Protein AF-A0AAN5I9M4-F1 (afdb_monomer_lite)

Secondary structure (DSSP, 8-state):
-EEEEEE--TTTEEEEEEEE-S---TTTHHHHHHHHHHHHHT-GGG-S-EEEE-SS-TTEEEEEEEGGGT-GGGHHHHHHHHHHHHHTTEEEEEEEPPPHHHHHHHHHHHHHHHHTTTEEEETTEEEEGGGGG--TT-TTPPEEEEEEEEEE-TT-EEEEEEEEEEEE--B--GGGG--HHHHHHS--EEEETTTTEEEEEEEEESS--TTSS-SSHHHHHHHHHHHH-----SSPPS-EEEEEETT-SS-EEEEGGGEESSSPEE---TTHHHHHHHHHHHHHHHHHHHT-EETTEEP--EEPPHHHHHHHHHHHHTTSPPP--------------TTHHHHHHHHHHHHHHHHHHHTTSS--PPP----------------------------------------------PPPPPP------------------------------------------------------PPPPPPPPPPPP-

Structure (mmCIF, N/CA/C/O backbone):
data_AF-A0AAN5I9M4-F1
#
_entry.id   AF-A0AAN5I9M4-F1
#
loop_
_atom_site.group_PDB
_atom_site.id
_atom_site.type_symbol
_atom_site.label_atom_id
_atom_site.label_alt_id
_atom_site.label_comp_id
_atom_site.label_asym_id
_atom_site.label_entity_id
_atom_site.label_seq_id
_atom_site.pdbx_PDB_ins_code
_atom_site.Cartn_x
_atom_site.Cartn_y
_atom_site.Cartn_z
_atom_site.occupancy
_atom_site.B_iso_or_equiv
_atom_site.auth_seq_id
_atom_site.auth_comp_id
_atom_site.auth_asym_id
_atom_site.auth_atom_id
_atom_site.pdbx_PDB_model_num
ATOM 1 N N . GLN A 1 1 ? -1.321 19.925 1.366 1.00 83.88 1 GLN A N 1
ATOM 2 C CA . GLN A 1 1 ? -2.637 20.149 2.017 1.00 83.88 1 GLN A CA 1
ATOM 3 C C . GLN A 1 1 ? -2.609 19.576 3.435 1.00 83.88 1 GLN A C 1
ATOM 5 O O . GLN A 1 1 ? -1.666 18.854 3.743 1.00 83.88 1 GLN A O 1
ATOM 10 N N . MET A 1 2 ? -3.584 19.882 4.298 1.00 88.00 2 MET A N 1
ATOM 11 C CA . MET A 1 2 ? -3.806 19.115 5.531 1.00 88.00 2 MET A CA 1
ATOM 12 C C . MET A 1 2 ? -5.300 18.857 5.735 1.00 88.00 2 MET A C 1
ATOM 14 O O . MET A 1 2 ? -6.121 19.747 5.505 1.00 88.00 2 MET A O 1
ATOM 18 N N . LEU A 1 3 ? -5.626 17.633 6.133 1.00 89.62 3 LEU A N 1
ATOM 19 C CA . LEU A 1 3 ? -6.977 17.083 6.199 1.00 89.62 3 LEU A CA 1
ATOM 20 C C . LEU A 1 3 ? -7.242 16.526 7.595 1.00 89.62 3 LEU A C 1
ATOM 22 O O . LEU A 1 3 ? -6.309 16.043 8.236 1.00 89.62 3 LEU A O 1
ATOM 26 N N . ARG A 1 4 ? -8.506 16.506 8.021 1.00 90.75 4 ARG A N 1
ATOM 27 C CA . ARG A 1 4 ? -8.961 15.657 9.134 1.00 90.75 4 ARG A CA 1
ATOM 28 C C . ARG A 1 4 ? -9.592 14.394 8.549 1.00 90.75 4 ARG A C 1
ATOM 30 O O . ARG A 1 4 ? -10.385 14.491 7.614 1.00 90.75 4 ARG A O 1
ATOM 37 N N . LEU A 1 5 ? -9.207 13.233 9.078 1.00 91.38 5 LEU A N 1
ATOM 38 C CA . LEU A 1 5 ? -9.706 11.922 8.647 1.00 91.38 5 LEU A CA 1
ATOM 39 C C . LEU A 1 5 ? -10.867 11.433 9.526 1.00 91.38 5 LEU A C 1
ATOM 41 O O . LEU A 1 5 ? -11.799 10.806 9.034 1.00 91.38 5 LEU A O 1
ATOM 45 N N . GLY A 1 6 ? -10.789 11.734 10.823 1.00 90.50 6 GLY A N 1
ATOM 46 C CA . GLY A 1 6 ? -11.729 11.309 11.855 1.00 90.50 6 GLY A CA 1
ATOM 47 C C . GLY A 1 6 ? -11.097 11.449 13.240 1.00 90.50 6 GLY A C 1
ATOM 48 O O . GLY A 1 6 ? -10.133 12.205 13.412 1.00 90.50 6 GLY A O 1
ATOM 49 N N . ARG A 1 7 ? -11.617 10.698 14.212 1.00 91.19 7 ARG A N 1
ATOM 50 C CA . ARG A 1 7 ? -11.078 10.595 15.573 1.00 91.19 7 ARG A CA 1
ATOM 51 C C . ARG A 1 7 ? -11.018 9.122 15.989 1.00 91.19 7 ARG A C 1
ATOM 53 O O . ARG A 1 7 ? -11.923 8.362 15.668 1.00 91.19 7 ARG A O 1
ATOM 60 N N . ILE A 1 8 ? -9.964 8.726 16.690 1.00 92.44 8 ILE A N 1
ATOM 61 C CA . ILE A 1 8 ? -9.818 7.417 17.336 1.00 92.44 8 ILE A CA 1
ATOM 62 C C . ILE A 1 8 ? -9.821 7.672 18.839 1.00 92.44 8 ILE A C 1
ATOM 64 O O . ILE A 1 8 ? -9.001 8.442 19.330 1.00 92.44 8 ILE A O 1
ATOM 68 N N . ASP A 1 9 ? -10.747 7.060 19.573 1.00 90.56 9 ASP A N 1
ATOM 69 C CA . ASP A 1 9 ? -10.837 7.227 21.024 1.00 90.56 9 ASP A CA 1
ATOM 70 C C . ASP A 1 9 ? -10.176 6.029 21.745 1.00 90.56 9 ASP A C 1
ATOM 72 O O . ASP A 1 9 ? -10.674 4.901 21.630 1.00 90.56 9 ASP A O 1
ATOM 76 N N . PRO A 1 10 ? -9.072 6.218 22.499 1.00 86.44 10 PRO A N 1
ATOM 77 C CA . PRO A 1 10 ? -8.406 5.128 23.225 1.00 86.44 10 PRO A CA 1
ATOM 78 C C . PRO A 1 10 ? -9.263 4.511 24.349 1.00 86.44 10 PRO A C 1
ATOM 80 O O . PRO A 1 10 ? -8.976 3.412 24.837 1.00 86.44 10 PRO A O 1
ATOM 83 N N . SER A 1 11 ? -10.346 5.177 24.770 1.00 88.06 11 SER A N 1
ATOM 84 C CA . SER A 1 11 ? -11.297 4.605 25.729 1.00 88.06 11 SER A CA 1
ATOM 85 C C . SER A 1 11 ? -12.166 3.509 25.102 1.00 88.06 11 SER A C 1
ATOM 87 O O . SER A 1 11 ? -12.438 2.516 25.776 1.00 88.06 11 SER A O 1
ATOM 89 N N . THR A 1 12 ? -12.506 3.605 23.810 1.00 91.69 12 THR A N 1
ATOM 90 C CA . THR A 1 12 ? -13.374 2.643 23.096 1.00 91.69 12 THR A CA 1
ATOM 91 C C . THR A 1 12 ? -12.618 1.679 22.178 1.00 91.69 12 THR A C 1
ATOM 93 O O . THR A 1 12 ? -13.198 0.700 21.704 1.00 91.69 12 THR A O 1
ATOM 96 N N . SER A 1 13 ? -11.321 1.909 21.945 1.00 94.44 13 SER A N 1
ATOM 97 C CA . SER A 1 13 ? -10.479 1.117 21.038 1.00 94.44 13 SER A CA 1
ATOM 98 C C . SER A 1 13 ? -9.264 0.486 21.725 1.00 94.44 13 SER A C 1
ATOM 100 O O . SER A 1 13 ? -8.787 0.973 22.749 1.00 94.44 13 SER A O 1
ATOM 102 N N . SER A 1 14 ? -8.777 -0.631 21.183 1.00 96.00 14 SER A N 1
ATOM 103 C CA . SER A 1 14 ? -7.592 -1.348 21.672 1.00 96.00 14 SER A CA 1
ATOM 104 C C . SER A 1 14 ? -6.680 -1.720 20.506 1.00 96.00 14 SER A C 1
ATOM 106 O O . SER A 1 14 ? -7.170 -2.113 19.444 1.00 96.00 14 SER A O 1
ATOM 108 N N . ALA A 1 15 ? -5.368 -1.598 20.710 1.00 97.25 15 ALA A N 1
ATOM 109 C CA . ALA A 1 15 ? -4.362 -2.221 19.863 1.00 97.25 15 ALA A CA 1
ATOM 110 C C . ALA A 1 15 ? -4.263 -3.712 20.217 1.00 97.25 15 ALA A C 1
ATOM 112 O O . ALA A 1 15 ? -4.171 -4.073 21.390 1.00 97.25 15 ALA A O 1
ATOM 113 N N . VAL A 1 16 ? -4.294 -4.580 19.209 1.00 97.50 16 VAL A N 1
ATOM 114 C CA . VAL A 1 16 ? -4.255 -6.036 19.367 1.00 97.50 16 VAL A CA 1
ATOM 115 C C . VAL A 1 16 ? -3.098 -6.587 18.553 1.00 97.50 16 VAL A C 1
ATOM 117 O O . VAL A 1 16 ? -3.050 -6.428 17.329 1.00 97.50 16 VAL A O 1
ATOM 120 N N . HIS A 1 17 ? -2.177 -7.258 19.236 1.00 97.44 17 HIS A N 1
ATOM 121 C CA . HIS A 1 17 ? -1.022 -7.897 18.624 1.00 97.44 17 HIS A CA 1
ATOM 122 C C . HIS A 1 17 ? -1.375 -9.355 18.341 1.00 97.44 17 HIS A C 1
ATOM 124 O O . HIS A 1 17 ? -1.643 -10.139 19.255 1.00 97.44 17 HIS A O 1
ATOM 130 N N . LEU A 1 18 ? -1.396 -9.708 17.059 1.00 96.94 18 LEU A N 1
ATOM 131 C CA . LEU A 1 18 ? -1.765 -11.027 16.562 1.00 96.94 18 LEU A CA 1
ATOM 132 C C . LEU A 1 18 ? -0.518 -11.748 16.048 1.00 96.94 18 LEU A C 1
ATOM 134 O O . LEU A 1 18 ? 0.276 -11.168 15.306 1.00 96.94 18 LEU A O 1
ATOM 138 N N . SER A 1 19 ? -0.366 -13.014 16.424 1.00 95.88 19 SER A N 1
ATOM 139 C CA . SER A 1 19 ? 0.592 -13.946 15.833 1.00 95.88 19 SER A CA 1
ATOM 140 C C . SER A 1 19 ? -0.105 -14.776 14.757 1.00 95.88 19 SER A C 1
ATOM 142 O O . SER A 1 19 ? -1.264 -15.154 14.925 1.00 95.88 19 SER A O 1
ATOM 144 N N . ILE A 1 20 ? 0.586 -15.028 13.650 1.00 94.25 20 ILE A N 1
ATOM 145 C CA . ILE A 1 20 ? 0.189 -15.968 12.603 1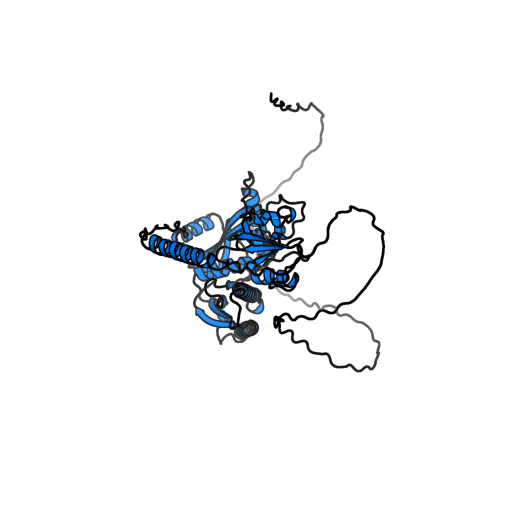.00 94.25 20 ILE A CA 1
ATOM 146 C C . ILE A 1 20 ? 0.767 -17.333 12.997 1.00 94.25 20 ILE A C 1
ATOM 148 O O . ILE A 1 20 ? 1.972 -17.548 12.872 1.00 94.25 20 ILE A O 1
ATOM 152 N N . ASP A 1 21 ? -0.080 -18.262 13.449 1.00 87.38 21 ASP A N 1
ATOM 153 C CA . ASP A 1 21 ? 0.342 -19.584 13.957 1.00 87.38 21 ASP A CA 1
ATOM 154 C C . ASP A 1 21 ? 0.697 -20.576 12.817 1.00 87.38 21 ASP A C 1
ATOM 156 O O . ASP A 1 21 ? 1.055 -21.734 13.049 1.00 87.38 21 ASP A O 1
ATOM 160 N N . LYS A 1 22 ? 0.621 -20.125 11.559 1.00 81.62 22 LYS A N 1
ATOM 161 C CA . LYS A 1 22 ? 0.886 -20.908 10.348 1.00 81.62 22 LYS A CA 1
ATOM 162 C C . LYS A 1 22 ? 2.396 -21.056 10.066 1.00 81.62 22 LYS A C 1
ATOM 164 O O . LYS A 1 22 ? 3.113 -20.050 10.019 1.00 81.62 22 LYS A O 1
ATOM 169 N N . PRO A 1 23 ? 2.906 -22.271 9.765 1.00 68.94 23 PRO A N 1
ATOM 170 C CA . PRO A 1 23 ? 4.304 -22.474 9.384 1.00 68.94 23 PRO A CA 1
ATOM 171 C C . PRO A 1 23 ? 4.596 -21.809 8.031 1.00 68.94 23 PRO A C 1
ATOM 173 O O . PRO A 1 23 ? 4.211 -22.312 6.974 1.00 68.94 23 PRO A O 1
ATOM 176 N N . THR A 1 24 ? 5.279 -20.666 8.075 1.00 67.19 24 THR A N 1
ATOM 177 C CA . THR A 1 24 ? 5.467 -19.783 6.917 1.00 67.19 24 THR A CA 1
ATOM 178 C C . THR A 1 24 ? 6.947 -19.681 6.546 1.00 67.19 24 THR A C 1
ATOM 180 O O . THR A 1 24 ? 7.794 -19.452 7.410 1.00 67.19 24 THR A O 1
ATOM 183 N N . ASP A 1 25 ? 7.280 -19.831 5.260 1.00 75.38 25 ASP A N 1
ATOM 184 C CA . ASP A 1 25 ? 8.650 -19.615 4.780 1.00 75.38 25 ASP A CA 1
ATOM 185 C C . ASP A 1 25 ? 9.034 -18.136 4.942 1.00 75.38 25 ASP A C 1
ATOM 187 O O . ASP A 1 25 ? 8.315 -17.245 4.477 1.00 75.38 25 ASP A O 1
ATOM 191 N N . ARG A 1 26 ? 10.205 -17.882 5.542 1.00 70.75 26 ARG A N 1
ATOM 192 C CA . ARG A 1 26 ? 10.805 -16.551 5.715 1.00 70.75 26 ARG A CA 1
ATOM 193 C C . ARG A 1 26 ? 10.883 -15.754 4.409 1.00 70.75 26 ARG A C 1
ATOM 195 O O . ARG A 1 26 ? 10.793 -14.532 4.473 1.00 70.75 26 ARG A O 1
ATOM 202 N N . SER A 1 27 ? 11.003 -16.408 3.247 1.00 68.25 27 SER A N 1
ATOM 203 C CA . SER A 1 27 ? 10.991 -15.731 1.937 1.00 68.25 27 SER A CA 1
ATOM 204 C C . SER A 1 27 ? 9.648 -15.051 1.613 1.00 68.25 27 SER A C 1
ATOM 206 O O . SER A 1 27 ? 9.606 -14.047 0.904 1.00 68.25 27 SER A O 1
ATOM 208 N N . SER A 1 28 ? 8.548 -15.577 2.161 1.00 79.38 28 SER A N 1
ATOM 209 C CA . SER A 1 28 ? 7.169 -15.192 1.833 1.00 79.38 28 SER A CA 1
ATOM 210 C C . SER A 1 28 ? 6.396 -14.575 3.005 1.00 79.38 28 SER A C 1
ATOM 212 O O . SER A 1 28 ? 5.393 -13.899 2.780 1.00 79.38 28 SER A O 1
ATOM 214 N N . ALA A 1 29 ? 6.874 -14.740 4.242 1.00 85.88 29 ALA A N 1
ATOM 215 C CA . ALA A 1 29 ? 6.151 -14.374 5.459 1.00 85.88 29 ALA A CA 1
ATOM 216 C C . ALA A 1 29 ? 5.664 -12.915 5.492 1.00 85.88 29 ALA A C 1
ATOM 218 O O . ALA A 1 29 ? 4.523 -12.658 5.859 1.00 85.88 29 ALA A O 1
ATOM 219 N N . HIS A 1 30 ? 6.453 -11.958 4.996 1.00 88.50 30 HIS A N 1
ATOM 220 C CA . HIS A 1 30 ? 6.016 -10.558 4.936 1.00 88.50 30 HIS A CA 1
ATOM 221 C C . HIS A 1 30 ? 4.832 -10.312 3.976 1.00 88.50 30 HIS A C 1
ATOM 223 O O . HIS A 1 30 ? 4.006 -9.430 4.209 1.00 88.50 30 HIS A O 1
ATOM 229 N N . ALA A 1 31 ? 4.708 -11.111 2.912 1.00 88.69 31 ALA A N 1
ATOM 230 C CA . ALA A 1 31 ? 3.549 -11.079 2.023 1.00 88.69 31 ALA A CA 1
ATOM 231 C C . ALA A 1 31 ? 2.317 -11.746 2.661 1.00 88.69 31 ALA A C 1
ATOM 233 O O . ALA A 1 31 ? 1.202 -11.257 2.478 1.00 88.69 31 ALA A O 1
ATOM 234 N N . GLU A 1 32 ? 2.515 -12.806 3.453 1.00 90.81 32 GLU A N 1
ATOM 235 C CA . GLU A 1 32 ? 1.462 -13.433 4.266 1.00 90.81 32 GLU A CA 1
ATOM 236 C C . GLU A 1 32 ? 0.921 -12.448 5.320 1.00 90.81 32 GLU A C 1
ATOM 238 O O . GLU A 1 32 ? -0.291 -12.238 5.379 1.00 90.81 32 GLU A O 1
ATOM 243 N N . GLN A 1 33 ? 1.794 -11.746 6.060 1.00 93.69 33 GLN A N 1
ATOM 244 C CA . GLN A 1 33 ? 1.401 -10.672 6.987 1.00 93.69 33 GLN A CA 1
ATOM 245 C C . GLN A 1 33 ? 0.535 -9.607 6.300 1.00 93.69 33 GLN A C 1
ATOM 247 O O . GLN A 1 33 ? -0.531 -9.249 6.804 1.00 93.69 33 GLN A O 1
ATOM 252 N N . CYS A 1 34 ? 0.976 -9.100 5.142 1.00 94.38 34 CYS A N 1
ATOM 253 C CA . CYS A 1 34 ? 0.200 -8.145 4.352 1.00 94.38 34 CYS A CA 1
ATOM 254 C C . CYS A 1 34 ? -1.187 -8.702 4.009 1.00 94.38 34 CYS A C 1
ATOM 256 O O . CYS A 1 34 ? -2.193 -8.038 4.257 1.00 94.38 34 CYS A O 1
ATOM 258 N N . ALA A 1 35 ? -1.249 -9.925 3.476 1.00 94.12 35 ALA A N 1
ATOM 259 C CA . ALA A 1 35 ? -2.496 -10.565 3.076 1.00 94.12 35 ALA A CA 1
ATOM 260 C C . ALA A 1 35 ? -3.456 -10.780 4.261 1.00 94.12 35 ALA A C 1
ATOM 262 O O . ALA A 1 35 ? -4.664 -10.609 4.102 1.00 94.12 35 ALA A O 1
ATOM 263 N N . VAL A 1 36 ? -2.939 -11.107 5.450 1.00 95.12 36 VAL A N 1
ATOM 264 C CA . VAL A 1 36 ? -3.713 -11.194 6.700 1.00 95.12 36 VAL A CA 1
ATOM 265 C C . VAL A 1 36 ? -4.295 -9.830 7.082 1.00 95.12 36 VAL A C 1
ATOM 267 O O . VAL A 1 36 ? -5.510 -9.708 7.242 1.00 95.12 36 VAL A O 1
ATOM 270 N N . VAL A 1 37 ? -3.464 -8.785 7.163 1.00 96.06 37 VAL A N 1
ATOM 271 C CA . VAL A 1 37 ? -3.905 -7.431 7.552 1.00 96.06 37 VAL A CA 1
ATOM 272 C C . VAL A 1 37 ? -4.941 -6.880 6.569 1.00 96.06 37 VAL A C 1
ATOM 274 O O . VAL A 1 37 ? -5.954 -6.323 6.984 1.00 96.06 37 VAL A O 1
ATOM 277 N N . ARG A 1 38 ? -4.750 -7.104 5.265 1.00 95.25 38 ARG A N 1
ATOM 278 C CA . ARG A 1 38 ? -5.704 -6.725 4.208 1.00 95.25 38 ARG A CA 1
ATOM 279 C C . ARG A 1 38 ? -7.056 -7.415 4.357 1.00 95.25 38 ARG A C 1
ATOM 281 O O . ARG A 1 38 ? -8.084 -6.753 4.230 1.00 95.25 38 ARG A O 1
ATOM 288 N N . LYS A 1 39 ? -7.068 -8.718 4.665 1.00 94.81 39 LYS A N 1
ATOM 289 C CA . LYS A 1 39 ? -8.309 -9.463 4.934 1.00 94.81 39 LYS A CA 1
ATOM 290 C C . LYS A 1 39 ? -9.035 -8.919 6.164 1.00 94.81 39 LYS A C 1
ATOM 292 O O . LYS A 1 39 ? -10.249 -8.777 6.099 1.00 94.81 39 LYS A O 1
ATOM 297 N N . LEU A 1 40 ? -8.315 -8.568 7.235 1.00 95.38 40 LEU A N 1
ATOM 298 C CA . LEU A 1 40 ? -8.894 -7.974 8.450 1.00 95.38 40 LEU A CA 1
ATOM 299 C C . LEU A 1 40 ? -9.487 -6.577 8.194 1.00 95.38 40 LEU A C 1
ATOM 301 O O . LEU A 1 40 ? -10.634 -6.335 8.561 1.00 95.38 40 LEU A O 1
ATOM 305 N N . ILE A 1 41 ? -8.761 -5.689 7.503 1.00 95.44 41 ILE A N 1
ATOM 306 C CA . ILE A 1 41 ? -9.252 -4.353 7.102 1.00 95.44 41 ILE A CA 1
ATOM 307 C C . ILE A 1 41 ? -10.503 -4.469 6.213 1.00 95.44 41 ILE A C 1
ATOM 309 O O . ILE A 1 41 ? -11.464 -3.720 6.381 1.00 95.44 41 ILE A O 1
ATOM 313 N N . GLY A 1 42 ? -10.512 -5.424 5.277 1.00 91.81 42 GLY A N 1
ATOM 314 C CA . GLY A 1 42 ? -11.653 -5.696 4.397 1.00 91.81 42 GLY A CA 1
ATOM 315 C C . GLY A 1 42 ? -12.827 -6.430 5.060 1.00 91.81 42 GLY A C 1
ATOM 316 O O . GLY A 1 42 ? -13.868 -6.608 4.421 1.00 91.81 42 GLY A O 1
ATOM 317 N N . HIS A 1 43 ? -12.701 -6.871 6.316 1.00 91.06 43 HIS A N 1
ATOM 318 C CA . HIS A 1 43 ? -13.706 -7.701 6.974 1.00 91.06 43 HIS A CA 1
ATOM 319 C C . HIS A 1 43 ? -14.865 -6.857 7.526 1.00 91.06 43 HIS A C 1
ATOM 321 O O . HIS A 1 43 ? -14.922 -6.539 8.713 1.00 91.06 43 HIS A O 1
ATOM 327 N N . SER A 1 44 ? -15.820 -6.521 6.655 1.00 84.75 44 SER A N 1
ATOM 328 C CA . SER A 1 44 ? -16.986 -5.663 6.948 1.00 84.75 44 SER A CA 1
ATOM 329 C C . SER A 1 44 ? -17.664 -5.917 8.306 1.00 84.75 44 SER A C 1
ATOM 331 O O . SER A 1 44 ? -17.955 -4.965 9.026 1.00 84.75 44 SER A O 1
ATOM 333 N N . ALA A 1 45 ? -17.850 -7.181 8.703 1.00 87.00 45 ALA A N 1
ATOM 334 C CA . ALA A 1 45 ? -18.495 -7.550 9.968 1.00 87.00 45 ALA A CA 1
ATOM 335 C C . ALA A 1 45 ? -17.682 -7.223 11.245 1.00 87.00 45 ALA A C 1
ATOM 337 O O . ALA A 1 45 ? -18.250 -7.233 12.331 1.00 87.00 45 ALA A O 1
ATOM 338 N N . ILE A 1 46 ? -16.384 -6.903 11.133 1.00 84.94 46 ILE A N 1
ATOM 339 C CA . ILE A 1 46 ? -15.532 -6.439 12.252 1.00 84.94 46 ILE A CA 1
ATOM 340 C C . ILE A 1 46 ? -15.486 -4.890 12.292 1.00 84.94 46 ILE A C 1
ATOM 342 O O . ILE A 1 46 ? -14.847 -4.274 13.138 1.00 84.94 46 ILE A O 1
ATOM 346 N N . GLY A 1 47 ? -16.224 -4.220 11.396 1.00 72.75 47 GLY A N 1
ATOM 347 C CA . GLY A 1 47 ? -16.581 -2.810 11.538 1.00 72.75 47 GLY A CA 1
ATOM 348 C C . GLY A 1 47 ? -15.408 -1.833 11.470 1.00 72.75 47 GLY A C 1
ATOM 349 O O . GLY A 1 47 ? -15.264 -1.011 12.372 1.00 72.75 47 GLY A O 1
ATOM 350 N N . GLY A 1 48 ? -14.611 -1.884 10.397 1.00 85.25 48 GLY A N 1
ATOM 351 C CA . GLY A 1 48 ? -13.620 -0.848 10.076 1.00 85.25 48 GLY A CA 1
ATOM 352 C C . GLY A 1 48 ? -12.287 -0.964 10.814 1.00 85.25 48 GLY A C 1
ATOM 353 O O . GLY A 1 48 ? -11.765 0.037 11.304 1.00 85.25 48 GLY A O 1
ATOM 354 N N . VAL A 1 49 ? -11.743 -2.178 10.908 1.00 94.94 49 VAL A N 1
ATOM 355 C CA . VAL A 1 49 ? -10.403 -2.430 11.458 1.00 94.94 49 VAL A CA 1
ATOM 356 C C . VAL A 1 49 ? -9.342 -1.651 10.674 1.00 94.94 49 VAL A C 1
ATOM 358 O O . VAL A 1 49 ? -9.358 -1.633 9.443 1.00 94.94 49 VAL A O 1
ATOM 361 N N . ILE A 1 50 ? -8.386 -1.062 11.391 1.00 96.94 50 ILE A N 1
ATOM 362 C CA . ILE A 1 50 ? -7.140 -0.521 10.827 1.00 96.94 50 ILE A CA 1
ATOM 363 C C . ILE A 1 50 ? -5.964 -1.373 11.322 1.00 96.94 50 ILE A C 1
ATOM 365 O O . ILE A 1 50 ? -6.022 -1.908 12.425 1.00 96.94 50 ILE A O 1
ATOM 369 N N . GLY A 1 51 ? -4.893 -1.532 10.543 1.00 97.00 51 GLY A N 1
ATOM 370 C CA . GLY A 1 51 ? -3.776 -2.400 10.934 1.00 97.00 51 GLY A CA 1
ATOM 371 C C . GLY A 1 51 ? -2.527 -2.282 10.066 1.00 97.00 51 GLY A C 1
ATOM 372 O O . GLY A 1 51 ? -2.575 -1.687 8.993 1.00 97.00 51 GLY A O 1
ATOM 373 N N . TYR A 1 52 ? -1.411 -2.857 10.527 1.00 96.69 52 TYR A N 1
ATOM 374 C CA . TYR A 1 52 ? -0.156 -2.951 9.770 1.00 96.69 52 TYR A CA 1
ATOM 375 C C . TYR A 1 52 ? 0.622 -4.259 10.056 1.00 96.69 52 TYR A C 1
ATOM 377 O O . TYR A 1 52 ? 0.500 -4.841 11.138 1.00 96.69 52 TYR A O 1
ATOM 385 N N . PRO A 1 53 ? 1.434 -4.742 9.093 1.00 95.81 53 PRO A N 1
ATOM 386 C CA . PRO A 1 53 ? 2.330 -5.885 9.276 1.00 95.81 53 PRO A CA 1
ATOM 387 C C . PRO A 1 53 ? 3.643 -5.465 9.960 1.00 95.81 53 PRO A C 1
ATOM 389 O O . PRO A 1 53 ? 4.271 -4.485 9.551 1.00 95.81 53 PRO A O 1
ATOM 392 N N . VAL A 1 54 ? 4.098 -6.204 10.978 1.00 94.06 54 VAL A N 1
ATOM 393 C CA . VAL A 1 54 ? 5.310 -5.841 11.736 1.00 94.06 54 VAL A CA 1
ATOM 394 C C . VAL A 1 54 ? 6.565 -6.229 10.951 1.00 94.06 54 VAL A C 1
ATOM 396 O O . VAL A 1 54 ? 6.825 -7.401 10.705 1.00 94.06 54 VAL A O 1
ATOM 399 N N . VAL A 1 55 ? 7.384 -5.246 10.573 1.00 86.31 55 VAL A N 1
ATOM 400 C CA . VAL A 1 55 ? 8.545 -5.468 9.684 1.00 86.31 55 VAL A CA 1
ATOM 401 C C . VAL A 1 55 ? 9.657 -6.306 10.337 1.00 86.31 55 VAL A C 1
ATOM 403 O O . VAL A 1 55 ? 10.349 -7.038 9.635 1.00 86.31 55 VAL A O 1
ATOM 406 N N . MET A 1 56 ? 9.826 -6.211 11.661 1.00 86.00 56 MET A N 1
ATOM 407 C CA . MET A 1 56 ? 10.902 -6.892 12.405 1.00 86.00 56 MET A CA 1
ATOM 408 C C . MET A 1 56 ? 10.526 -8.286 12.933 1.00 86.00 56 MET A C 1
ATOM 410 O O . MET A 1 56 ? 11.413 -9.059 13.281 1.00 86.00 56 MET A O 1
ATOM 414 N N . ASP A 1 57 ? 9.234 -8.615 12.990 1.00 89.12 57 ASP A N 1
ATOM 415 C CA . ASP A 1 57 ? 8.722 -9.914 13.436 1.00 89.12 57 ASP A CA 1
ATOM 416 C C . ASP A 1 57 ? 7.741 -10.428 12.385 1.00 89.12 57 ASP A C 1
ATOM 418 O O . ASP A 1 57 ? 6.584 -10.012 12.338 1.00 89.12 57 ASP A O 1
ATOM 422 N N . VAL A 1 58 ? 8.227 -11.328 11.529 1.00 85.56 58 VAL A N 1
ATOM 423 C CA . VAL A 1 58 ? 7.511 -11.801 10.337 1.00 85.56 58 VAL A CA 1
ATOM 424 C C . VAL A 1 58 ? 6.267 -12.645 10.636 1.00 85.56 58 VAL A C 1
ATOM 426 O O . VAL A 1 58 ? 5.504 -12.919 9.714 1.00 85.56 58 VAL A O 1
ATOM 429 N N . ALA A 1 59 ? 6.043 -13.044 11.893 1.00 90.50 59 ALA A N 1
ATOM 430 C CA . ALA A 1 59 ? 4.822 -13.726 12.319 1.00 90.50 59 ALA A CA 1
ATOM 431 C C . ALA A 1 59 ? 3.781 -12.762 12.916 1.00 90.50 59 ALA A C 1
ATOM 433 O O . ALA A 1 59 ? 2.635 -13.159 13.112 1.00 90.50 59 ALA A O 1
ATOM 434 N N . ARG A 1 60 ? 4.146 -11.508 13.224 1.00 94.56 60 ARG A N 1
ATOM 435 C CA . ARG A 1 60 ? 3.293 -10.585 13.986 1.00 94.56 60 ARG A CA 1
ATOM 436 C C . ARG A 1 60 ? 2.604 -9.549 13.106 1.00 94.56 60 ARG A C 1
ATOM 438 O O . ARG A 1 60 ? 3.213 -8.950 12.220 1.00 94.56 60 ARG A O 1
ATOM 445 N N . VAL A 1 61 ? 1.339 -9.274 13.393 1.00 96.88 61 VAL A N 1
ATOM 446 C CA . VAL A 1 61 ? 0.591 -8.141 12.834 1.00 96.88 61 VAL A CA 1
ATOM 447 C C . VAL A 1 61 ? -0.098 -7.380 13.964 1.00 96.88 61 VAL A C 1
ATOM 449 O O . VAL A 1 61 ? -0.399 -7.959 15.007 1.00 96.88 61 VAL A O 1
ATOM 452 N N . VAL A 1 62 ? -0.330 -6.081 13.779 1.00 97.81 62 VAL A N 1
ATOM 453 C CA . VAL A 1 62 ? -1.018 -5.239 14.770 1.00 97.81 62 VAL A CA 1
ATOM 454 C C . VAL A 1 62 ? -2.248 -4.628 14.124 1.00 97.81 62 VAL A C 1
ATOM 456 O O . VAL A 1 62 ? -2.168 -4.069 13.027 1.00 97.81 62 VAL A O 1
ATOM 459 N N . ILE A 1 63 ? -3.382 -4.724 14.811 1.00 97.81 63 ILE A N 1
ATOM 460 C CA . ILE A 1 63 ? -4.625 -4.053 14.431 1.00 97.81 63 ILE A CA 1
ATOM 461 C C . ILE A 1 63 ? -5.112 -3.142 15.557 1.00 97.81 63 ILE A C 1
ATOM 463 O O . ILE A 1 63 ? -4.808 -3.388 16.720 1.00 97.81 63 ILE A O 1
ATOM 467 N N . ILE A 1 64 ? -5.910 -2.131 15.224 1.00 97.31 64 ILE A N 1
ATOM 468 C CA . ILE A 1 64 ? -6.739 -1.401 16.186 1.00 97.31 64 ILE A CA 1
ATOM 469 C C . ILE A 1 64 ? -8.204 -1.700 15.868 1.00 97.31 64 ILE A C 1
ATOM 471 O O . ILE A 1 64 ? -8.633 -1.659 14.710 1.00 97.31 64 ILE A O 1
ATOM 475 N N . ILE A 1 65 ? -8.956 -2.022 16.916 1.00 95.94 65 ILE A N 1
ATOM 476 C CA . ILE A 1 65 ? -10.336 -2.515 16.871 1.00 95.94 65 ILE A CA 1
ATOM 477 C C . ILE A 1 65 ? -11.156 -1.880 18.008 1.00 95.94 65 ILE A C 1
ATOM 479 O O . ILE A 1 65 ? -10.585 -1.434 19.007 1.00 95.94 65 ILE A O 1
ATOM 483 N N . ARG A 1 66 ? -12.491 -1.825 17.885 1.00 94.44 66 ARG A N 1
ATOM 484 C CA . ARG A 1 66 ? -13.364 -1.449 19.016 1.00 94.44 66 ARG A CA 1
ATOM 485 C C . ARG A 1 66 ? -13.323 -2.537 20.098 1.00 94.44 66 ARG A C 1
ATOM 487 O O . ARG A 1 66 ? -13.334 -3.723 19.773 1.00 94.44 66 ARG A O 1
ATOM 494 N N . LYS A 1 67 ? -13.335 -2.148 21.378 1.00 93.25 67 LYS A N 1
ATOM 495 C CA . LYS A 1 67 ? -13.279 -3.083 22.524 1.00 93.25 67 LYS A CA 1
ATOM 496 C C . LYS A 1 67 ? -14.461 -4.060 22.574 1.00 93.25 67 LYS A C 1
ATOM 498 O O . LYS A 1 67 ? -14.299 -5.177 23.051 1.00 93.25 67 LYS A O 1
ATOM 503 N N . GLU A 1 68 ? -15.593 -3.718 21.955 1.00 91.62 68 GLU A N 1
ATOM 504 C CA . GLU A 1 68 ? -16.746 -4.620 21.790 1.00 91.62 68 GLU A CA 1
ATOM 505 C C . GLU A 1 68 ? -16.431 -5.936 21.038 1.00 91.62 68 GLU A C 1
ATOM 507 O O . GLU A 1 68 ? -17.184 -6.901 21.138 1.00 91.62 68 GLU A O 1
ATOM 512 N N . PHE A 1 69 ? -15.327 -6.012 20.287 1.00 92.19 69 PHE A N 1
ATOM 513 C CA . PHE A 1 69 ? -14.872 -7.253 19.640 1.00 92.19 69 PHE A CA 1
ATOM 514 C C . PHE A 1 69 ? -13.940 -8.098 20.522 1.00 92.19 69 PHE A C 1
ATOM 516 O O . PHE A 1 69 ? -13.504 -9.165 20.096 1.00 92.19 69 PHE A O 1
ATOM 523 N N . LEU A 1 70 ? -13.619 -7.625 21.729 1.00 91.12 70 LEU A N 1
ATOM 524 C CA . LEU A 1 70 ? -12.684 -8.245 22.673 1.00 91.12 70 LEU A CA 1
ATOM 525 C C . LEU A 1 70 ? -13.360 -8.592 24.010 1.00 91.12 70 LEU A C 1
ATOM 527 O O . LEU A 1 70 ? -12.977 -9.563 24.659 1.00 91.12 70 LEU A O 1
ATOM 531 N N . GLU A 1 71 ? -14.365 -7.819 24.425 1.00 88.00 71 GLU A N 1
ATOM 532 C CA . GLU A 1 71 ? -15.058 -8.013 25.700 1.00 88.00 71 GLU A CA 1
ATOM 533 C C . GLU A 1 71 ? -16.082 -9.174 25.659 1.00 88.00 71 GLU A C 1
ATOM 535 O O . GLU A 1 71 ? -16.906 -9.243 24.743 1.00 88.00 71 GLU A O 1
ATOM 540 N N . PRO A 1 72 ? -16.118 -10.068 26.674 1.00 78.75 72 PRO A N 1
ATOM 541 C CA . PRO A 1 72 ? -17.111 -11.152 26.758 1.00 78.75 72 PRO A CA 1
ATOM 542 C C . PRO A 1 72 ? -18.574 -10.691 26.864 1.00 78.75 72 PRO A C 1
ATOM 544 O O . PRO A 1 72 ? -19.489 -11.463 26.581 1.00 78.75 72 PRO A O 1
ATOM 547 N N . SER A 1 73 ? -18.798 -9.441 27.279 1.00 74.50 73 SER A N 1
ATOM 548 C CA . SER A 1 73 ? -20.107 -8.784 27.391 1.00 74.50 73 SER A CA 1
ATOM 549 C C . SER A 1 73 ? -20.809 -8.633 26.033 1.00 74.50 73 SER A C 1
ATOM 551 O O . SER A 1 73 ? -22.028 -8.772 25.940 1.00 74.50 73 SER A O 1
ATOM 553 N N . SER A 1 74 ? -20.048 -8.397 24.965 1.00 68.88 74 SER A N 1
ATOM 554 C CA . SER A 1 74 ? -20.519 -8.113 23.605 1.00 68.88 74 SER A CA 1
ATOM 555 C C . SER A 1 74 ? -20.451 -9.352 22.702 1.00 68.88 74 SER A C 1
ATOM 557 O O . SER A 1 74 ? -19.959 -9.323 21.573 1.00 68.88 74 SER A O 1
ATOM 559 N N . SER A 1 75 ? -21.015 -10.449 23.220 1.00 69.69 75 SER A N 1
ATOM 560 C CA . SER A 1 75 ? -21.080 -11.801 22.641 1.00 69.69 75 SER A CA 1
ATOM 561 C C . SER A 1 75 ? -21.115 -11.907 21.097 1.00 69.69 75 SER A C 1
ATOM 563 O O . SER A 1 75 ? -20.241 -12.592 20.559 1.00 69.69 75 SER A O 1
ATOM 565 N N . PRO A 1 76 ? -22.035 -11.256 20.344 1.00 86.00 76 PRO A N 1
ATOM 566 C CA . PRO A 1 76 ? -22.077 -11.403 18.884 1.00 86.00 76 PRO A CA 1
ATOM 567 C C . PRO A 1 76 ? -20.856 -10.800 18.173 1.00 86.00 76 PRO A C 1
ATOM 569 O O . PRO A 1 76 ? -20.357 -11.396 17.221 1.00 86.00 76 PRO A O 1
ATOM 572 N N . SER A 1 77 ? -20.346 -9.655 18.637 1.00 89.06 77 SER A N 1
ATOM 573 C CA . SER A 1 77 ? -19.165 -9.005 18.055 1.00 89.06 77 SER A CA 1
ATOM 574 C C . SER A 1 77 ? -17.903 -9.819 18.345 1.00 89.06 77 SER A C 1
ATOM 576 O O . SER A 1 77 ? -17.149 -10.139 17.424 1.00 89.06 77 SER A O 1
ATOM 578 N N . LEU A 1 78 ? -17.714 -10.250 19.598 1.00 91.31 78 LEU A N 1
ATOM 579 C CA . LEU A 1 78 ? -16.594 -11.112 19.988 1.00 91.31 78 LEU A CA 1
ATOM 580 C C . LEU A 1 78 ? -16.560 -12.420 19.176 1.00 91.31 78 LEU A C 1
ATOM 582 O O . LEU A 1 78 ? -15.498 -12.809 18.692 1.00 91.31 78 LEU A O 1
ATOM 586 N N . ALA A 1 79 ? -17.710 -13.070 18.962 1.00 92.19 79 ALA A N 1
ATOM 587 C CA . ALA A 1 79 ? -17.791 -14.300 18.171 1.00 92.19 79 ALA A CA 1
ATOM 588 C C . ALA A 1 79 ? -17.349 -14.101 16.706 1.00 92.19 79 ALA A C 1
ATOM 590 O O . ALA A 1 79 ? -16.643 -14.948 16.159 1.00 92.19 79 ALA A O 1
ATOM 591 N N . VAL A 1 80 ? -17.701 -12.970 16.080 1.00 93.50 80 VAL A N 1
ATOM 592 C CA . VAL A 1 80 ? -17.264 -12.633 14.711 1.00 93.50 80 VAL A CA 1
ATOM 593 C C . VAL A 1 80 ? -15.748 -12.420 14.640 1.00 93.50 80 VAL A C 1
ATOM 595 O O . VAL A 1 80 ? -15.109 -12.895 13.701 1.00 93.50 80 VAL A O 1
ATOM 598 N N . PHE A 1 81 ? -15.150 -11.750 15.631 1.00 94.81 81 PHE A N 1
ATOM 599 C CA . PHE A 1 81 ? -13.696 -11.563 15.678 1.00 94.81 81 PHE A CA 1
ATOM 600 C C . PHE A 1 81 ? -12.946 -12.878 15.945 1.00 94.81 81 PHE A C 1
ATOM 602 O O . PHE A 1 81 ? -11.954 -13.166 15.275 1.00 94.81 81 PHE A O 1
ATOM 609 N N . GLN A 1 82 ? -13.446 -13.715 16.860 1.00 93.75 82 GLN A N 1
ATOM 610 C CA . GLN A 1 82 ? -12.881 -15.040 17.133 1.00 93.75 82 GLN A CA 1
ATOM 611 C C . GLN A 1 82 ? -12.937 -15.958 15.904 1.00 93.75 82 GLN A C 1
ATOM 613 O O . GLN A 1 82 ? -11.938 -16.605 15.589 1.00 93.75 82 GLN A O 1
ATOM 618 N N . GLU A 1 83 ? -14.055 -15.982 15.171 1.00 94.50 83 GLU A N 1
ATOM 619 C CA . GLU A 1 83 ? -14.180 -16.756 13.930 1.00 94.50 83 GLU A CA 1
ATOM 620 C C . GLU A 1 83 ? -13.228 -16.242 12.840 1.00 94.50 83 GLU A C 1
ATOM 622 O O . GLU A 1 83 ? -12.572 -17.043 12.175 1.00 94.50 83 GLU A O 1
ATOM 627 N N . ALA A 1 84 ? -13.071 -14.923 12.692 1.00 94.25 84 ALA A N 1
ATOM 628 C CA . ALA A 1 84 ? -12.109 -14.354 11.749 1.00 94.25 84 ALA A CA 1
ATOM 629 C C . ALA A 1 84 ? -10.658 -14.726 12.100 1.00 94.25 84 ALA A C 1
ATOM 631 O O . ALA A 1 84 ? -9.905 -15.137 11.217 1.00 94.25 84 ALA A O 1
ATOM 632 N N . CYS A 1 85 ? -10.272 -14.667 13.378 1.00 94.69 85 CYS A N 1
ATOM 633 C CA . CYS A 1 85 ? -8.967 -15.151 13.836 1.00 94.69 85 CYS A CA 1
ATOM 634 C C . CYS A 1 85 ? -8.793 -16.657 13.577 1.00 94.69 85 CYS A C 1
ATOM 636 O O . CYS A 1 85 ? -7.754 -17.068 13.064 1.00 94.69 85 CYS A O 1
ATOM 638 N N . ARG A 1 86 ? -9.824 -17.477 13.825 1.00 94.94 86 ARG A N 1
ATOM 639 C CA . ARG A 1 86 ? -9.807 -18.925 13.555 1.00 94.94 86 ARG A CA 1
ATOM 640 C C . ARG A 1 86 ? -9.660 -19.248 12.061 1.00 94.94 86 ARG A C 1
ATOM 642 O O . ARG A 1 86 ? -8.943 -20.179 11.709 1.00 94.94 86 ARG A O 1
ATOM 649 N N . VAL A 1 87 ? -10.328 -18.498 11.184 1.00 93.88 87 VAL A N 1
ATOM 650 C CA . VAL A 1 87 ? -10.275 -18.662 9.715 1.00 93.88 87 VAL A CA 1
ATOM 651 C C . VAL A 1 87 ? -8.955 -18.162 9.116 1.00 93.88 87 VAL A C 1
ATOM 653 O O . VAL A 1 87 ? -8.547 -18.636 8.056 1.00 93.88 87 VAL A O 1
ATOM 656 N N . LEU A 1 88 ? -8.282 -17.221 9.780 1.00 92.88 88 LEU A N 1
ATOM 657 C CA . LEU A 1 88 ? -7.003 -16.651 9.350 1.00 92.88 88 LEU A CA 1
ATOM 658 C C . LEU A 1 88 ? -5.779 -17.255 10.066 1.00 92.88 88 LEU A C 1
ATOM 660 O O . LEU A 1 88 ? -4.671 -16.775 9.842 1.00 92.88 88 LEU A O 1
ATOM 664 N N . GLU A 1 89 ? -5.971 -18.293 10.889 1.00 94.50 89 GLU A N 1
ATOM 665 C CA . GLU A 1 89 ? -4.921 -18.973 11.671 1.00 94.50 89 GLU A CA 1
ATOM 666 C C . GLU A 1 89 ? -4.143 -18.000 12.590 1.00 94.50 89 GLU A C 1
ATOM 668 O O . GLU A 1 89 ? -2.914 -18.028 12.676 1.00 94.50 89 GLU A O 1
ATOM 673 N N . LEU A 1 90 ? -4.883 -17.111 13.271 1.00 95.62 90 LEU A N 1
ATOM 674 C CA . LEU A 1 90 ? -4.350 -16.041 14.122 1.00 95.62 90 LEU A CA 1
ATOM 675 C C . LEU A 1 90 ? -4.590 -16.275 15.613 1.00 95.62 90 LEU A C 1
ATOM 677 O O . LEU A 1 90 ? -5.677 -16.671 16.040 1.00 95.62 90 LEU A O 1
ATOM 681 N N . LYS A 1 91 ? -3.598 -15.884 16.411 1.00 95.06 91 LYS A N 1
ATOM 682 C CA . LYS A 1 91 ? -3.599 -15.964 17.870 1.00 95.06 91 LYS A CA 1
ATOM 683 C C . LYS A 1 91 ? -3.351 -14.599 18.505 1.00 95.06 91 LYS A C 1
ATOM 685 O O . LYS A 1 91 ? -2.353 -13.937 18.221 1.00 95.06 91 LYS A O 1
ATOM 690 N N . VAL A 1 92 ? -4.238 -14.184 19.410 1.00 95.88 92 VAL A N 1
ATOM 691 C CA . VAL A 1 92 ? -4.044 -12.968 20.217 1.00 95.88 92 VAL A CA 1
ATOM 692 C C . VAL A 1 92 ? -2.860 -13.172 21.165 1.00 95.88 92 VAL A C 1
ATOM 694 O O . VAL A 1 92 ? -2.809 -14.160 21.894 1.00 95.88 92 VAL A O 1
ATOM 697 N N . THR A 1 93 ? -1.902 -12.245 21.124 1.00 95.31 93 THR A N 1
ATOM 698 C CA . THR A 1 93 ? -0.660 -12.276 21.916 1.00 95.31 93 THR A CA 1
ATOM 699 C C . THR A 1 93 ? -0.675 -11.221 23.022 1.00 95.31 93 THR A C 1
ATOM 701 O O . THR A 1 93 ? -0.356 -11.535 24.165 1.00 95.31 93 THR A O 1
ATOM 704 N N . SER A 1 94 ? -1.090 -9.993 22.702 1.00 95.75 94 SER A N 1
ATOM 705 C CA . SER A 1 94 ? -1.352 -8.925 23.674 1.00 95.75 94 SER A CA 1
ATOM 706 C C . SER A 1 94 ? -2.491 -8.018 23.201 1.00 95.75 94 SER A C 1
ATOM 708 O O . SER A 1 94 ? -2.829 -7.973 22.012 1.00 95.75 94 SER A O 1
ATOM 710 N N . THR A 1 95 ? -3.099 -7.319 24.158 1.00 95.94 95 THR A N 1
ATOM 711 C CA . THR A 1 95 ? -4.131 -6.296 23.951 1.00 95.94 95 THR A CA 1
ATOM 712 C C . THR A 1 95 ? -3.791 -5.094 24.818 1.00 95.94 95 THR A C 1
ATOM 714 O O . THR A 1 95 ? -3.678 -5.229 26.037 1.00 95.94 95 THR A O 1
ATOM 717 N N . GLU A 1 96 ? -3.649 -3.928 24.206 1.00 95.31 96 GLU A N 1
ATOM 718 C CA . GLU A 1 96 ? -3.165 -2.713 24.856 1.00 95.31 96 GLU A CA 1
ATOM 719 C C . GLU A 1 96 ? -3.937 -1.467 24.392 1.00 95.31 96 GLU A C 1
ATOM 721 O O . GLU A 1 96 ? -4.811 -1.529 23.517 1.00 95.31 96 GLU A O 1
ATOM 726 N N . ILE A 1 97 ? -3.697 -0.333 25.052 1.00 92.94 97 ILE A N 1
ATOM 727 C CA . ILE A 1 97 ? -4.297 0.955 24.680 1.00 92.94 97 ILE A CA 1
ATOM 728 C C . ILE A 1 97 ? -3.502 1.492 23.480 1.00 92.94 97 ILE A C 1
ATOM 730 O O . ILE A 1 97 ? -2.277 1.530 23.566 1.00 92.94 97 ILE A O 1
ATOM 734 N N . PRO A 1 98 ? -4.146 1.891 22.369 1.00 92.94 98 PRO A N 1
ATOM 735 C CA . PRO A 1 98 ? -3.424 2.334 21.185 1.00 92.94 98 PRO A CA 1
ATOM 736 C C . PRO A 1 98 ? -2.736 3.677 21.451 1.00 92.94 98 PRO A C 1
ATOM 738 O O . PRO A 1 98 ? -3.397 4.667 21.772 1.00 92.94 98 PRO A O 1
ATOM 741 N N . ASP A 1 99 ? -1.412 3.707 21.302 1.00 91.50 99 ASP A N 1
ATOM 742 C CA . ASP A 1 99 ? -0.633 4.943 21.306 1.00 91.50 99 ASP A CA 1
ATOM 743 C C . ASP A 1 99 ? -0.668 5.649 19.934 1.00 91.50 99 ASP A C 1
ATOM 745 O O . ASP A 1 99 ? -1.208 5.140 18.945 1.00 91.50 99 ASP A O 1
ATOM 749 N N . GLY A 1 100 ? -0.098 6.856 19.873 1.00 90.25 100 GLY A N 1
ATOM 750 C CA . GLY A 1 100 ? -0.061 7.649 18.645 1.00 90.25 100 GLY A CA 1
ATOM 751 C C . GLY A 1 100 ? 0.770 7.020 17.520 1.00 90.25 100 GLY A C 1
ATOM 752 O O . GLY A 1 100 ? 0.406 7.163 16.353 1.00 90.25 100 GLY A O 1
ATOM 753 N N . GLU A 1 101 ? 1.844 6.293 17.839 1.00 91.56 101 GLU A N 1
ATOM 754 C CA . GLU A 1 101 ? 2.744 5.703 16.842 1.00 91.56 101 GLU A CA 1
ATOM 755 C C . GLU A 1 101 ? 2.108 4.473 16.184 1.00 91.56 101 GLU A C 1
ATOM 757 O O . GLU A 1 101 ? 2.099 4.356 14.956 1.00 91.56 101 GLU A O 1
ATOM 762 N N . VAL A 1 102 ? 1.488 3.596 16.977 1.00 94.25 102 VAL A N 1
ATOM 763 C CA . VAL A 1 102 ? 0.705 2.450 16.506 1.00 94.25 102 VAL A CA 1
ATOM 764 C C . VAL A 1 102 ? -0.494 2.925 15.685 1.00 94.25 102 VAL A C 1
ATOM 766 O O . VAL A 1 102 ? -0.720 2.386 14.600 1.00 94.25 102 VAL A O 1
ATOM 769 N N . ILE A 1 103 ? -1.206 3.978 16.115 1.00 95.00 103 ILE A N 1
ATOM 770 C CA . ILE A 1 103 ? -2.272 4.608 15.314 1.00 95.00 103 ILE A CA 1
ATOM 771 C C . ILE A 1 103 ? -1.735 5.075 13.955 1.00 95.00 103 ILE A C 1
ATOM 773 O O . ILE A 1 103 ? -2.303 4.729 12.914 1.00 95.00 103 ILE A O 1
ATOM 777 N N . GLU A 1 104 ? -0.632 5.826 13.931 1.00 94.31 104 GLU A N 1
ATOM 778 C CA . GLU A 1 104 ? -0.038 6.304 12.683 1.00 94.31 104 GLU A CA 1
ATOM 779 C C . GLU A 1 104 ? 0.434 5.162 11.768 1.00 94.31 104 GLU A C 1
ATOM 781 O O . GLU A 1 104 ? 0.231 5.235 10.555 1.00 94.31 104 GLU A O 1
ATOM 786 N N . LEU A 1 105 ? 1.043 4.105 12.315 1.00 95.06 105 LEU A N 1
ATOM 787 C CA . LEU A 1 105 ? 1.509 2.940 11.554 1.00 95.06 105 LEU A CA 1
ATOM 788 C C . LEU A 1 105 ? 0.339 2.140 10.965 1.00 95.06 105 LEU A C 1
ATOM 790 O O . LEU A 1 105 ? 0.341 1.861 9.760 1.00 95.06 105 LEU A O 1
ATOM 794 N N . CYS A 1 106 ? -0.690 1.844 11.771 1.00 96.50 106 CYS A N 1
ATOM 795 C CA . CYS A 1 106 ? -1.931 1.217 11.314 1.00 96.50 106 CYS A CA 1
ATOM 796 C C . CYS A 1 106 ? -2.553 2.014 10.162 1.00 96.50 106 CYS A C 1
ATOM 798 O O . CYS A 1 106 ? -2.904 1.443 9.129 1.00 96.50 106 CYS A O 1
ATOM 800 N N . LEU A 1 107 ? -2.659 3.337 10.301 1.00 95.81 107 LEU A N 1
ATOM 801 C CA . LEU A 1 107 ? -3.266 4.200 9.289 1.00 95.81 107 LEU A CA 1
ATOM 802 C C . LEU A 1 107 ? -2.412 4.346 8.027 1.00 95.81 107 LEU A C 1
ATOM 804 O O . LEU A 1 107 ? -2.967 4.273 6.934 1.00 95.81 107 LEU A O 1
ATOM 808 N N . ARG A 1 108 ? -1.083 4.496 8.131 1.00 94.94 108 ARG A N 1
ATOM 809 C CA . ARG A 1 108 ? -0.181 4.570 6.961 1.00 94.94 108 ARG A CA 1
ATOM 810 C C . ARG A 1 108 ? -0.316 3.332 6.070 1.00 94.94 108 ARG A C 1
ATOM 812 O O . ARG A 1 108 ? -0.373 3.466 4.848 1.00 94.94 108 ARG A O 1
ATOM 819 N N . TYR A 1 109 ? -0.424 2.140 6.661 1.00 95.81 109 TYR A N 1
ATOM 820 C CA . TYR A 1 109 ? -0.687 0.917 5.898 1.00 95.81 109 TYR A CA 1
ATOM 821 C C . TYR A 1 109 ? -2.137 0.851 5.392 1.00 95.81 109 TYR A C 1
ATOM 823 O O . TYR A 1 109 ? -2.370 0.594 4.211 1.00 95.81 109 TYR A O 1
ATOM 831 N N . THR A 1 110 ? -3.116 1.131 6.254 1.00 96.56 110 THR A N 1
ATOM 832 C CA . THR A 1 110 ? -4.544 0.988 5.924 1.00 96.56 110 THR A CA 1
ATOM 833 C C . THR A 1 110 ? -5.011 1.962 4.834 1.00 96.56 110 THR A C 1
ATOM 835 O O . THR A 1 110 ? -5.808 1.584 3.978 1.00 96.56 110 THR A O 1
ATOM 838 N N . LEU A 1 111 ? -4.452 3.175 4.782 1.00 95.62 111 LEU A N 1
ATOM 839 C CA . LEU A 1 111 ? -4.696 4.139 3.703 1.00 95.62 111 LEU A CA 1
ATOM 840 C C . LEU A 1 111 ? -4.281 3.603 2.327 1.00 95.62 111 LEU A C 1
ATOM 842 O O . LEU A 1 111 ? -4.945 3.925 1.348 1.00 95.62 111 LEU A O 1
ATOM 846 N N . CYS A 1 112 ? -3.239 2.764 2.240 1.00 94.75 112 CYS A N 1
ATOM 847 C CA . CYS A 1 112 ? -2.904 2.080 0.988 1.00 94.75 112 CYS A CA 1
ATOM 848 C C . CYS A 1 112 ? -4.073 1.170 0.571 1.00 94.75 112 CYS A C 1
ATOM 850 O O . CYS A 1 112 ? -4.651 1.355 -0.496 1.00 94.75 112 CYS A O 1
ATOM 852 N N . VAL A 1 113 ? -4.500 0.283 1.478 1.00 95.44 113 VAL A N 1
ATOM 853 C CA . VAL A 1 113 ? -5.574 -0.703 1.246 1.00 95.44 113 VAL A CA 1
ATOM 854 C C . VAL A 1 113 ? -6.904 -0.041 0.852 1.00 95.44 113 VAL A C 1
ATOM 856 O O . VAL A 1 113 ? -7.621 -0.559 -0.001 1.00 95.44 113 VAL A O 1
ATOM 859 N N . TRP A 1 114 ? -7.242 1.120 1.423 1.00 95.25 114 TRP A N 1
ATOM 860 C CA . TRP A 1 114 ? -8.468 1.857 1.078 1.00 95.25 114 TRP A CA 1
ATOM 861 C C . TRP A 1 114 ? -8.431 2.570 -0.284 1.00 95.25 114 TRP A C 1
ATOM 863 O O . TRP A 1 114 ? -9.492 2.856 -0.839 1.00 95.25 114 TRP A O 1
ATOM 873 N N . LEU A 1 115 ? -7.248 2.893 -0.813 1.00 95.12 115 LEU A N 1
ATOM 874 C CA . LEU A 1 115 ? -7.073 3.651 -2.063 1.00 95.12 115 LEU A CA 1
ATOM 875 C C . LEU A 1 115 ? -6.808 2.757 -3.287 1.00 95.12 115 LEU A C 1
ATOM 877 O O . LEU A 1 115 ? -6.812 3.228 -4.429 1.00 95.12 115 LEU A O 1
ATOM 881 N N . GLU A 1 116 ? -6.609 1.465 -3.060 1.00 92.69 116 GLU A N 1
ATOM 882 C CA . GLU A 1 116 ? -6.429 0.453 -4.094 1.00 92.69 116 GLU A CA 1
ATOM 883 C C . GLU A 1 116 ? -7.733 0.173 -4.880 1.00 92.69 116 GLU A C 1
ATOM 885 O O . GLU A 1 116 ? -8.845 0.330 -4.363 1.00 92.69 116 GLU A O 1
ATOM 890 N N . PRO A 1 117 ? -7.638 -0.240 -6.158 1.00 92.00 117 PRO A N 1
ATOM 891 C CA . PRO A 1 117 ? -6.419 -0.445 -6.940 1.00 92.00 117 PRO A CA 1
ATOM 892 C C . PRO A 1 117 ? -5.921 0.838 -7.628 1.00 92.00 117 PRO A C 1
ATOM 894 O O . PRO A 1 117 ? -5.075 0.757 -8.509 1.00 92.00 117 PRO A O 1
ATOM 897 N N . GLU A 1 118 ? -6.490 2.007 -7.324 1.00 93.06 118 GLU A N 1
ATOM 898 C CA . GLU A 1 118 ? -6.283 3.246 -8.095 1.00 93.06 118 GLU A CA 1
ATOM 899 C C . GLU A 1 118 ? -5.004 3.991 -7.701 1.00 93.06 118 GLU A C 1
ATOM 901 O O . GLU A 1 118 ? -4.408 4.676 -8.533 1.00 93.06 118 GLU A O 1
ATOM 906 N N . TRP A 1 119 ? -4.547 3.805 -6.463 1.00 94.88 119 TRP A N 1
ATOM 907 C CA . TRP A 1 119 ? -3.235 4.234 -5.990 1.00 94.88 119 TRP A CA 1
ATOM 908 C C . TRP A 1 119 ? -2.433 3.013 -5.545 1.00 94.88 119 TRP A C 1
ATOM 910 O O . TRP A 1 119 ? -2.935 2.171 -4.805 1.00 94.88 119 TRP A O 1
ATOM 920 N N . CYS A 1 120 ? -1.174 2.944 -5.968 1.00 93.62 120 CYS A N 1
ATOM 921 C CA . CYS A 1 120 ? -0.216 1.927 -5.553 1.00 93.62 120 CYS A CA 1
ATOM 922 C C . CYS A 1 120 ? 0.889 2.563 -4.701 1.00 93.62 120 CYS A C 1
ATOM 924 O O . CYS A 1 120 ? 1.332 3.679 -4.981 1.00 93.62 120 CYS A O 1
ATOM 926 N N . ARG A 1 121 ? 1.391 1.837 -3.694 1.00 94.50 121 ARG A N 1
ATOM 927 C CA . ARG A 1 121 ? 2.592 2.247 -2.949 1.00 94.50 121 ARG A CA 1
ATOM 928 C C . ARG A 1 121 ? 3.833 2.125 -3.837 1.00 94.50 121 ARG A C 1
ATOM 930 O O . ARG A 1 121 ? 4.126 1.037 -4.334 1.00 94.50 121 ARG A O 1
ATOM 937 N N . VAL A 1 122 ? 4.565 3.222 -3.996 1.00 94.12 122 VAL A N 1
ATOM 938 C CA . VAL A 1 122 ? 5.819 3.333 -4.752 1.00 94.12 122 VAL A CA 1
ATOM 939 C C . VAL A 1 122 ? 6.844 4.017 -3.841 1.00 94.12 122 VAL A C 1
ATOM 941 O O . VAL A 1 122 ? 6.801 5.229 -3.626 1.00 94.12 122 VAL A O 1
ATOM 944 N N . GLY A 1 123 ? 7.726 3.221 -3.233 1.00 92.69 123 GLY A N 1
ATOM 945 C CA . GLY A 1 123 ? 8.560 3.652 -2.108 1.00 92.69 123 GLY A CA 1
ATOM 946 C C . GLY A 1 123 ? 7.698 4.009 -0.892 1.00 92.69 123 GLY A C 1
ATOM 947 O O . GLY A 1 123 ? 6.853 3.216 -0.472 1.00 92.69 123 GLY A O 1
ATOM 948 N N . GLU A 1 124 ? 7.878 5.223 -0.367 1.00 90.25 124 GLU A N 1
ATOM 949 C CA . GLU A 1 124 ? 7.072 5.792 0.729 1.00 90.25 124 GLU A CA 1
ATOM 950 C C . GLU A 1 124 ? 5.940 6.719 0.242 1.00 90.25 124 GLU A C 1
ATOM 952 O O . GLU A 1 124 ? 5.262 7.355 1.048 1.00 90.25 124 GLU A O 1
ATOM 957 N N . ALA A 1 125 ? 5.715 6.799 -1.073 1.00 94.25 125 ALA A N 1
ATOM 958 C CA . ALA A 1 125 ? 4.640 7.585 -1.671 1.00 94.25 125 ALA A CA 1
ATOM 959 C C . ALA A 1 125 ? 3.528 6.694 -2.243 1.00 94.25 125 ALA A C 1
ATOM 961 O O . ALA A 1 125 ? 3.733 5.519 -2.554 1.00 94.25 125 ALA A O 1
ATOM 962 N N . LEU A 1 126 ? 2.347 7.279 -2.432 1.00 95.62 126 LEU A N 1
ATOM 963 C CA . LEU A 1 126 ? 1.272 6.708 -3.237 1.00 95.62 126 LEU A CA 1
ATOM 964 C C . LEU A 1 126 ? 1.311 7.336 -4.633 1.00 95.62 126 LEU A C 1
ATOM 966 O O . LEU A 1 126 ? 1.424 8.554 -4.766 1.00 95.62 126 LEU A O 1
ATOM 970 N N . VAL A 1 127 ? 1.209 6.515 -5.675 1.00 94.19 127 VAL A N 1
ATOM 971 C CA . VAL A 1 127 ? 1.209 6.952 -7.079 1.00 94.19 12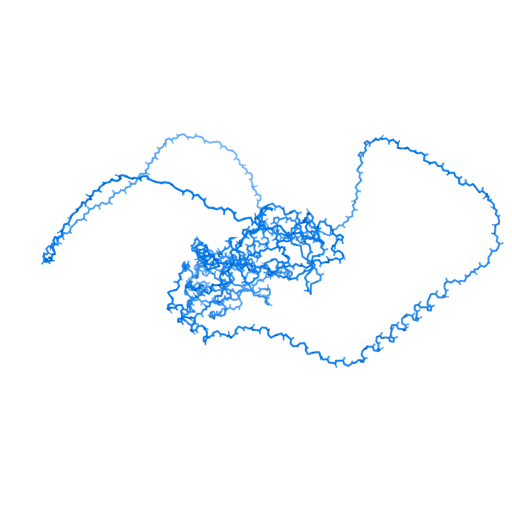7 VAL A CA 1
ATOM 972 C C . VAL A 1 127 ? 0.029 6.306 -7.799 1.00 94.19 127 VAL A C 1
ATOM 974 O O . VAL A 1 127 ? -0.270 5.136 -7.559 1.00 94.19 127 VAL A O 1
ATOM 977 N N . GLN A 1 128 ? -0.650 7.051 -8.675 1.00 92.19 128 GLN A N 1
ATOM 978 C CA . GLN A 1 128 ? -1.752 6.506 -9.479 1.00 92.19 128 GLN A CA 1
ATOM 979 C C . GLN A 1 128 ? -1.316 5.271 -10.277 1.00 92.19 128 GLN A C 1
ATOM 981 O O . GLN A 1 128 ? -0.332 5.316 -11.011 1.00 92.19 128 GLN A O 1
ATOM 986 N N . SER A 1 129 ? -2.072 4.179 -10.177 1.00 90.06 129 SER A N 1
ATOM 987 C CA . SER A 1 129 ? -1.704 2.861 -10.720 1.00 90.06 129 SER A CA 1
ATOM 988 C C . SER A 1 129 ? -1.768 2.741 -12.246 1.00 90.06 129 SER A C 1
ATOM 990 O O . SER A 1 129 ? -1.400 1.706 -12.803 1.00 90.06 129 SER A O 1
ATOM 992 N N . THR A 1 130 ? -2.182 3.801 -12.947 1.00 86.75 130 THR A N 1
ATOM 993 C CA . THR A 1 130 ? -2.329 3.841 -14.411 1.00 86.75 130 THR A CA 1
ATOM 994 C C . THR A 1 130 ? -1.035 3.520 -15.163 1.00 86.75 130 THR A C 1
ATOM 996 O O . THR A 1 130 ? -1.102 3.088 -16.311 1.00 86.75 130 THR A O 1
ATOM 999 N N . PHE A 1 131 ? 0.140 3.647 -14.530 1.00 85.94 131 PHE A N 1
ATOM 1000 C CA . PHE A 1 131 ? 1.413 3.211 -15.118 1.00 85.94 131 PHE A CA 1
ATOM 1001 C C . PHE A 1 131 ? 1.483 1.704 -15.403 1.00 85.94 131 PHE A C 1
ATOM 1003 O O . PHE A 1 131 ? 2.121 1.320 -16.377 1.00 85.94 131 PHE A O 1
ATOM 1010 N N . LEU A 1 132 ? 0.794 0.866 -14.617 1.00 85.94 132 LEU A N 1
ATOM 1011 C CA . LEU A 1 132 ? 0.754 -0.591 -14.812 1.00 85.94 132 LEU A CA 1
ATOM 1012 C C . LEU A 1 132 ? 0.011 -1.001 -16.093 1.00 85.94 132 LEU A C 1
ATOM 1014 O O . LEU A 1 132 ? 0.166 -2.126 -16.550 1.00 85.94 132 LEU A O 1
ATOM 1018 N N . TYR A 1 133 ? -0.803 -0.104 -16.655 1.00 81.44 133 TYR A N 1
ATOM 1019 C CA . TYR A 1 133 ? -1.696 -0.361 -17.789 1.00 81.44 133 TYR A CA 1
ATOM 1020 C C . TYR A 1 133 ? -1.290 0.416 -19.052 1.00 81.44 133 TYR A C 1
ATOM 1022 O O . TYR A 1 133 ? -2.079 0.531 -19.991 1.00 81.44 133 TYR A O 1
ATOM 1030 N N . ARG A 1 134 ? -0.080 0.989 -19.084 1.00 70.88 134 ARG A N 1
ATOM 1031 C CA . ARG A 1 134 ? 0.391 1.784 -20.224 1.00 70.88 134 ARG A CA 1
ATOM 1032 C C . ARG A 1 134 ? 0.688 0.906 -21.432 1.00 70.88 134 ARG A C 1
ATOM 1034 O O . ARG A 1 134 ? 1.552 0.038 -21.386 1.00 70.88 134 ARG A O 1
ATOM 1041 N N . GLY A 1 135 ? 0.026 1.218 -22.542 1.00 60.19 135 GLY A N 1
ATOM 1042 C CA . GLY A 1 135 ? 0.518 0.849 -23.863 1.00 60.19 135 GLY A CA 1
ATOM 1043 C C . GLY A 1 135 ? 1.751 1.675 -24.249 1.00 60.19 135 GLY A C 1
ATOM 1044 O O . GLY A 1 135 ? 1.988 2.762 -23.715 1.00 60.19 135 GLY A O 1
ATOM 1045 N N . ARG A 1 136 ? 2.492 1.171 -25.240 1.00 54.81 136 ARG A N 1
ATOM 1046 C CA . ARG A 1 136 ? 3.775 1.697 -25.750 1.00 54.81 136 ARG A CA 1
ATOM 1047 C C . ARG A 1 136 ? 3.772 3.180 -26.165 1.00 54.81 136 ARG A C 1
ATOM 1049 O O . ARG A 1 136 ? 4.829 3.780 -26.331 1.00 54.81 136 ARG A O 1
ATOM 1056 N N . GLU A 1 137 ? 2.591 3.756 -26.370 1.00 50.28 137 GLU A N 1
ATOM 1057 C CA . GLU A 1 137 ? 2.378 5.066 -26.990 1.00 50.28 137 GLU A CA 1
ATOM 1058 C C . GLU A 1 137 ? 2.325 6.240 -25.996 1.00 50.28 137 GLU A C 1
ATOM 1060 O O . GLU A 1 137 ? 2.414 7.388 -26.430 1.00 50.28 137 GLU A O 1
ATOM 1065 N N . SER A 1 138 ? 2.259 5.994 -24.674 1.00 53.62 138 SER A N 1
ATOM 1066 C CA . SER A 1 138 ? 2.322 7.066 -23.656 1.00 53.62 138 SER A CA 1
ATOM 1067 C C . SER A 1 138 ? 3.515 6.965 -22.682 1.00 53.62 138 SER A C 1
ATOM 1069 O O . SER A 1 138 ? 3.353 6.786 -21.467 1.00 53.62 138 SER A O 1
ATOM 1071 N N . PRO A 1 139 ? 4.757 7.162 -23.169 1.00 50.88 139 PRO A N 1
ATOM 1072 C CA . PRO A 1 139 ? 5.946 7.255 -22.318 1.00 50.88 139 PRO A CA 1
ATOM 1073 C C . PRO A 1 139 ? 6.039 8.584 -21.539 1.00 50.88 139 PRO A C 1
ATOM 1075 O O . PRO A 1 139 ? 6.999 8.794 -20.801 1.00 50.88 139 PRO A O 1
ATOM 1078 N N . ASN A 1 140 ? 5.090 9.515 -21.714 1.00 53.97 140 ASN A N 1
ATOM 1079 C CA . ASN A 1 140 ? 5.181 10.899 -21.225 1.00 53.97 140 ASN A CA 1
ATOM 1080 C C . ASN A 1 140 ? 4.141 11.307 -20.173 1.00 53.97 140 ASN A C 1
ATOM 1082 O O . ASN A 1 140 ? 4.259 12.411 -19.634 1.00 53.97 140 ASN A O 1
ATOM 1086 N N . ASP A 1 141 ? 3.170 10.451 -19.849 1.00 68.06 141 ASP A N 1
ATOM 1087 C CA . ASP A 1 141 ? 2.151 10.789 -18.854 1.00 68.06 141 ASP A CA 1
ATOM 1088 C C . ASP A 1 141 ? 2.761 11.029 -17.471 1.00 68.06 141 ASP A C 1
ATOM 1090 O O . ASP A 1 141 ? 3.507 10.200 -16.932 1.00 68.06 141 ASP A O 1
ATOM 1094 N N . ARG A 1 142 ? 2.394 12.169 -16.884 1.00 80.69 142 ARG A N 1
ATOM 1095 C CA . ARG A 1 142 ? 2.763 12.557 -15.524 1.00 80.69 142 ARG A CA 1
ATOM 1096 C C . ARG A 1 142 ? 1.777 11.925 -14.557 1.00 80.69 142 ARG A C 1
ATOM 1098 O O . ARG A 1 142 ? 0.583 12.195 -14.628 1.00 80.69 142 ARG A O 1
ATOM 1105 N N . LEU A 1 143 ? 2.282 11.094 -13.661 1.00 88.50 143 LEU A N 1
ATOM 1106 C CA . LEU A 1 143 ? 1.478 10.434 -12.643 1.00 88.50 143 LEU A CA 1
ATOM 1107 C C . LEU A 1 143 ? 1.278 11.382 -11.468 1.00 88.50 143 LEU A C 1
ATOM 1109 O O . LEU A 1 143 ? 2.225 12.045 -11.039 1.00 88.50 143 LEU A O 1
ATOM 1113 N N . ALA A 1 144 ? 0.072 11.400 -10.909 1.00 91.62 144 ALA A N 1
ATOM 1114 C CA . ALA A 1 144 ? -0.143 12.012 -9.610 1.00 91.62 144 ALA A CA 1
ATOM 1115 C C . ALA A 1 144 ? 0.591 11.186 -8.538 1.00 91.62 144 ALA A C 1
ATOM 1117 O O . ALA A 1 144 ? 0.307 9.996 -8.367 1.00 91.62 144 ALA A O 1
ATOM 1118 N N . LYS A 1 145 ? 1.538 11.818 -7.838 1.00 93.50 145 LYS A N 1
ATOM 1119 C CA . LYS A 1 145 ? 2.217 11.301 -6.644 1.00 93.50 145 LYS A CA 1
ATOM 1120 C C . LYS A 1 145 ? 1.678 12.038 -5.426 1.00 93.50 145 LYS A C 1
ATOM 1122 O O . LYS A 1 145 ? 1.472 13.251 -5.459 1.00 93.50 145 LYS A O 1
ATOM 1127 N N . ILE A 1 146 ? 1.508 11.326 -4.321 1.00 94.81 146 ILE A N 1
ATOM 1128 C CA . ILE A 1 146 ? 1.175 11.934 -3.042 1.00 94.81 146 ILE A CA 1
ATOM 1129 C C . ILE A 1 146 ? 1.905 11.227 -1.899 1.00 94.81 146 ILE A C 1
ATOM 1131 O O . ILE A 1 146 ? 1.770 10.025 -1.680 1.00 94.81 146 ILE A O 1
ATOM 1135 N N . GLU A 1 147 ? 2.715 11.987 -1.171 1.00 94.69 147 GLU A N 1
ATOM 1136 C CA . GLU A 1 147 ? 3.284 11.553 0.104 1.00 94.69 147 GLU A CA 1
ATOM 1137 C C . GLU A 1 147 ? 2.310 11.930 1.225 1.00 94.69 147 GLU A C 1
ATOM 1139 O O . GLU A 1 147 ? 1.813 13.063 1.278 1.00 94.69 147 GLU A O 1
ATOM 1144 N N . VAL A 1 148 ? 2.024 10.972 2.109 1.00 94.50 148 VAL A N 1
ATOM 1145 C CA . VAL A 1 148 ? 0.995 11.091 3.150 1.00 94.50 148 VAL A CA 1
ATOM 1146 C C . VAL A 1 148 ? 1.625 10.894 4.524 1.00 94.50 148 VAL A C 1
ATOM 1148 O O . VAL A 1 148 ? 1.866 9.771 4.965 1.00 94.50 148 VAL A O 1
ATOM 1151 N N . ALA A 1 149 ? 1.858 11.997 5.230 1.00 94.06 149 ALA A N 1
ATOM 1152 C CA . ALA A 1 149 ? 2.204 11.955 6.643 1.00 94.06 149 ALA A CA 1
ATOM 1153 C C . ALA A 1 149 ? 0.911 11.934 7.471 1.00 94.06 149 ALA A C 1
ATOM 1155 O O . ALA A 1 149 ? 0.215 12.945 7.570 1.00 94.06 149 ALA A O 1
ATOM 1156 N N . VAL A 1 150 ? 0.578 10.775 8.043 1.00 93.88 150 VAL A N 1
ATOM 1157 C CA . VAL A 1 150 ? -0.421 10.669 9.120 1.00 93.88 150 VAL A CA 1
ATOM 1158 C C . VAL A 1 150 ? 0.149 11.305 10.390 1.00 93.88 150 VAL A C 1
ATOM 1160 O O . VAL A 1 150 ? 1.352 11.177 10.622 1.00 93.88 150 VAL A O 1
ATOM 1163 N N . SER A 1 151 ? -0.695 11.949 11.197 1.00 92.06 151 SER A N 1
ATOM 1164 C CA . SER A 1 151 ? -0.378 12.357 12.571 1.00 92.06 151 SER A CA 1
ATOM 1165 C C . SER A 1 151 ? -1.592 12.187 13.491 1.00 92.06 151 SER A C 1
ATOM 1167 O O . SER A 1 151 ? -2.714 12.471 13.063 1.00 92.06 151 SER A O 1
ATOM 1169 N N . CYS A 1 152 ? -1.385 11.730 14.731 1.00 90.25 152 CYS A N 1
ATOM 1170 C CA . CYS A 1 152 ? -2.449 11.566 15.735 1.00 90.25 152 CYS A CA 1
ATOM 1171 C C . CYS A 1 152 ? -2.253 12.503 16.935 1.00 90.25 152 CYS A C 1
ATOM 1173 O O . CYS A 1 152 ? -1.156 12.589 17.483 1.00 90.25 152 CYS A O 1
ATOM 1175 N N . SER A 1 153 ? -3.309 13.195 17.371 1.00 85.88 153 SER A N 1
ATOM 1176 C CA . SER A 1 153 ? -3.231 14.102 18.521 1.00 85.88 153 SER A CA 1
ATOM 1177 C C . SER A 1 153 ? -3.409 13.361 19.848 1.00 85.88 153 SER A C 1
ATOM 1179 O O . SER A 1 153 ? -3.956 12.259 19.903 1.00 85.88 153 SER A O 1
ATOM 1181 N N . THR A 1 154 ? -3.074 14.033 20.951 1.00 80.44 154 THR A N 1
ATOM 1182 C CA . THR A 1 154 ? -3.426 13.602 22.316 1.00 80.44 154 THR A CA 1
ATOM 1183 C C . THR A 1 154 ? -4.939 13.541 22.569 1.00 80.44 154 THR A C 1
ATOM 1185 O O . THR A 1 154 ? -5.379 12.850 23.482 1.00 80.44 154 THR A O 1
ATOM 1188 N N . THR A 1 155 ? -5.753 14.226 21.756 1.00 81.56 155 THR A N 1
ATOM 1189 C CA . THR A 1 155 ? -7.224 14.117 21.768 1.00 81.56 155 THR A CA 1
ATOM 1190 C C . THR A 1 155 ? -7.750 12.963 20.909 1.00 81.56 155 THR A C 1
ATOM 1192 O O . THR A 1 155 ? -8.963 12.742 20.901 1.00 81.56 155 THR A O 1
ATOM 1195 N N . GLY A 1 156 ? -6.882 12.231 20.201 1.00 85.06 156 GLY A N 1
ATOM 1196 C CA . GLY A 1 156 ? -7.246 11.151 19.280 1.00 85.06 156 GLY A CA 1
ATOM 1197 C C . GLY A 1 156 ? -7.623 11.613 17.867 1.00 85.06 156 GLY A C 1
ATOM 1198 O O . GLY A 1 156 ? -8.143 10.831 17.077 1.00 85.06 156 GLY A O 1
ATOM 1199 N N . ASP A 1 157 ? -7.423 12.888 17.528 1.00 89.88 157 ASP A N 1
ATOM 1200 C CA . ASP A 1 157 ? -7.747 13.428 16.207 1.00 89.88 157 ASP A CA 1
ATOM 1201 C C . ASP A 1 157 ? -6.706 13.014 15.168 1.00 89.88 157 ASP A C 1
ATOM 1203 O O . ASP A 1 157 ? -5.515 13.298 15.307 1.00 89.88 157 ASP A O 1
ATOM 1207 N N . VAL A 1 158 ? -7.180 12.388 14.091 1.00 92.12 158 VAL A N 1
ATOM 1208 C CA . VAL A 1 158 ? -6.338 11.856 13.018 1.00 92.12 158 VAL A CA 1
ATOM 1209 C C . VAL A 1 158 ? -6.252 12.865 11.880 1.00 92.12 158 VAL A C 1
ATOM 1211 O O . VAL A 1 158 ? -7.257 13.162 11.219 1.00 92.12 158 VAL A O 1
ATOM 1214 N N . LEU A 1 159 ? -5.045 13.370 11.619 1.00 93.06 159 LEU A N 1
ATOM 1215 C CA . LEU A 1 159 ? -4.767 14.302 10.528 1.00 93.06 159 LEU A CA 1
ATOM 1216 C C . LEU A 1 159 ? -3.903 13.667 9.434 1.00 93.06 159 LEU A C 1
ATOM 1218 O O . LEU A 1 159 ? -3.004 12.877 9.712 1.00 93.06 159 LEU A O 1
ATOM 1222 N N . LEU A 1 160 ? -4.140 14.072 8.183 1.00 94.19 160 LEU A N 1
ATOM 1223 C CA . LEU A 1 160 ? -3.281 13.747 7.041 1.00 94.19 160 LEU A CA 1
ATOM 1224 C C . LEU A 1 160 ? -2.622 15.016 6.504 1.00 94.19 160 LEU A C 1
ATOM 1226 O O . LEU A 1 160 ? -3.303 15.892 5.967 1.00 94.19 160 LEU A O 1
ATOM 1230 N N . THR A 1 161 ? -1.296 15.102 6.585 1.00 93.31 161 THR A N 1
ATOM 1231 C CA . THR A 1 161 ? -0.504 16.094 5.850 1.00 93.31 161 THR A CA 1
ATOM 1232 C C . THR A 1 161 ? -0.115 15.519 4.493 1.00 93.31 161 THR A C 1
ATOM 1234 O O . THR A 1 161 ? 0.639 14.552 4.397 1.00 93.31 161 THR A O 1
ATOM 1237 N N . LEU A 1 162 ? -0.635 16.138 3.433 1.00 93.12 162 LEU A N 1
ATOM 1238 C CA . LEU A 1 162 ? -0.420 15.729 2.047 1.00 93.12 162 LEU A CA 1
ATOM 1239 C C . LEU A 1 162 ? 0.652 16.592 1.378 1.00 93.12 162 LEU A C 1
ATOM 1241 O O . LEU A 1 162 ? 0.474 17.816 1.278 1.00 93.12 162 LEU A O 1
ATOM 1245 N N . ARG A 1 163 ? 1.691 15.955 0.829 1.00 92.38 163 ARG A N 1
ATOM 1246 C CA . ARG A 1 163 ? 2.637 16.551 -0.126 1.00 92.38 163 ARG A CA 1
ATOM 1247 C C . ARG A 1 163 ? 2.378 15.948 -1.520 1.00 92.38 163 ARG A C 1
ATOM 1249 O O . ARG A 1 163 ? 2.916 14.887 -1.830 1.00 92.38 163 ARG A O 1
ATOM 1256 N N . PRO A 1 164 ? 1.504 16.570 -2.334 1.00 92.94 164 PRO A N 1
ATOM 1257 C CA . PRO A 1 164 ? 1.280 16.167 -3.720 1.00 92.94 164 PRO A CA 1
ATOM 1258 C C . PRO A 1 164 ? 2.417 16.644 -4.634 1.00 92.94 164 PRO A C 1
ATOM 1260 O O . PRO A 1 164 ? 2.927 17.753 -4.467 1.00 92.94 164 PRO A O 1
ATOM 1263 N N . SER A 1 165 ? 2.748 15.849 -5.645 1.00 90.75 165 SER A N 1
ATOM 1264 C CA . SER A 1 165 ? 3.618 16.233 -6.761 1.00 90.75 165 SER A CA 1
ATOM 1265 C C . SER A 1 165 ? 3.225 15.467 -8.032 1.00 90.75 165 SER A C 1
ATOM 1267 O O . SER A 1 165 ? 2.362 14.587 -8.009 1.00 90.75 165 SER A O 1
ATOM 1269 N N . LEU A 1 166 ? 3.821 15.821 -9.171 1.00 90.00 166 LEU A N 1
ATOM 1270 C CA . LEU A 1 166 ? 3.729 15.020 -10.393 1.00 90.00 166 LEU A CA 1
ATOM 1271 C C . LEU A 1 166 ? 5.044 14.282 -10.604 1.00 90.00 166 LEU A C 1
ATOM 1273 O O . LEU A 1 166 ? 6.098 14.911 -10.532 1.00 90.00 166 LEU A O 1
ATOM 1277 N N . VAL A 1 167 ? 4.985 12.993 -10.937 1.00 89.75 167 VAL A N 1
ATOM 1278 C CA . VAL A 1 167 ? 6.180 12.191 -11.239 1.00 89.75 167 VAL A CA 1
ATOM 1279 C C . VAL A 1 167 ? 6.149 11.538 -12.608 1.00 89.75 167 VAL A C 1
ATOM 1281 O O . VAL A 1 167 ? 5.095 11.269 -13.190 1.00 89.75 167 VAL A O 1
ATOM 1284 N N . ARG A 1 168 ? 7.347 11.236 -13.096 1.00 88.56 168 ARG A N 1
ATOM 1285 C CA . ARG A 1 168 ? 7.613 10.348 -14.218 1.00 88.56 168 ARG A CA 1
ATOM 1286 C C . ARG A 1 168 ? 8.248 9.066 -13.681 1.00 88.56 168 ARG A C 1
ATOM 1288 O O . ARG A 1 168 ? 9.225 9.114 -12.941 1.00 88.56 168 ARG A O 1
ATOM 1295 N N . MET A 1 169 ? 7.695 7.920 -14.068 1.00 87.75 169 MET A N 1
ATOM 1296 C CA . MET A 1 169 ? 8.302 6.610 -13.822 1.00 87.75 169 MET A CA 1
ATOM 1297 C C . MET A 1 169 ? 8.959 6.117 -15.109 1.00 87.75 169 MET A C 1
ATOM 1299 O O . MET A 1 169 ? 8.343 6.160 -16.174 1.00 87.75 169 MET A O 1
ATOM 1303 N N . TYR A 1 170 ? 10.204 5.661 -14.998 1.00 88.12 170 TYR A N 1
ATOM 1304 C CA . TYR A 1 170 ? 10.998 5.137 -16.105 1.00 88.12 170 TYR A CA 1
ATOM 1305 C C . TYR A 1 170 ? 11.052 3.612 -16.019 1.00 88.12 170 TYR A C 1
ATOM 1307 O O . TYR A 1 170 ? 11.984 3.052 -15.446 1.00 88.12 170 TYR A O 1
ATOM 1315 N N . ILE A 1 171 ? 10.028 2.944 -16.549 1.00 89.50 171 ILE A N 1
ATOM 1316 C CA . ILE A 1 171 ? 10.007 1.481 -16.691 1.00 89.50 171 ILE A CA 1
ATOM 1317 C C . ILE A 1 171 ? 11.129 1.053 -17.647 1.00 89.50 171 ILE A C 1
ATOM 1319 O O . ILE A 1 171 ? 11.345 1.688 -18.681 1.00 89.50 171 ILE A O 1
ATOM 1323 N N . ILE A 1 172 ? 11.838 -0.029 -17.315 1.00 89.31 172 ILE A N 1
ATOM 1324 C CA . ILE A 1 172 ? 12.805 -0.637 -18.235 1.00 89.31 172 ILE A CA 1
ATOM 1325 C C . ILE A 1 172 ? 12.026 -1.496 -19.231 1.00 89.31 172 ILE A C 1
ATOM 1327 O O . ILE A 1 172 ? 11.612 -2.612 -18.930 1.00 89.31 172 ILE A O 1
ATOM 1331 N N . GLU A 1 173 ? 11.803 -0.960 -20.424 1.00 87.69 173 GLU A N 1
ATOM 1332 C CA . GLU A 1 173 ? 11.080 -1.651 -21.496 1.00 87.69 173 GLU A CA 1
ATOM 1333 C C . GLU A 1 173 ? 11.904 -2.812 -22.098 1.00 87.69 173 GLU A C 1
ATOM 1335 O O . GLU A 1 173 ? 13.128 -2.674 -22.221 1.00 87.69 173 GLU A O 1
ATOM 1340 N N . PRO A 1 174 ? 11.279 -3.924 -22.545 1.00 87.81 174 PRO A N 1
ATOM 1341 C CA . PRO A 1 174 ? 11.987 -5.146 -22.960 1.00 87.81 174 PRO A CA 1
ATOM 1342 C C . PRO A 1 174 ? 13.048 -4.943 -24.050 1.00 87.81 174 PRO A C 1
ATOM 1344 O O . PRO A 1 174 ? 14.061 -5.640 -24.091 1.00 87.81 174 PRO A O 1
ATOM 1347 N N . TRP A 1 175 ? 12.855 -3.957 -24.930 1.00 83.00 175 TRP A N 1
ATOM 1348 C CA . TRP A 1 175 ? 13.790 -3.653 -26.016 1.00 83.00 175 TRP A CA 1
ATOM 1349 C C . TRP A 1 175 ? 15.066 -2.914 -25.569 1.00 83.00 175 TRP A C 1
ATOM 1351 O O . TRP A 1 175 ? 16.023 -2.882 -26.335 1.00 83.00 175 TRP A O 1
ATOM 1361 N N . PHE A 1 176 ? 15.137 -2.362 -24.348 1.00 81.31 176 PHE A N 1
ATOM 1362 C CA . PHE A 1 176 ? 16.395 -1.838 -23.775 1.00 81.31 176 PHE A CA 1
ATOM 1363 C C . PHE A 1 176 ? 17.328 -2.944 -23.247 1.00 81.31 176 PHE A C 1
ATOM 1365 O O . PHE A 1 176 ? 18.464 -2.664 -22.842 1.00 81.31 176 PHE A O 1
ATOM 1372 N N . LEU A 1 177 ? 16.840 -4.186 -23.228 1.00 79.69 177 LEU A N 1
ATOM 1373 C CA . LEU A 1 177 ? 17.514 -5.396 -22.759 1.00 79.69 177 LEU A CA 1
ATOM 1374 C C . LEU A 1 177 ? 17.362 -6.530 -23.789 1.00 79.69 177 LEU A C 1
ATOM 1376 O O . LEU A 1 177 ? 17.155 -7.692 -23.449 1.00 79.69 177 LEU A O 1
ATOM 1380 N N . SER A 1 178 ? 17.449 -6.176 -25.075 1.00 66.88 178 SER A N 1
ATOM 1381 C CA . SER A 1 178 ? 17.201 -7.077 -26.208 1.00 66.88 178 SER A CA 1
ATOM 1382 C C . SER A 1 178 ? 18.180 -8.251 -26.331 1.00 66.88 178 SER A C 1
ATOM 1384 O O . SER A 1 178 ? 17.867 -9.211 -27.037 1.00 66.88 178 SER A O 1
ATOM 1386 N N . ASP A 1 179 ? 19.337 -8.178 -25.666 1.00 65.94 179 ASP A N 1
ATOM 1387 C CA . ASP A 1 179 ? 20.376 -9.209 -25.653 1.00 65.94 179 ASP A CA 1
ATOM 1388 C C . ASP A 1 179 ? 20.889 -9.461 -24.224 1.00 65.94 179 ASP A C 1
ATOM 1390 O O . ASP A 1 179 ? 21.338 -8.539 -23.537 1.00 65.94 179 ASP A O 1
ATOM 1394 N N . VAL A 1 180 ? 20.847 -10.725 -23.794 1.00 66.12 180 VAL A N 1
ATOM 1395 C CA . VAL A 1 180 ? 21.324 -11.180 -22.479 1.00 66.12 180 VAL A CA 1
ATOM 1396 C C . VAL A 1 180 ? 22.853 -11.127 -22.392 1.00 66.12 180 VAL A C 1
ATOM 1398 O O . VAL A 1 180 ? 23.380 -10.882 -21.310 1.00 66.12 180 VAL A O 1
ATOM 1401 N N . ALA A 1 181 ? 23.578 -11.263 -23.511 1.00 62.66 181 ALA A N 1
ATOM 1402 C CA . ALA A 1 181 ? 25.033 -11.113 -23.515 1.00 62.66 181 ALA A CA 1
ATOM 1403 C C . ALA A 1 181 ? 25.456 -9.695 -23.087 1.00 62.66 181 ALA A C 1
ATOM 1405 O O . ALA A 1 181 ? 26.448 -9.540 -22.381 1.00 62.66 181 ALA A O 1
ATOM 1406 N N . SER A 1 182 ? 24.663 -8.662 -23.407 1.00 63.88 182 SER A N 1
ATOM 1407 C CA . SER A 1 182 ? 24.952 -7.282 -22.980 1.00 63.88 182 SER A CA 1
ATOM 1408 C C . SER A 1 182 ? 24.971 -7.112 -21.452 1.00 63.88 182 SER A C 1
ATOM 1410 O O . SER A 1 182 ? 25.788 -6.351 -20.938 1.00 63.88 182 SER A O 1
ATOM 1412 N N . LEU A 1 183 ? 24.157 -7.880 -20.715 1.00 69.62 183 LEU A N 1
ATOM 1413 C CA . LEU A 1 183 ? 24.123 -7.858 -19.245 1.00 69.62 183 LEU A CA 1
ATOM 1414 C C . LEU A 1 183 ? 25.329 -8.548 -18.592 1.00 69.62 183 LEU A C 1
ATOM 1416 O O . LEU A 1 183 ? 25.595 -8.301 -17.418 1.00 69.62 183 LEU A O 1
ATOM 1420 N N . GLN A 1 184 ? 26.062 -9.392 -19.327 1.00 62.09 184 GLN A N 1
ATOM 1421 C CA . GLN A 1 184 ? 27.295 -10.009 -18.823 1.00 62.09 184 GLN A CA 1
ATOM 1422 C C . GLN A 1 184 ? 28.447 -8.995 -18.755 1.00 62.09 184 GLN A C 1
ATOM 1424 O O . GLN A 1 184 ? 29.330 -9.136 -17.913 1.00 62.09 184 GLN A O 1
ATOM 1429 N N . PHE A 1 185 ? 28.414 -7.961 -19.605 1.00 58.00 185 PHE A N 1
ATOM 1430 C CA . PHE A 1 185 ? 29.429 -6.905 -19.662 1.00 58.00 185 PHE A CA 1
ATOM 1431 C C . PHE A 1 185 ? 28.993 -5.605 -18.958 1.00 58.00 185 PHE A C 1
ATOM 1433 O O . PHE A 1 185 ? 29.839 -4.928 -18.382 1.00 58.00 185 PHE A O 1
ATOM 1440 N N . ASP A 1 186 ? 27.694 -5.275 -18.952 1.00 69.19 186 ASP A N 1
ATOM 1441 C CA . ASP A 1 186 ? 27.118 -4.132 -18.221 1.00 69.19 186 ASP A CA 1
ATOM 1442 C C . ASP A 1 186 ? 25.841 -4.543 -17.444 1.00 69.19 186 ASP A C 1
ATOM 1444 O O . ASP A 1 186 ? 24.724 -4.480 -17.977 1.00 69.19 186 ASP A O 1
ATOM 1448 N N . PRO A 1 187 ? 25.967 -5.006 -16.183 1.00 70.69 187 PRO A N 1
ATOM 1449 C CA . PRO A 1 187 ? 24.835 -5.461 -15.378 1.00 70.69 187 PRO A CA 1
ATOM 1450 C C . PRO A 1 187 ? 24.008 -4.272 -14.863 1.00 70.69 187 PRO A C 1
ATOM 1452 O O . PRO A 1 187 ? 24.286 -3.699 -13.803 1.00 70.69 187 PRO A O 1
ATOM 1455 N N . LYS A 1 188 ? 22.963 -3.912 -15.617 1.00 86.00 188 LYS A N 1
ATOM 1456 C CA . LYS A 1 188 ? 22.154 -2.708 -15.370 1.00 86.00 188 LYS A CA 1
ATOM 1457 C C . LYS A 1 188 ? 21.484 -2.722 -13.994 1.00 86.00 188 LYS A C 1
ATOM 1459 O O . LYS A 1 188 ? 20.780 -3.664 -13.623 1.00 86.00 188 LYS A O 1
ATOM 1464 N N . TRP A 1 189 ? 21.663 -1.630 -13.256 1.00 92.19 189 TRP A N 1
ATOM 1465 C CA . TRP A 1 189 ? 20.962 -1.378 -11.998 1.00 92.19 189 TRP A CA 1
ATOM 1466 C C . TRP A 1 189 ? 19.512 -0.944 -12.238 1.00 92.19 189 TRP A C 1
ATOM 1468 O O . TRP A 1 189 ? 19.214 -0.227 -13.193 1.00 92.19 189 TRP A O 1
ATOM 1478 N N . ALA A 1 190 ? 18.621 -1.346 -11.334 1.00 94.06 190 ALA A N 1
ATOM 1479 C CA . ALA A 1 190 ? 17.204 -1.016 -11.373 1.00 94.06 190 ALA A CA 1
ATOM 1480 C C . ALA A 1 190 ? 16.607 -0.836 -9.966 1.00 94.06 190 ALA A C 1
ATOM 1482 O O . ALA A 1 190 ? 17.118 -1.372 -8.980 1.00 94.06 190 ALA A O 1
ATOM 1483 N N . CYS A 1 191 ? 15.495 -0.104 -9.884 1.00 95.12 191 CYS A N 1
ATOM 1484 C CA . CYS A 1 191 ? 14.664 0.070 -8.693 1.00 95.12 191 CYS A CA 1
ATOM 1485 C C . CYS A 1 191 ? 13.354 -0.715 -8.867 1.00 95.12 191 CYS A C 1
ATOM 1487 O O . CYS A 1 191 ? 12.576 -0.431 -9.779 1.00 95.12 191 CYS A O 1
ATOM 1489 N N . CYS A 1 192 ? 13.093 -1.694 -7.999 1.00 95.62 192 CYS A N 1
ATOM 1490 C CA . CYS A 1 192 ? 11.951 -2.605 -8.146 1.00 95.62 192 CYS A CA 1
ATOM 1491 C C . CYS A 1 192 ? 10.780 -2.252 -7.220 1.00 95.62 192 CYS A C 1
ATOM 1493 O O . CYS A 1 192 ? 10.960 -1.957 -6.033 1.00 95.62 192 CYS A O 1
ATOM 1495 N N . LEU A 1 193 ? 9.562 -2.313 -7.754 1.00 94.94 193 LEU A N 1
ATOM 1496 C CA . LEU A 1 193 ? 8.324 -2.058 -7.016 1.00 94.94 193 LEU A CA 1
ATOM 1497 C C . LEU A 1 193 ? 8.005 -3.188 -6.010 1.00 94.94 193 LEU A C 1
ATOM 1499 O O . LEU A 1 193 ? 8.500 -4.303 -6.159 1.00 94.94 193 LEU A O 1
ATOM 1503 N N . PRO A 1 194 ? 7.195 -2.932 -4.964 1.00 93.00 194 PRO A N 1
ATOM 1504 C CA . PRO A 1 194 ? 6.679 -1.624 -4.549 1.00 93.00 194 PRO A CA 1
ATOM 1505 C C . PRO A 1 194 ? 7.704 -0.777 -3.777 1.00 93.00 194 PRO A C 1
ATOM 1507 O O . PRO A 1 194 ? 7.540 0.434 -3.688 1.00 93.00 194 PRO A O 1
ATOM 1510 N N . LYS A 1 195 ? 8.760 -1.382 -3.210 1.00 91.56 195 LYS A N 1
ATOM 1511 C CA . LYS A 1 195 ? 9.660 -0.721 -2.239 1.00 91.56 195 LYS A CA 1
ATOM 1512 C C . LYS A 1 195 ? 10.760 0.161 -2.861 1.00 91.56 195 LYS A C 1
ATOM 1514 O O . LYS A 1 195 ? 11.515 0.765 -2.111 1.00 91.56 195 LYS A O 1
ATOM 1519 N N . LEU A 1 196 ? 10.872 0.217 -4.194 1.00 94.12 196 LEU A N 1
ATOM 1520 C CA . LEU A 1 196 ? 11.990 0.834 -4.935 1.00 94.12 196 LEU A CA 1
ATOM 1521 C C . LEU A 1 196 ? 13.370 0.299 -4.502 1.00 94.12 196 LEU A C 1
ATOM 1523 O O . LEU A 1 196 ? 14.370 1.013 -4.502 1.00 94.12 196 LEU A O 1
ATOM 1527 N N . GLY A 1 197 ? 13.429 -0.987 -4.142 1.00 93.94 197 GLY A N 1
ATOM 1528 C CA . GLY A 1 197 ? 14.678 -1.644 -3.761 1.00 93.94 197 GLY A CA 1
ATOM 1529 C C . GLY A 1 197 ? 15.651 -1.684 -4.940 1.00 93.94 197 GLY A C 1
ATOM 1530 O O . GLY A 1 197 ? 15.251 -2.044 -6.049 1.00 93.94 197 GLY A O 1
ATOM 1531 N N . LYS A 1 198 ? 16.913 -1.313 -4.700 1.00 94.56 198 LYS A N 1
ATOM 1532 C CA . LYS A 1 198 ? 17.964 -1.286 -5.726 1.00 94.56 198 LYS A CA 1
ATOM 1533 C C . LYS A 1 198 ? 18.608 -2.663 -5.882 1.00 94.56 198 LYS A C 1
ATOM 1535 O O . LYS A 1 198 ? 19.067 -3.250 -4.901 1.00 94.56 198 LYS A O 1
ATOM 1540 N N . GLY A 1 199 ? 18.655 -3.153 -7.115 1.00 94.94 199 GLY A N 1
ATOM 1541 C CA . GLY A 1 199 ? 19.266 -4.429 -7.488 1.00 94.94 199 GLY A CA 1
ATOM 1542 C C . GLY A 1 199 ? 19.844 -4.389 -8.901 1.00 94.94 199 GLY A C 1
ATOM 1543 O O . GLY A 1 199 ? 19.583 -3.451 -9.655 1.00 94.94 199 GLY A O 1
ATOM 1544 N N . LYS A 1 200 ? 20.645 -5.395 -9.249 1.00 94.00 200 LYS A N 1
ATOM 1545 C CA . LYS A 1 200 ? 21.175 -5.607 -10.602 1.00 94.00 200 LYS A CA 1
ATOM 1546 C C . LYS A 1 200 ? 20.251 -6.548 -11.365 1.00 94.00 200 LYS A C 1
ATOM 1548 O O . LYS A 1 200 ? 19.878 -7.589 -10.826 1.00 94.00 200 LYS A O 1
ATOM 1553 N N . ILE A 1 201 ? 19.919 -6.221 -12.609 1.00 93.88 201 ILE A N 1
ATOM 1554 C CA . ILE A 1 201 ? 19.289 -7.175 -13.524 1.00 93.88 201 ILE A CA 1
ATOM 1555 C C . ILE A 1 201 ? 20.371 -8.152 -13.986 1.00 93.88 201 ILE A C 1
ATOM 1557 O O . ILE A 1 201 ? 21.408 -7.730 -14.494 1.00 93.88 201 ILE A O 1
ATOM 1561 N N . VAL A 1 202 ? 20.132 -9.447 -13.785 1.00 92.19 202 VAL A N 1
ATOM 1562 C CA . VAL A 1 202 ? 21.069 -10.531 -14.134 1.00 92.19 202 VAL A CA 1
ATOM 1563 C C . VAL A 1 202 ? 20.480 -11.526 -15.138 1.00 92.19 202 VAL A C 1
ATOM 1565 O O . VAL A 1 202 ? 21.229 -12.262 -15.772 1.00 92.19 202 VAL A O 1
ATOM 1568 N N . GLY A 1 203 ? 19.156 -11.516 -15.335 1.00 90.75 203 GLY A N 1
ATOM 1569 C CA . GLY A 1 203 ? 18.457 -12.351 -16.314 1.00 90.75 203 GLY A CA 1
ATOM 1570 C C . GLY A 1 203 ? 17.287 -11.628 -16.983 1.00 90.75 203 GLY A C 1
ATOM 1571 O O . GLY A 1 203 ? 16.687 -10.718 -16.408 1.00 90.75 203 GLY A O 1
ATOM 1572 N N . VAL A 1 204 ? 16.961 -12.037 -18.213 1.00 92.25 204 VAL A N 1
ATOM 1573 C CA . VAL A 1 204 ? 15.820 -11.539 -19.001 1.00 92.25 204 VAL A CA 1
ATOM 1574 C C . VAL A 1 204 ? 15.127 -12.732 -19.648 1.00 92.25 204 VAL A C 1
ATOM 1576 O O . VAL A 1 204 ? 15.767 -13.532 -20.330 1.00 92.25 204 VAL A O 1
ATOM 1579 N N . HIS A 1 205 ? 13.815 -12.851 -19.458 1.00 91.94 205 HIS A N 1
ATOM 1580 C CA . HIS A 1 205 ? 13.049 -14.033 -19.849 1.00 91.94 205 HIS A CA 1
ATOM 1581 C C . HIS A 1 205 ? 11.760 -13.616 -20.566 1.00 91.94 205 HIS A C 1
ATOM 1583 O O . HIS A 1 205 ? 10.966 -12.856 -20.025 1.00 91.94 205 HIS A O 1
ATOM 1589 N N . ARG A 1 206 ? 11.515 -14.134 -21.778 1.00 91.81 206 ARG A N 1
ATOM 1590 C CA . ARG A 1 206 ? 10.293 -13.850 -22.576 1.00 91.81 206 ARG A CA 1
ATOM 1591 C C . ARG A 1 206 ? 9.070 -14.698 -22.179 1.00 91.81 206 ARG A C 1
ATOM 1593 O O . ARG A 1 206 ? 8.076 -14.724 -22.894 1.00 91.81 206 ARG A O 1
ATOM 1600 N N . ARG A 1 207 ? 9.206 -15.480 -21.107 1.00 91.81 207 ARG A N 1
ATOM 1601 C CA . ARG A 1 207 ? 8.218 -16.369 -20.475 1.00 91.81 207 ARG A CA 1
ATOM 1602 C C . ARG A 1 207 ? 8.630 -16.547 -19.020 1.00 91.81 207 ARG A C 1
ATOM 1604 O O . ARG A 1 207 ? 9.801 -16.328 -18.698 1.00 91.81 207 ARG A O 1
ATOM 1611 N N . LEU A 1 208 ? 7.709 -16.979 -18.167 1.00 94.00 208 LEU A N 1
ATOM 1612 C CA . LEU A 1 208 ? 8.026 -17.233 -16.766 1.00 94.00 208 LEU A CA 1
ATOM 1613 C C . LEU A 1 208 ? 9.107 -18.339 -16.607 1.00 94.00 208 LEU A C 1
ATOM 1615 O O . LEU A 1 208 ? 8.962 -19.400 -17.222 1.00 94.00 208 LEU A O 1
ATOM 1619 N N . PRO A 1 209 ? 10.187 -18.128 -15.821 1.00 92.38 209 PRO A N 1
ATOM 1620 C CA . PRO A 1 209 ? 11.235 -19.134 -15.614 1.00 92.38 209 PRO A CA 1
ATOM 1621 C C . PRO A 1 209 ? 10.736 -20.392 -14.892 1.00 92.38 209 PRO A C 1
ATOM 1623 O O . PRO A 1 209 ? 9.870 -20.315 -14.022 1.00 92.38 209 PRO A O 1
ATOM 1626 N N . ALA A 1 210 ? 11.312 -21.555 -15.211 1.00 90.25 210 ALA A N 1
ATOM 1627 C CA . ALA A 1 210 ? 10.905 -22.843 -14.634 1.00 90.25 210 ALA A CA 1
ATOM 1628 C C . ALA A 1 210 ? 11.296 -23.017 -13.149 1.00 90.25 210 ALA A C 1
ATOM 1630 O O . ALA A 1 210 ? 10.728 -23.854 -12.453 1.00 90.25 210 ALA A O 1
ATOM 1631 N N . ASP A 1 211 ? 12.252 -22.224 -12.668 1.00 89.31 211 ASP A N 1
ATOM 1632 C CA . ASP A 1 211 ? 12.719 -22.127 -11.280 1.00 89.31 211 ASP A CA 1
ATOM 1633 C C . ASP A 1 211 ? 12.015 -21.007 -10.477 1.00 89.31 211 ASP A C 1
ATOM 1635 O O . ASP A 1 211 ? 12.298 -20.792 -9.287 1.00 89.31 211 ASP A O 1
ATOM 1639 N N . CYS A 1 212 ? 11.073 -20.298 -11.112 1.00 90.00 212 CYS A N 1
ATOM 1640 C CA . CYS A 1 212 ? 10.236 -19.305 -10.456 1.00 90.00 212 CYS A CA 1
ATOM 1641 C C . CYS A 1 212 ? 9.352 -19.975 -9.382 1.00 90.00 212 CYS A C 1
ATOM 1643 O O . CYS A 1 212 ? 8.738 -21.008 -9.652 1.00 90.00 212 CYS A O 1
ATOM 1645 N N . PRO A 1 213 ? 9.202 -19.393 -8.175 1.00 89.19 213 PRO A N 1
ATOM 1646 C CA . PRO A 1 213 ? 8.324 -19.948 -7.137 1.00 89.19 213 PRO A CA 1
ATOM 1647 C C . PRO A 1 213 ? 6.822 -19.896 -7.485 1.00 89.19 213 PRO A C 1
ATOM 1649 O O . PRO A 1 213 ? 6.007 -20.445 -6.743 1.00 89.19 213 PRO A O 1
ATOM 1652 N N . PHE A 1 214 ? 6.437 -19.242 -8.585 1.00 92.06 214 PHE A N 1
ATOM 1653 C CA . PHE A 1 214 ? 5.052 -19.134 -9.042 1.00 92.06 214 PHE A CA 1
ATOM 1654 C C . PHE A 1 214 ? 4.824 -20.015 -10.283 1.00 92.06 214 PHE A C 1
ATOM 1656 O O . PHE A 1 214 ? 5.525 -19.837 -11.275 1.00 92.06 214 PHE A O 1
ATOM 1663 N N . PRO A 1 215 ? 3.834 -20.930 -10.285 1.00 92.25 215 PRO A N 1
ATOM 1664 C CA . PRO A 1 215 ? 3.640 -21.877 -11.389 1.00 92.25 215 PRO A CA 1
ATOM 1665 C C . PRO A 1 215 ? 2.879 -21.299 -12.595 1.00 92.25 215 PRO A C 1
ATOM 1667 O O . PRO A 1 215 ? 2.779 -21.959 -13.626 1.00 92.25 215 PRO A O 1
ATOM 1670 N N . SER A 1 216 ? 2.294 -20.102 -12.482 1.00 95.31 216 SER A N 1
ATOM 1671 C CA . SER A 1 216 ? 1.677 -19.393 -13.609 1.00 95.31 216 SER A CA 1
ATOM 1672 C C . SER A 1 216 ? 1.564 -17.893 -13.345 1.00 95.31 216 SER A C 1
ATOM 1674 O O . SER A 1 216 ? 1.661 -17.439 -12.200 1.00 95.31 216 SER A O 1
ATOM 1676 N N . TRP A 1 217 ? 1.276 -17.132 -14.403 1.00 95.38 217 TRP A N 1
ATOM 1677 C CA . TRP A 1 217 ? 1.056 -15.691 -14.323 1.00 95.38 217 TRP A CA 1
ATOM 1678 C C . TRP A 1 217 ? -0.011 -15.291 -13.289 1.00 95.38 217 TRP A C 1
ATOM 1680 O O . TRP A 1 217 ? 0.211 -14.388 -12.483 1.00 95.38 217 TRP A O 1
ATOM 1690 N N . ASP A 1 218 ? -1.131 -16.015 -13.223 1.00 96.19 218 ASP A N 1
ATOM 1691 C CA . ASP A 1 218 ? -2.220 -15.731 -12.278 1.00 96.19 218 ASP A CA 1
ATOM 1692 C C . ASP A 1 218 ? -1.803 -15.831 -10.808 1.00 96.19 218 ASP A C 1
ATOM 1694 O O . ASP A 1 218 ? -2.291 -15.061 -9.978 1.00 96.19 218 ASP A O 1
ATOM 1698 N N . HIS A 1 219 ? -0.859 -16.718 -10.481 1.00 95.06 219 HIS A N 1
ATOM 1699 C CA . HIS A 1 219 ? -0.313 -16.815 -9.127 1.00 95.06 219 HIS A CA 1
ATOM 1700 C C . HIS A 1 219 ? 0.500 -15.566 -8.765 1.00 95.06 219 HIS A C 1
ATOM 1702 O O . HIS A 1 219 ? 0.417 -15.098 -7.630 1.00 95.06 219 HIS A O 1
ATOM 1708 N N . ILE A 1 220 ? 1.210 -14.971 -9.731 1.00 95.25 220 ILE A N 1
ATOM 1709 C CA . ILE A 1 220 ? 1.920 -13.697 -9.543 1.00 95.25 220 ILE A CA 1
ATOM 1710 C C . ILE A 1 220 ? 0.916 -12.556 -9.377 1.00 95.25 220 ILE A C 1
ATOM 1712 O O . ILE A 1 220 ? 1.041 -11.779 -8.433 1.00 95.25 220 ILE A O 1
ATOM 1716 N N . ARG A 1 221 ? -0.126 -12.477 -10.219 1.00 95.56 221 ARG A N 1
ATOM 1717 C CA . ARG A 1 221 ? -1.185 -11.458 -10.074 1.00 95.56 221 ARG A CA 1
ATOM 1718 C C . ARG A 1 221 ? -1.859 -11.528 -8.703 1.00 95.56 221 ARG A C 1
ATOM 1720 O O . ARG A 1 221 ? -2.026 -10.502 -8.048 1.00 95.56 221 ARG A O 1
ATOM 1727 N N . HIS A 1 222 ? -2.203 -12.734 -8.248 1.00 94.31 222 HIS A N 1
ATOM 1728 C CA . HIS A 1 222 ? -2.820 -12.951 -6.941 1.00 94.31 222 HIS A CA 1
ATOM 1729 C C . HIS A 1 222 ? -1.865 -12.606 -5.787 1.00 94.31 222 HIS A C 1
ATOM 1731 O O . HIS A 1 222 ? -2.271 -11.938 -4.838 1.00 94.31 222 HIS A O 1
ATOM 1737 N N . TYR A 1 223 ? -0.585 -12.983 -5.890 1.00 93.75 223 TYR A N 1
ATOM 1738 C CA . TYR A 1 223 ? 0.445 -12.607 -4.920 1.00 93.75 223 TYR A CA 1
ATOM 1739 C C . TYR A 1 223 ? 0.617 -11.085 -4.823 1.00 93.75 223 TYR A C 1
ATOM 1741 O O . TYR A 1 223 ? 0.551 -10.542 -3.726 1.00 93.75 223 TYR A O 1
ATOM 1749 N N . TRP A 1 224 ? 0.769 -10.373 -5.943 1.00 95.06 224 TRP A N 1
ATOM 1750 C CA . TRP A 1 224 ? 0.977 -8.918 -5.946 1.00 95.06 224 TRP A CA 1
ATOM 1751 C C . TRP A 1 224 ? -0.242 -8.133 -5.441 1.00 95.06 224 TRP A C 1
ATOM 1753 O O . TRP A 1 224 ? -0.072 -7.158 -4.702 1.00 95.06 224 TRP A O 1
ATOM 1763 N N . ALA A 1 225 ? -1.463 -8.580 -5.750 1.00 94.19 225 ALA A N 1
ATOM 1764 C CA . ALA A 1 225 ? -2.682 -8.001 -5.185 1.00 94.19 225 ALA A CA 1
ATOM 1765 C C . ALA A 1 225 ? -2.764 -8.225 -3.660 1.00 94.19 225 ALA A C 1
ATOM 1767 O O . ALA A 1 225 ? -2.961 -7.274 -2.901 1.00 94.19 225 ALA A O 1
ATOM 1768 N N . ASN A 1 226 ? -2.533 -9.458 -3.194 1.00 92.06 226 ASN A N 1
ATOM 1769 C CA . ASN A 1 226 ? -2.615 -9.815 -1.774 1.00 92.06 226 ASN A CA 1
ATOM 1770 C C . ASN A 1 226 ? -1.477 -9.228 -0.922 1.00 92.06 226 ASN A C 1
ATOM 1772 O O . ASN A 1 226 ? -1.698 -8.895 0.237 1.00 92.06 226 ASN A O 1
ATOM 1776 N N . ALA A 1 227 ? -0.260 -9.131 -1.459 1.00 91.31 227 ALA A N 1
ATOM 1777 C CA . ALA A 1 227 ? 0.922 -8.690 -0.721 1.00 91.31 227 ALA A CA 1
ATOM 1778 C C . ALA A 1 227 ? 1.095 -7.166 -0.745 1.00 91.31 227 ALA A C 1
ATOM 1780 O O . ALA A 1 227 ? 1.527 -6.574 0.247 1.00 91.31 227 ALA A O 1
ATOM 1781 N N . TYR A 1 228 ? 0.786 -6.529 -1.879 1.00 92.19 228 TYR A N 1
ATOM 1782 C CA . TYR A 1 228 ? 1.189 -5.147 -2.157 1.00 92.19 228 TYR A CA 1
ATOM 1783 C C . TYR A 1 228 ? 0.053 -4.239 -2.646 1.00 92.19 228 TYR A C 1
ATOM 1785 O O . TYR A 1 228 ? 0.279 -3.036 -2.753 1.00 92.19 228 TYR A O 1
ATOM 1793 N N . GLY A 1 229 ? -1.131 -4.777 -2.963 1.00 93.25 229 GLY A N 1
ATOM 1794 C CA . GLY A 1 229 ? -2.240 -4.004 -3.544 1.00 93.25 229 GLY A CA 1
ATOM 1795 C C . GLY A 1 229 ? -2.149 -3.795 -5.052 1.00 93.25 229 GLY A C 1
ATOM 1796 O O . GLY A 1 229 ? -2.916 -3.038 -5.642 1.00 93.25 229 GLY A O 1
ATOM 1797 N N . TYR A 1 230 ? -1.199 -4.466 -5.698 1.00 94.88 230 TYR A N 1
ATOM 1798 C CA . TYR A 1 230 ? -0.903 -4.275 -7.108 1.00 94.88 230 TYR A CA 1
ATOM 1799 C C . TYR A 1 230 ? -1.799 -5.164 -7.967 1.00 94.88 230 TYR A C 1
ATOM 1801 O O . TYR A 1 230 ? -1.529 -6.346 -8.177 1.00 94.88 230 TYR A O 1
ATOM 1809 N N . HIS A 1 231 ? -2.859 -4.569 -8.506 1.00 93.94 231 HIS A N 1
ATOM 1810 C CA . HIS A 1 231 ? -3.667 -5.189 -9.548 1.00 93.94 231 HIS A CA 1
ATOM 1811 C C . HIS A 1 231 ? -2.898 -5.108 -10.871 1.00 93.94 231 HIS A C 1
ATOM 1813 O O . HIS A 1 231 ? -2.925 -4.080 -11.547 1.00 93.94 231 HIS A O 1
ATOM 1819 N N . LEU A 1 232 ? -2.175 -6.179 -11.204 1.00 94.12 232 LEU A N 1
ATOM 1820 C CA . LEU A 1 232 ? -1.388 -6.284 -12.435 1.00 94.12 232 LEU A CA 1
ATOM 1821 C C . LEU A 1 232 ? -2.279 -6.620 -13.655 1.00 94.12 232 LEU A C 1
ATOM 1823 O O . LEU A 1 232 ? -3.322 -7.264 -13.478 1.00 94.12 232 LEU A O 1
ATOM 1827 N N . PRO A 1 233 ? -1.872 -6.236 -14.885 1.00 92.81 233 PRO A N 1
ATOM 1828 C CA . PRO A 1 233 ? -2.565 -6.575 -16.129 1.00 92.81 233 PRO A CA 1
ATOM 1829 C C . PRO A 1 233 ? -2.958 -8.050 -16.255 1.00 92.81 233 PRO A C 1
ATOM 1831 O O . PRO A 1 233 ? -2.269 -8.944 -15.772 1.00 92.81 233 PRO A O 1
ATOM 1834 N N . SER A 1 234 ? -4.084 -8.316 -16.925 1.00 92.38 234 SER A N 1
ATOM 1835 C CA . SER A 1 234 ? -4.606 -9.687 -17.063 1.00 92.38 234 SER A CA 1
ATOM 1836 C C . SER A 1 234 ? -3.892 -10.524 -18.130 1.00 92.38 234 SER A C 1
ATOM 1838 O O . SER A 1 234 ? -3.957 -11.746 -18.062 1.00 92.38 234 SER A O 1
ATOM 1840 N N . HIS A 1 235 ? -3.206 -9.895 -19.088 1.00 91.12 235 HIS A N 1
ATOM 1841 C CA . HIS A 1 235 ? -2.310 -10.580 -20.025 1.00 91.12 235 HIS A CA 1
ATOM 1842 C C . HIS A 1 235 ? -0.943 -10.834 -19.373 1.00 91.12 235 HIS A C 1
ATOM 1844 O O . HIS A 1 235 ? -0.540 -10.076 -18.492 1.00 91.12 235 HIS A O 1
ATOM 1850 N N . GLU A 1 236 ? -0.237 -11.886 -19.796 1.00 93.31 236 GLU A N 1
ATOM 1851 C CA . GLU A 1 236 ? 1.151 -12.138 -19.379 1.00 93.31 236 GLU A CA 1
ATOM 1852 C C . GLU A 1 236 ? 2.076 -11.038 -19.950 1.00 93.31 236 GLU A C 1
ATOM 1854 O O . GLU A 1 236 ? 1.879 -10.634 -21.100 1.00 93.31 236 GLU A O 1
ATOM 1859 N N . PRO A 1 237 ? 3.046 -10.506 -19.182 1.00 92.62 237 PRO A N 1
ATOM 1860 C CA . PRO A 1 237 ? 4.000 -9.514 -19.681 1.00 92.62 237 PRO A CA 1
ATOM 1861 C C . PRO A 1 237 ? 4.910 -10.080 -20.784 1.00 92.62 237 PRO A C 1
ATOM 1863 O O . PRO A 1 237 ? 5.325 -11.234 -20.726 1.00 92.62 237 PRO A O 1
ATOM 1866 N N . GLU A 1 238 ? 5.315 -9.235 -21.741 1.00 91.75 238 GLU A N 1
ATOM 1867 C CA . GLU A 1 238 ? 6.246 -9.616 -22.825 1.00 91.75 238 GLU A CA 1
ATOM 1868 C C . GLU A 1 238 ? 7.632 -10.065 -22.322 1.00 91.75 238 GLU A C 1
ATOM 1870 O O . GLU A 1 238 ? 8.340 -10.811 -23.005 1.00 91.75 238 GLU A O 1
ATOM 1875 N N . ALA A 1 239 ? 8.031 -9.597 -21.135 1.00 92.62 239 ALA A N 1
ATOM 1876 C CA . ALA A 1 239 ? 9.261 -10.004 -20.476 1.00 92.62 239 ALA A CA 1
ATOM 1877 C C . ALA A 1 239 ? 9.167 -9.963 -18.945 1.00 92.62 239 ALA A C 1
ATOM 1879 O O . ALA A 1 239 ? 8.479 -9.131 -18.340 1.00 92.62 239 ALA A O 1
ATOM 1880 N N . TYR A 1 240 ? 9.968 -10.832 -18.340 1.00 95.19 240 TYR A N 1
ATOM 1881 C CA . TYR A 1 240 ? 10.352 -10.825 -16.941 1.00 95.19 240 TYR A CA 1
ATOM 1882 C C . TYR A 1 240 ? 11.846 -10.515 -16.820 1.00 95.19 240 TYR A C 1
ATOM 1884 O O . TYR A 1 240 ? 12.644 -10.950 -17.655 1.00 95.19 240 TYR A O 1
ATOM 1892 N N . TYR A 1 241 ? 12.229 -9.823 -15.752 1.00 94.25 241 TYR A N 1
ATOM 1893 C CA . TYR A 1 241 ? 13.622 -9.614 -15.370 1.00 94.25 241 TYR A CA 1
ATOM 1894 C C . TYR A 1 241 ? 13.914 -10.343 -14.071 1.00 94.25 241 TYR A C 1
ATOM 1896 O O . TYR A 1 241 ? 13.118 -10.277 -13.134 1.00 94.25 241 TYR A O 1
ATOM 1904 N N . ASP A 1 242 ? 15.061 -11.004 -14.012 1.00 93.69 242 ASP A N 1
ATOM 1905 C CA . ASP A 1 242 ? 15.556 -11.615 -12.789 1.00 93.69 242 ASP A CA 1
ATOM 1906 C C . ASP A 1 242 ? 16.578 -10.685 -12.127 1.00 93.69 242 ASP A C 1
ATOM 1908 O O . ASP A 1 242 ? 17.533 -10.226 -12.765 1.00 93.69 242 ASP A O 1
ATOM 1912 N N . VAL A 1 243 ? 16.318 -10.332 -10.866 1.00 94.56 243 VAL A N 1
ATOM 1913 C CA . VAL A 1 243 ? 16.975 -9.214 -10.178 1.00 94.56 243 VAL A CA 1
ATOM 1914 C C . VAL A 1 243 ? 17.683 -9.689 -8.914 1.00 94.56 243 VAL A C 1
ATOM 1916 O O . VAL A 1 243 ? 17.060 -10.225 -7.995 1.00 94.56 243 VAL A O 1
ATOM 1919 N N . LEU A 1 244 ? 18.989 -9.432 -8.838 1.00 94.31 244 LEU A N 1
ATOM 1920 C CA . LEU A 1 244 ? 19.812 -9.669 -7.656 1.00 94.31 244 LEU A CA 1
ATOM 1921 C C . LEU A 1 244 ? 19.890 -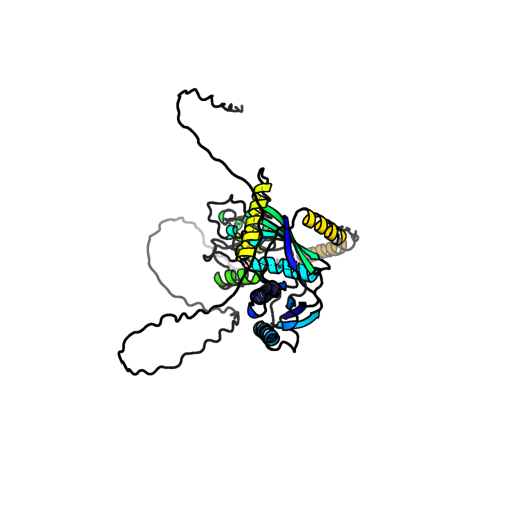8.396 -6.803 1.00 94.31 244 LEU A C 1
ATOM 1923 O O . LEU A 1 244 ? 20.452 -7.382 -7.221 1.00 94.31 244 LEU A O 1
ATOM 1927 N N . PHE A 1 245 ? 19.345 -8.444 -5.590 1.00 93.62 245 PHE A N 1
ATOM 1928 C CA . PHE A 1 245 ? 19.416 -7.342 -4.625 1.00 93.62 245 PHE A CA 1
ATOM 1929 C C . PHE A 1 245 ? 20.642 -7.505 -3.728 1.00 93.62 245 PHE A C 1
ATOM 1931 O O . PHE A 1 245 ? 21.047 -8.625 -3.412 1.00 93.62 245 PHE A O 1
ATOM 1938 N N . ASN A 1 246 ? 21.220 -6.387 -3.285 1.00 88.75 246 ASN A N 1
ATOM 1939 C CA . ASN A 1 246 ? 22.400 -6.425 -2.425 1.00 88.75 246 ASN A CA 1
ATOM 1940 C C . ASN A 1 246 ? 22.111 -7.182 -1.111 1.00 88.75 246 ASN A C 1
ATOM 1942 O O . ASN A 1 246 ? 21.063 -6.987 -0.496 1.00 88.75 246 ASN A O 1
ATOM 1946 N N . GLY A 1 247 ? 23.040 -8.043 -0.690 1.00 85.06 247 GLY A N 1
ATOM 1947 C CA . GLY A 1 247 ? 22.898 -8.903 0.490 1.00 85.06 247 GLY A CA 1
ATOM 1948 C C . GLY A 1 247 ? 22.021 -10.153 0.310 1.00 85.06 247 GLY A C 1
ATOM 1949 O O . GLY A 1 247 ? 21.897 -10.925 1.259 1.00 85.06 247 GLY A O 1
ATOM 1950 N N . MET A 1 248 ? 21.431 -10.399 -0.868 1.00 87.31 248 MET A N 1
ATOM 1951 C CA . MET A 1 248 ? 20.656 -11.621 -1.133 1.00 87.31 248 MET A CA 1
ATOM 1952 C C . MET A 1 248 ? 21.457 -12.662 -1.923 1.00 87.31 248 MET A C 1
ATOM 1954 O O . MET A 1 248 ? 22.167 -12.324 -2.864 1.00 87.31 248 MET A O 1
ATOM 1958 N N . LYS A 1 249 ? 21.299 -13.947 -1.568 1.00 87.50 249 LYS A N 1
ATOM 1959 C CA . LYS A 1 249 ? 21.905 -15.085 -2.293 1.00 87.50 249 LYS A CA 1
ATOM 1960 C C . LYS A 1 249 ? 21.045 -15.628 -3.442 1.00 87.50 249 LYS A C 1
ATOM 1962 O O . LYS A 1 249 ? 21.569 -16.333 -4.295 1.00 87.50 249 LYS A O 1
ATOM 1967 N N . LYS A 1 250 ? 19.738 -15.338 -3.449 1.00 89.31 250 LYS A N 1
ATOM 1968 C CA . LYS A 1 250 ? 18.817 -15.693 -4.538 1.00 89.31 250 LYS A CA 1
ATOM 1969 C C . LYS A 1 250 ? 18.318 -14.419 -5.214 1.00 89.31 250 LYS A C 1
ATOM 1971 O O . LYS A 1 250 ? 18.084 -13.408 -4.550 1.00 89.31 250 LYS A O 1
ATOM 1976 N N . THR A 1 251 ? 18.159 -14.496 -6.523 1.00 92.06 251 THR A N 1
ATOM 1977 C CA . THR A 1 251 ? 17.488 -13.507 -7.358 1.00 92.06 251 THR A CA 1
ATOM 1978 C C . THR A 1 251 ? 15.963 -13.545 -7.178 1.00 92.06 251 THR A C 1
ATOM 1980 O O . THR A 1 251 ? 15.410 -14.443 -6.530 1.00 92.06 251 THR A O 1
ATOM 1983 N N . MET A 1 252 ? 15.268 -12.539 -7.709 1.00 92.81 252 MET A N 1
ATOM 1984 C CA . MET A 1 252 ? 13.806 -12.485 -7.745 1.00 92.81 252 MET A CA 1
ATOM 1985 C C . MET A 1 252 ? 13.304 -12.049 -9.122 1.00 92.81 252 MET A C 1
ATOM 1987 O O . MET A 1 252 ? 13.742 -11.030 -9.656 1.00 92.81 252 MET A O 1
ATOM 1991 N N . VAL A 1 253 ? 12.320 -12.789 -9.638 1.00 94.81 253 VAL A N 1
ATOM 1992 C CA . VAL A 1 253 ? 11.694 -12.562 -10.946 1.00 94.81 253 VAL A CA 1
ATOM 1993 C C . VAL A 1 253 ? 10.594 -11.501 -10.844 1.00 94.81 253 VAL A C 1
ATOM 1995 O O . VAL A 1 253 ? 9.621 -11.669 -10.106 1.00 94.81 253 VAL A O 1
ATOM 1998 N N . TYR A 1 254 ? 10.712 -10.435 -11.635 1.00 95.56 254 TYR A N 1
ATOM 1999 C CA . TYR A 1 254 ? 9.746 -9.338 -11.739 1.00 95.56 254 TYR A CA 1
ATOM 2000 C C . TYR A 1 254 ? 9.187 -9.209 -13.165 1.00 95.56 254 TYR A C 1
ATOM 2002 O O . TYR A 1 254 ? 9.952 -9.307 -14.122 1.00 95.56 254 TYR A O 1
ATOM 2010 N N . PRO A 1 255 ? 7.886 -8.910 -13.348 1.00 95.06 255 PRO A N 1
ATOM 2011 C CA . PRO A 1 255 ? 7.366 -8.373 -14.610 1.00 95.06 255 PRO A CA 1
ATOM 2012 C C . PRO A 1 255 ? 8.089 -7.075 -14.989 1.00 95.06 255 PRO A C 1
ATOM 2014 O O . PRO A 1 255 ? 8.358 -6.263 -14.103 1.00 95.06 255 PRO A O 1
ATOM 2017 N N . TYR A 1 256 ? 8.356 -6.832 -16.276 1.00 92.50 256 TYR A N 1
ATOM 2018 C CA . TYR A 1 256 ? 9.151 -5.664 -16.696 1.00 92.50 256 TYR A CA 1
ATOM 2019 C C . TYR A 1 256 ? 8.598 -4.315 -16.180 1.00 92.50 256 TYR A C 1
ATOM 2021 O O . TYR A 1 256 ? 9.358 -3.492 -15.676 1.00 92.50 256 TYR A O 1
ATOM 2029 N N . TYR A 1 257 ? 7.273 -4.111 -16.187 1.00 90.88 257 TYR A N 1
ATOM 2030 C CA . TYR A 1 257 ? 6.621 -2.889 -15.679 1.00 90.88 257 TYR A CA 1
ATOM 2031 C C . TYR A 1 257 ? 6.693 -2.706 -14.151 1.00 90.88 257 TYR A C 1
ATOM 2033 O O . TYR A 1 257 ? 6.309 -1.657 -13.632 1.00 90.88 257 TYR A O 1
ATOM 2041 N N . CYS A 1 258 ? 7.199 -3.698 -13.413 1.00 94.25 258 CYS A N 1
ATOM 2042 C CA . CYS A 1 258 ? 7.515 -3.584 -11.990 1.00 94.25 258 CYS A CA 1
ATOM 2043 C C . CYS A 1 258 ? 8.968 -3.136 -11.730 1.00 94.25 258 CYS A C 1
ATOM 2045 O O . CYS A 1 258 ? 9.356 -2.999 -10.567 1.00 94.25 258 CYS A O 1
ATOM 2047 N N . VAL A 1 259 ? 9.765 -2.905 -12.781 1.00 94.25 259 VAL A N 1
ATOM 2048 C CA . VAL A 1 259 ? 11.205 -2.622 -12.712 1.00 94.25 259 VAL A CA 1
ATOM 2049 C C . VAL A 1 259 ? 11.515 -1.293 -13.404 1.00 94.25 259 VAL A C 1
ATOM 2051 O O . VAL A 1 259 ? 11.303 -1.126 -14.605 1.00 94.25 259 VAL A O 1
ATOM 2054 N N . CYS A 1 260 ? 12.018 -0.329 -12.635 1.00 92.75 260 CYS A N 1
ATOM 2055 C CA . CYS A 1 260 ? 12.337 1.018 -13.109 1.00 92.75 260 CYS A CA 1
ATOM 2056 C C . CYS A 1 260 ? 13.855 1.235 -13.208 1.00 92.75 260 CYS A C 1
ATOM 2058 O O . CYS A 1 260 ? 14.607 0.679 -12.413 1.00 92.75 260 CYS A O 1
ATOM 2060 N N . SER A 1 261 ? 14.326 2.094 -14.116 1.00 90.69 261 SER A N 1
ATOM 2061 C CA . SER A 1 261 ? 15.752 2.467 -14.212 1.00 90.69 261 SER A CA 1
ATOM 2062 C C . SER A 1 261 ? 16.238 3.345 -13.052 1.00 90.69 261 SER A C 1
ATOM 2064 O O . SER A 1 261 ? 17.437 3.524 -12.864 1.00 90.69 261 SER A O 1
ATOM 2066 N N . GLY A 1 262 ? 15.313 3.886 -12.260 1.00 90.88 262 GLY A N 1
ATOM 2067 C CA . GLY A 1 262 ? 15.589 4.734 -11.109 1.00 90.88 262 GLY A CA 1
ATOM 2068 C C . GLY A 1 262 ? 14.350 4.927 -10.239 1.00 90.88 262 GLY A C 1
ATOM 2069 O O . GLY A 1 262 ? 13.302 4.315 -10.464 1.00 90.88 262 GLY A O 1
ATOM 2070 N N . GLU A 1 263 ? 14.477 5.792 -9.239 1.00 90.81 263 GLU A N 1
ATOM 2071 C CA . GLU A 1 263 ? 13.347 6.281 -8.445 1.00 90.81 263 GLU A CA 1
ATOM 2072 C C . GLU A 1 263 ? 12.493 7.267 -9.282 1.00 90.81 263 GLU A C 1
ATOM 2074 O O . GLU A 1 263 ? 13.010 7.845 -10.242 1.00 90.81 263 GLU A O 1
ATOM 2079 N N . PRO A 1 264 ? 11.193 7.467 -8.980 1.00 90.06 264 PRO A N 1
ATOM 2080 C CA . PRO A 1 264 ? 10.334 8.362 -9.760 1.00 90.06 264 PRO A CA 1
ATOM 2081 C C . PRO A 1 264 ? 10.831 9.817 -9.747 1.00 90.06 264 PRO A C 1
ATOM 2083 O O . PRO A 1 264 ? 10.958 10.427 -8.686 1.00 90.06 264 PRO A O 1
ATOM 2086 N N . GLU A 1 265 ? 11.059 10.390 -10.928 1.00 89.38 265 GLU A N 1
ATOM 2087 C CA . GLU A 1 265 ? 11.528 11.772 -11.085 1.00 89.38 265 GLU A CA 1
ATOM 2088 C C . GLU A 1 265 ? 10.359 12.752 -10.916 1.00 89.38 265 GLU A C 1
ATOM 2090 O O . GLU A 1 265 ? 9.330 12.609 -11.583 1.00 89.38 265 GLU A O 1
ATOM 2095 N N . GLU A 1 266 ? 10.501 13.765 -10.057 1.00 87.31 266 GLU A N 1
ATOM 2096 C CA . GLU A 1 266 ? 9.491 14.821 -9.911 1.00 87.31 266 GLU A CA 1
ATOM 2097 C C . GLU A 1 266 ? 9.538 15.788 -11.100 1.00 87.31 266 GLU A C 1
ATOM 2099 O O . GLU A 1 266 ? 10.568 16.389 -11.384 1.00 87.31 266 GLU A O 1
ATOM 2104 N N . ALA A 1 267 ? 8.414 15.960 -11.798 1.00 80.56 267 ALA A N 1
ATOM 2105 C CA . ALA A 1 267 ? 8.347 16.720 -13.043 1.00 80.56 267 ALA A CA 1
ATOM 2106 C C . ALA A 1 267 ? 8.316 18.247 -12.784 1.00 80.56 267 ALA A C 1
ATOM 2108 O O . ALA A 1 267 ? 7.277 18.768 -12.357 1.00 80.56 267 ALA A O 1
ATOM 2109 N N . PRO A 1 268 ? 9.387 19.010 -13.092 1.00 71.44 268 PRO A N 1
ATOM 2110 C CA . PRO A 1 268 ? 9.445 20.440 -12.793 1.00 71.44 268 PRO A CA 1
ATOM 2111 C C . PRO A 1 268 ? 8.541 21.227 -13.750 1.00 71.44 268 PRO A C 1
ATOM 2113 O O . PRO A 1 268 ? 8.744 21.196 -14.966 1.00 71.44 268 PRO A O 1
ATOM 2116 N N . PHE A 1 269 ? 7.530 21.947 -13.243 1.00 62.38 269 PHE A N 1
ATOM 2117 C CA . PHE A 1 269 ? 6.578 22.635 -14.126 1.00 62.38 269 PHE A CA 1
ATOM 2118 C C . PHE A 1 269 ? 5.975 23.937 -13.581 1.00 62.38 269 PHE A C 1
ATOM 2120 O O . PHE A 1 269 ? 5.675 24.067 -12.399 1.00 62.38 269 PHE A O 1
ATOM 2127 N N . ARG A 1 270 ? 5.696 24.883 -14.493 1.00 61.56 270 ARG A N 1
ATOM 2128 C CA . ARG A 1 270 ? 5.104 26.203 -14.183 1.00 61.56 270 ARG A CA 1
ATOM 2129 C C . ARG A 1 270 ? 3.713 26.134 -13.536 1.00 61.56 270 ARG A C 1
ATOM 2131 O O . ARG A 1 270 ? 3.342 27.053 -12.823 1.00 61.56 270 ARG A O 1
ATOM 2138 N N . MET A 1 271 ? 2.974 25.046 -13.769 1.00 63.59 271 MET A N 1
ATOM 2139 C CA . MET A 1 271 ? 1.626 24.808 -13.227 1.00 63.59 271 MET A CA 1
ATOM 2140 C C . MET A 1 271 ? 1.620 23.799 -12.063 1.00 63.59 271 MET A C 1
ATOM 2142 O O . MET A 1 271 ? 0.603 23.158 -11.807 1.00 63.59 271 MET A O 1
ATOM 2146 N N . ALA A 1 272 ? 2.744 23.632 -11.352 1.00 73.19 272 ALA A N 1
ATOM 2147 C CA . ALA A 1 272 ? 2.860 22.672 -10.249 1.00 73.19 272 ALA A CA 1
ATOM 2148 C C . ALA A 1 272 ? 1.771 22.846 -9.170 1.00 73.19 272 ALA A C 1
ATOM 2150 O O . ALA A 1 272 ? 1.272 21.852 -8.655 1.00 73.19 272 ALA A O 1
ATOM 2151 N N . ALA A 1 273 ? 1.345 24.080 -8.874 1.00 80.25 273 ALA A N 1
ATOM 2152 C CA . ALA A 1 273 ? 0.283 24.356 -7.901 1.00 80.25 273 ALA A CA 1
ATOM 2153 C C . ALA A 1 273 ? -1.108 23.854 -8.345 1.00 80.25 273 ALA A C 1
ATOM 2155 O O . ALA A 1 273 ? -1.860 23.311 -7.532 1.00 80.25 273 ALA A O 1
ATOM 2156 N N . GLU A 1 274 ? -1.448 23.995 -9.630 1.00 84.50 274 GLU A N 1
ATOM 2157 C CA . GLU A 1 274 ? -2.715 23.489 -10.171 1.00 84.50 274 GLU A CA 1
ATOM 2158 C C . GLU A 1 274 ? -2.703 21.958 -10.199 1.00 84.50 274 GLU A C 1
ATOM 2160 O O . GLU A 1 274 ? -3.611 21.323 -9.670 1.00 84.50 274 GLU A O 1
ATOM 2165 N N . ALA A 1 275 ? -1.626 21.359 -10.713 1.00 83.50 275 ALA A N 1
ATOM 2166 C CA . ALA A 1 275 ? -1.455 19.909 -10.744 1.00 83.50 275 ALA A CA 1
ATOM 2167 C C . ALA A 1 275 ? -1.436 19.275 -9.340 1.00 83.50 275 ALA A C 1
ATOM 2169 O O . ALA A 1 275 ? -1.985 18.191 -9.143 1.00 83.50 275 ALA A O 1
ATOM 2170 N N . ALA A 1 276 ? -0.857 19.959 -8.350 1.00 85.88 276 ALA A N 1
ATOM 2171 C CA . ALA A 1 276 ? -0.924 19.576 -6.943 1.00 85.88 276 ALA A CA 1
ATOM 2172 C C . ALA A 1 276 ? -2.364 19.613 -6.408 1.00 85.88 276 ALA A C 1
ATOM 2174 O O . ALA A 1 276 ? -2.788 18.683 -5.724 1.00 85.88 276 ALA A O 1
ATOM 2175 N N . SER A 1 277 ? -3.134 20.650 -6.750 1.00 88.00 277 SER A N 1
ATOM 2176 C CA . SER A 1 277 ? -4.543 20.771 -6.350 1.00 88.00 277 SER A CA 1
ATOM 2177 C C . SER A 1 277 ? -5.415 19.695 -7.007 1.00 88.00 277 SER A C 1
ATOM 2179 O O . SER A 1 277 ? -6.204 19.051 -6.322 1.00 88.00 277 SER A O 1
ATOM 2181 N N . GLN A 1 278 ? -5.217 19.423 -8.302 1.00 89.06 278 GLN A N 1
ATOM 2182 C CA . GLN A 1 278 ? -5.876 18.325 -9.021 1.00 89.06 278 GLN A CA 1
ATOM 2183 C C . GLN A 1 278 ? -5.509 16.955 -8.417 1.00 89.06 278 GLN A C 1
ATOM 2185 O O . GLN A 1 278 ? -6.388 16.132 -8.177 1.00 89.06 278 GLN A O 1
ATOM 2190 N N . THR A 1 279 ? -4.230 16.733 -8.093 1.00 91.12 279 THR A N 1
ATOM 2191 C CA . THR A 1 279 ? -3.737 15.511 -7.427 1.00 91.12 279 THR A CA 1
ATOM 2192 C C . THR A 1 279 ? -4.442 15.264 -6.094 1.00 91.12 279 THR A C 1
ATOM 2194 O O . THR A 1 279 ? -4.906 14.151 -5.839 1.00 91.12 279 THR A O 1
ATOM 2197 N N . VAL A 1 280 ? -4.576 16.299 -5.256 1.00 92.06 280 VAL A N 1
ATOM 2198 C CA . VAL A 1 280 ? -5.295 16.188 -3.979 1.00 92.06 280 VAL A CA 1
ATOM 2199 C C . VAL A 1 280 ? -6.794 15.986 -4.199 1.00 92.06 280 VAL A C 1
ATOM 2201 O O . VAL A 1 280 ? -7.371 15.118 -3.555 1.00 92.06 280 VAL A O 1
ATOM 2204 N N . ALA A 1 281 ? -7.418 16.692 -5.145 1.00 91.31 281 ALA A N 1
ATOM 2205 C CA . ALA A 1 281 ? -8.838 16.513 -5.452 1.00 91.31 281 ALA A CA 1
ATOM 2206 C C . ALA A 1 281 ? -9.163 15.077 -5.912 1.00 91.31 281 ALA A C 1
ATOM 2208 O O . ALA A 1 281 ? -10.170 14.513 -5.489 1.00 91.31 281 ALA A O 1
ATOM 2209 N N . VAL A 1 282 ? -8.298 14.445 -6.718 1.00 91.81 282 VAL A N 1
ATOM 2210 C CA . VAL A 1 282 ? -8.470 13.035 -7.113 1.00 91.81 282 VAL A CA 1
ATOM 2211 C C . VAL A 1 282 ? -8.239 12.087 -5.931 1.00 91.81 282 VAL A C 1
ATOM 2213 O O . VAL A 1 282 ? -8.982 11.117 -5.788 1.00 91.81 282 VAL A O 1
ATOM 2216 N N . PHE A 1 283 ? -7.271 12.359 -5.051 1.00 93.56 283 PHE A N 1
ATOM 2217 C CA . PHE A 1 283 ? -7.059 11.584 -3.819 1.00 93.56 283 PHE A CA 1
ATOM 2218 C C . PHE A 1 283 ? -8.284 11.646 -2.887 1.00 93.56 283 PHE A C 1
ATOM 2220 O O . PHE A 1 283 ? -8.814 10.607 -2.489 1.00 93.56 283 PHE A O 1
ATOM 2227 N N . GLU A 1 284 ? -8.788 12.851 -2.604 1.00 92.56 284 GLU A N 1
ATOM 2228 C CA . GLU A 1 284 ? -9.982 13.089 -1.782 1.00 92.56 284 GLU A CA 1
ATOM 2229 C C . GLU A 1 284 ? -11.226 12.429 -2.397 1.00 92.56 284 GLU A C 1
ATOM 2231 O O . GLU A 1 284 ? -11.969 11.736 -1.699 1.00 92.56 284 GLU A O 1
ATOM 2236 N N . ALA A 1 285 ? -11.430 12.569 -3.712 1.00 92.38 285 ALA A N 1
ATOM 2237 C CA . ALA A 1 285 ? -12.523 11.913 -4.428 1.00 92.38 285 ALA A CA 1
ATOM 2238 C C . ALA A 1 285 ? -12.406 10.380 -4.409 1.00 92.38 285 ALA A C 1
ATOM 2240 O O . ALA A 1 285 ? -13.422 9.699 -4.266 1.00 92.38 285 ALA A O 1
ATOM 2241 N N . THR A 1 286 ? -11.189 9.827 -4.501 1.00 93.62 286 THR A N 1
ATOM 2242 C CA . THR A 1 286 ? -10.959 8.377 -4.396 1.00 93.62 286 THR A CA 1
ATOM 2243 C C . THR A 1 286 ? -11.390 7.878 -3.019 1.00 93.62 286 THR A C 1
ATOM 2245 O O . THR A 1 286 ? -12.231 6.984 -2.935 1.00 93.62 286 THR A O 1
ATOM 2248 N N . LEU A 1 287 ? -10.865 8.483 -1.947 1.00 92.25 287 LEU A N 1
ATOM 2249 C CA . LEU A 1 287 ? -11.100 8.037 -0.572 1.00 92.25 287 LEU A CA 1
ATOM 2250 C C . LEU A 1 287 ? -12.572 8.195 -0.157 1.00 92.25 287 LEU A C 1
ATOM 2252 O O . LEU A 1 287 ? -13.167 7.258 0.373 1.00 92.25 287 LEU A O 1
ATOM 2256 N N . ASN A 1 288 ? -13.197 9.329 -0.492 1.00 91.75 288 ASN A N 1
ATOM 2257 C CA . ASN A 1 288 ? -14.614 9.564 -0.209 1.00 91.75 288 ASN A CA 1
ATOM 2258 C C . ASN A 1 288 ? -15.537 8.623 -1.015 1.00 91.75 288 ASN A C 1
ATOM 2260 O O . ASN A 1 288 ? -16.507 8.104 -0.467 1.00 91.75 288 ASN A O 1
ATOM 2264 N N . ARG A 1 289 ? -15.234 8.325 -2.291 1.00 93.88 289 ARG A N 1
ATOM 2265 C CA . ARG A 1 289 ? -16.014 7.357 -3.096 1.00 93.88 289 ARG A CA 1
ATOM 2266 C C . ARG A 1 289 ? -15.861 5.918 -2.589 1.00 93.88 289 ARG A C 1
ATOM 2268 O O . ARG A 1 289 ? -16.795 5.134 -2.725 1.00 93.88 289 ARG A O 1
ATOM 2275 N N . ARG A 1 290 ? -14.708 5.564 -2.009 1.00 91.12 290 ARG A N 1
ATOM 2276 C CA . ARG A 1 290 ? -14.454 4.236 -1.415 1.00 91.12 290 ARG A CA 1
ATOM 2277 C C . ARG A 1 290 ? -15.275 3.983 -0.145 1.00 91.12 290 ARG A C 1
ATOM 2279 O O . ARG A 1 290 ? -15.427 2.822 0.218 1.00 91.12 290 ARG A O 1
ATOM 2286 N N . ARG A 1 291 ? -15.822 5.033 0.492 1.00 89.38 291 ARG A N 1
ATOM 2287 C CA . ARG A 1 291 ? -16.627 4.969 1.732 1.00 89.38 291 ARG A CA 1
ATOM 2288 C C . ARG A 1 291 ? -15.960 4.119 2.821 1.00 89.38 291 ARG A C 1
ATOM 2290 O O . ARG A 1 291 ? -16.597 3.276 3.450 1.00 89.38 291 ARG A O 1
ATOM 2297 N N . ALA A 1 292 ? -14.652 4.316 2.987 1.00 91.50 292 ALA A N 1
ATOM 2298 C CA . ALA A 1 292 ? -13.851 3.594 3.965 1.00 91.50 292 ALA A CA 1
ATOM 2299 C C . ALA A 1 292 ? -14.413 3.769 5.385 1.00 91.50 292 ALA A C 1
ATOM 2301 O O . ALA A 1 292 ? -14.969 4.815 5.717 1.00 91.50 292 ALA A O 1
ATOM 2302 N N . THR A 1 293 ? -14.249 2.758 6.236 1.00 92.25 293 THR A N 1
ATOM 2303 C CA . THR A 1 293 ? -14.714 2.794 7.630 1.00 92.25 293 THR A CA 1
ATOM 2304 C C . THR A 1 293 ? -13.542 2.677 8.589 1.00 92.25 293 THR A C 1
ATOM 2306 O O . THR A 1 293 ? -12.751 1.744 8.463 1.00 92.25 293 THR A O 1
ATOM 2309 N N . MET A 1 294 ? -13.470 3.577 9.569 1.00 93.44 294 MET A N 1
ATOM 2310 C CA . MET A 1 294 ? -12.464 3.586 10.630 1.00 93.44 294 MET A CA 1
ATOM 2311 C C . MET A 1 294 ? -13.172 3.372 11.963 1.00 93.44 294 MET A C 1
ATOM 2313 O O . MET A 1 294 ? -13.962 4.207 12.391 1.00 93.44 294 MET A O 1
ATOM 2317 N N . LEU A 1 295 ? -12.927 2.222 12.590 1.00 92.56 295 LEU A N 1
ATOM 2318 C CA . LEU A 1 295 ? -13.536 1.800 13.854 1.00 92.56 295 LEU A CA 1
ATOM 2319 C C . LEU A 1 295 ? -15.071 1.922 13.888 1.00 92.56 295 LEU A C 1
ATOM 2321 O O . LEU A 1 295 ? -15.660 2.046 14.956 1.00 92.56 295 LEU A O 1
ATOM 2325 N N . GLY A 1 296 ? -15.730 1.805 12.733 1.00 88.06 296 GLY A N 1
ATOM 2326 C CA . GLY A 1 296 ? -17.188 1.804 12.568 1.00 88.06 296 GLY A CA 1
ATOM 2327 C C . GLY A 1 296 ? -17.757 3.113 12.025 1.00 88.06 296 GLY A C 1
ATOM 2328 O O . GLY A 1 296 ? -18.851 3.103 11.467 1.00 88.06 296 GLY A O 1
ATOM 2329 N N . GLU A 1 297 ? -17.010 4.214 12.109 1.00 89.62 297 GLU A N 1
ATOM 2330 C CA . GLU A 1 297 ? -17.399 5.487 11.504 1.00 89.62 297 GLU A CA 1
ATOM 2331 C C . GLU A 1 297 ? -17.029 5.521 10.014 1.00 89.62 297 GLU A C 1
ATOM 2333 O O . GLU A 1 297 ? -15.984 5.008 9.605 1.00 89.62 297 GLU A O 1
ATOM 2338 N N . GLU A 1 298 ? -17.877 6.136 9.183 1.00 90.25 298 GLU A N 1
ATOM 2339 C CA . GLU A 1 298 ? -17.556 6.389 7.774 1.00 90.25 298 GLU A CA 1
ATOM 2340 C C . GLU A 1 298 ? -16.520 7.516 7.675 1.00 90.25 298 GLU A C 1
ATOM 2342 O O . GLU A 1 298 ? -16.801 8.669 8.011 1.00 90.25 298 GLU A O 1
ATOM 2347 N N . VAL A 1 299 ? -15.335 7.186 7.164 1.00 90.25 299 VAL A N 1
ATOM 2348 C CA . VAL A 1 299 ? -14.247 8.131 6.912 1.00 90.25 299 VAL A CA 1
ATOM 2349 C C . VAL A 1 299 ? -14.695 9.140 5.864 1.00 90.25 299 VAL A C 1
ATOM 2351 O O . VAL A 1 299 ? -14.986 8.785 4.721 1.00 90.25 299 VAL A O 1
ATOM 2354 N N . ARG A 1 300 ? -14.709 10.420 6.243 1.00 84.62 300 ARG A N 1
ATOM 2355 C CA . ARG A 1 300 ? -15.004 11.530 5.333 1.00 84.62 300 ARG A CA 1
ATOM 2356 C C . ARG A 1 300 ? -13.895 12.556 5.404 1.00 84.62 300 ARG A C 1
ATOM 2358 O O . ARG A 1 300 ? -13.657 13.174 6.438 1.00 84.62 300 ARG A O 1
ATOM 2365 N N . VAL A 1 301 ? -13.225 12.732 4.275 1.00 84.06 301 VAL A N 1
ATOM 2366 C CA . VAL A 1 301 ? -12.079 13.622 4.160 1.00 84.06 301 VAL A CA 1
ATOM 2367 C C . VAL A 1 301 ? -12.562 15.063 4.074 1.00 84.06 301 VAL A C 1
ATOM 2369 O O . VAL A 1 301 ? -13.236 15.434 3.113 1.00 84.06 301 VAL A O 1
ATOM 2372 N N . ALA A 1 302 ? -12.183 15.879 5.058 1.00 76.88 302 ALA A N 1
ATOM 2373 C CA . ALA A 1 302 ? -12.446 17.313 5.064 1.00 76.88 302 ALA A CA 1
ATOM 2374 C C . ALA A 1 302 ? -11.135 18.110 5.116 1.00 76.88 302 ALA A C 1
ATOM 2376 O O . ALA A 1 302 ? -10.281 17.883 5.981 1.00 76.88 302 ALA A O 1
ATOM 2377 N N . ALA A 1 303 ? -10.997 19.081 4.211 1.00 78.06 303 ALA A N 1
ATOM 2378 C CA . ALA A 1 303 ? -9.925 20.065 4.265 1.00 78.06 303 ALA A CA 1
ATOM 2379 C C . ALA A 1 303 ? -10.080 20.946 5.514 1.00 78.06 303 ALA A C 1
ATOM 2381 O O . ALA A 1 303 ? -11.148 21.507 5.769 1.00 78.06 303 ALA A O 1
ATOM 2382 N N . LEU A 1 304 ? -9.011 21.074 6.303 1.00 77.19 304 LEU A N 1
ATOM 2383 C CA . LEU A 1 304 ? -9.028 21.923 7.493 1.00 77.19 304 LEU A CA 1
ATOM 2384 C C . LEU A 1 304 ? -8.997 23.411 7.096 1.00 77.19 304 LEU A C 1
ATOM 2386 O O . LEU A 1 304 ? -8.161 23.791 6.270 1.00 77.19 304 LEU A O 1
ATOM 2390 N N . PRO A 1 305 ? -9.831 24.279 7.709 1.00 78.44 305 PRO A N 1
ATOM 2391 C CA . PRO A 1 305 ? -9.729 25.727 7.536 1.00 78.44 305 PRO A CA 1
ATOM 2392 C C . PRO A 1 305 ? -8.309 26.219 7.830 1.00 78.44 305 PRO A C 1
ATOM 2394 O O . PRO A 1 305 ? -7.683 25.756 8.783 1.00 78.44 305 PRO A O 1
ATOM 2397 N N . ALA A 1 306 ? -7.801 27.176 7.048 1.00 73.88 306 ALA A N 1
ATOM 2398 C CA . ALA A 1 306 ? -6.385 27.561 7.074 1.00 73.88 306 ALA A CA 1
ATOM 2399 C C . ALA A 1 306 ? -5.857 27.934 8.477 1.00 73.88 306 ALA A C 1
ATOM 2401 O O . ALA A 1 306 ? -4.738 27.561 8.823 1.00 73.88 306 ALA A O 1
ATOM 2402 N N . ALA A 1 307 ? -6.676 28.594 9.305 1.00 72.50 307 ALA A N 1
ATOM 2403 C CA . ALA A 1 307 ? -6.344 28.903 10.697 1.00 72.50 307 ALA A CA 1
ATOM 2404 C C . ALA A 1 307 ? -6.198 27.635 11.562 1.00 72.50 307 ALA A C 1
ATOM 2406 O O . ALA A 1 307 ? -5.160 27.438 12.188 1.00 72.50 307 ALA A O 1
ATOM 2407 N N . ALA A 1 308 ? -7.180 26.726 11.527 1.00 73.75 308 ALA A N 1
ATOM 2408 C CA . ALA A 1 308 ? -7.111 25.443 12.232 1.00 73.75 308 ALA A CA 1
ATOM 2409 C C . ALA A 1 308 ? -5.930 24.584 11.746 1.00 73.75 308 ALA A C 1
ATOM 2411 O O . ALA A 1 308 ? -5.257 23.935 12.545 1.00 73.75 308 ALA A O 1
ATOM 2412 N N . ALA A 1 309 ? -5.626 24.628 10.444 1.00 73.56 309 ALA A N 1
ATOM 2413 C CA . ALA A 1 309 ? -4.467 23.954 9.874 1.00 73.56 309 ALA A CA 1
ATOM 2414 C C . ALA A 1 309 ? -3.129 24.555 10.351 1.00 73.56 309 ALA A C 1
ATOM 2416 O O . ALA A 1 309 ? -2.164 23.814 10.528 1.00 73.56 309 ALA A O 1
ATOM 2417 N N . ALA A 1 310 ? -3.055 25.869 10.588 1.00 72.44 310 ALA A N 1
ATOM 2418 C CA . ALA A 1 310 ? -1.880 26.517 11.170 1.00 72.44 310 ALA A CA 1
ATOM 2419 C C . ALA A 1 310 ? -1.712 26.166 12.660 1.00 72.44 310 ALA A C 1
ATOM 2421 O O . ALA A 1 310 ? -0.628 25.747 13.062 1.00 72.44 310 ALA A O 1
ATOM 2422 N N . SER A 1 311 ? -2.782 26.248 13.459 1.00 71.75 311 SER A N 1
ATOM 2423 C CA . SER A 1 311 ? -2.759 25.882 14.883 1.00 71.75 311 SER A CA 1
ATOM 2424 C C . SER A 1 311 ? -2.370 24.418 15.098 1.00 71.75 311 SER A C 1
ATOM 2426 O O . SER A 1 311 ? -1.506 24.129 15.922 1.00 71.75 311 SER A O 1
ATOM 2428 N N . ALA A 1 312 ? -2.938 23.495 14.316 1.00 72.31 312 ALA A N 1
ATOM 2429 C CA . ALA A 1 312 ? -2.565 22.086 14.383 1.00 72.31 312 ALA A CA 1
ATOM 2430 C C . ALA A 1 312 ? -1.095 21.866 13.982 1.00 72.31 312 ALA A C 1
ATOM 2432 O O . ALA A 1 312 ? -0.380 21.173 14.698 1.00 72.31 312 ALA A O 1
ATOM 2433 N N . ARG A 1 313 ? -0.594 22.502 12.911 1.00 72.19 313 ARG A N 1
ATOM 2434 C CA . ARG A 1 313 ? 0.836 22.417 12.546 1.00 72.19 313 ARG A CA 1
ATOM 2435 C C . ARG A 1 313 ? 1.767 22.872 13.666 1.00 72.19 313 ARG A C 1
ATOM 2437 O O . ARG A 1 313 ? 2.802 22.246 13.844 1.00 72.19 313 ARG A O 1
ATOM 2444 N N . LEU A 1 314 ? 1.413 23.920 14.411 1.00 69.56 314 LEU A N 1
ATOM 2445 C CA . LEU A 1 314 ? 2.200 24.378 15.560 1.00 69.56 314 LEU A CA 1
ATOM 2446 C C . LEU A 1 314 ? 2.178 23.352 16.704 1.00 69.56 314 LEU A C 1
ATOM 2448 O O . LEU A 1 314 ? 3.231 23.029 17.244 1.00 69.56 314 LEU A O 1
ATOM 2452 N N . ALA A 1 315 ? 1.011 22.778 17.017 1.00 66.75 315 ALA A N 1
ATOM 2453 C CA . ALA A 1 315 ? 0.892 21.727 18.030 1.00 66.75 315 ALA A CA 1
ATOM 2454 C C . ALA A 1 315 ? 1.708 20.467 17.671 1.00 66.75 315 ALA A C 1
ATOM 2456 O O . ALA A 1 315 ? 2.431 19.942 18.516 1.00 66.75 315 ALA A O 1
ATOM 2457 N N . TYR A 1 316 ? 1.660 20.024 16.409 1.00 63.72 316 TYR A N 1
ATOM 2458 C CA . TYR A 1 316 ? 2.439 18.876 15.930 1.00 63.72 316 TYR A CA 1
ATOM 2459 C C . TYR A 1 316 ? 3.937 19.177 15.797 1.00 63.72 316 TYR A C 1
ATOM 2461 O O . TYR A 1 316 ? 4.752 18.347 16.179 1.00 63.72 316 TYR A O 1
ATOM 2469 N N . ALA A 1 317 ? 4.337 20.368 15.341 1.00 60.56 317 ALA A N 1
ATOM 2470 C CA . ALA A 1 317 ? 5.752 20.758 15.300 1.00 60.56 317 ALA A CA 1
ATOM 2471 C C . ALA A 1 317 ? 6.389 20.872 16.701 1.00 60.56 317 ALA A C 1
ATOM 2473 O O . ALA A 1 317 ? 7.606 20.784 16.822 1.00 60.56 317 ALA A O 1
ATOM 2474 N N . SER A 1 318 ? 5.573 21.043 17.747 1.00 48.38 318 SER A N 1
ATOM 2475 C CA . SER A 1 318 ? 6.003 21.053 19.150 1.00 48.38 318 SER A CA 1
ATOM 2476 C C . SER A 1 318 ? 5.983 19.672 19.828 1.00 48.38 318 SER A C 1
ATOM 2478 O O . SER A 1 318 ? 6.351 19.586 20.998 1.00 48.38 318 SER A O 1
ATOM 2480 N N . THR A 1 319 ? 5.511 18.616 19.154 1.00 45.94 319 THR A N 1
ATOM 2481 C CA . THR A 1 319 ? 5.320 17.274 19.751 1.00 45.94 319 THR A CA 1
ATOM 2482 C C . THR A 1 319 ? 5.894 16.128 18.920 1.00 45.94 319 THR A C 1
ATOM 2484 O O . THR A 1 319 ? 6.217 15.084 19.480 1.00 45.94 319 THR A O 1
ATOM 2487 N N . ALA A 1 320 ? 6.075 16.307 17.611 1.00 40.72 320 ALA A N 1
ATOM 2488 C CA . ALA A 1 320 ? 6.783 15.351 16.776 1.00 40.72 320 ALA A CA 1
ATOM 2489 C C . ALA A 1 320 ? 8.270 15.287 17.176 1.00 40.72 320 ALA A C 1
ATOM 2491 O O . ALA A 1 320 ? 8.910 16.339 17.299 1.00 40.72 320 ALA A O 1
ATOM 2492 N N . PRO A 1 321 ? 8.865 14.086 17.294 1.00 39.12 321 PRO A N 1
ATOM 2493 C CA . PRO A 1 321 ? 10.312 13.945 17.237 1.00 39.12 321 PRO A CA 1
ATOM 2494 C C . PRO A 1 321 ? 10.835 14.620 15.965 1.00 39.12 321 PRO A C 1
ATOM 2496 O O . PRO A 1 321 ? 10.212 14.515 14.902 1.00 39.12 321 PRO A O 1
ATOM 2499 N N . LEU A 1 322 ? 11.987 15.295 16.050 1.00 32.97 322 LEU A N 1
ATOM 2500 C CA . LEU A 1 322 ? 12.666 15.779 14.847 1.00 32.97 322 LEU A CA 1
ATOM 2501 C C . LEU A 1 322 ? 12.825 14.598 13.875 1.00 32.97 322 LEU A C 1
ATOM 2503 O O . LEU A 1 322 ? 13.189 13.505 14.323 1.00 32.97 322 LEU A O 1
ATOM 2507 N N . PRO A 1 323 ? 12.534 14.779 12.570 1.00 33.50 323 PRO A N 1
ATOM 2508 C CA . PRO A 1 323 ? 12.570 13.679 11.617 1.00 33.50 323 PRO A CA 1
ATOM 2509 C C . PRO A 1 323 ? 13.936 13.012 11.700 1.00 33.50 323 PRO A C 1
ATOM 2511 O O . PRO A 1 323 ? 14.946 13.716 11.710 1.00 33.50 323 PRO A O 1
ATOM 2514 N N . PHE A 1 324 ? 13.962 11.676 11.780 1.00 34.75 324 PHE A N 1
ATOM 2515 C CA . PHE A 1 324 ? 15.197 10.911 11.937 1.00 34.75 324 PHE A CA 1
ATOM 2516 C C . PHE A 1 324 ? 16.078 11.105 10.700 1.00 34.75 324 PHE A C 1
ATOM 2518 O O . PHE A 1 324 ? 16.039 10.333 9.737 1.00 34.75 324 PHE A O 1
ATOM 2525 N N . VAL A 1 325 ? 16.878 12.171 10.727 1.00 27.59 325 VAL A N 1
ATOM 2526 C CA . VAL A 1 325 ? 18.010 12.359 9.842 1.00 27.59 325 VAL A CA 1
ATOM 2527 C C . VAL A 1 325 ? 18.868 11.134 10.079 1.00 27.59 325 VAL A C 1
ATOM 2529 O O . VAL A 1 325 ? 19.458 10.974 11.148 1.00 27.59 325 VAL A O 1
ATOM 2532 N N . ARG A 1 326 ? 18.920 10.249 9.080 1.00 31.75 326 ARG A N 1
ATOM 2533 C CA . ARG A 1 326 ? 19.987 9.263 9.000 1.00 31.75 326 ARG A CA 1
ATOM 2534 C C . ARG A 1 326 ? 21.278 10.062 8.930 1.00 31.75 326 ARG A C 1
ATOM 2536 O O . ARG A 1 326 ? 21.687 10.463 7.842 1.00 31.75 326 ARG A O 1
ATOM 2543 N N . MET A 1 327 ? 21.892 10.291 10.092 1.00 26.42 327 MET A N 1
ATOM 2544 C CA . MET A 1 327 ? 23.299 10.644 10.176 1.00 26.42 327 MET A CA 1
ATOM 2545 C C . MET A 1 327 ? 24.013 9.690 9.217 1.00 26.42 327 MET A C 1
ATOM 2547 O O . MET A 1 327 ? 23.795 8.473 9.338 1.00 26.42 327 MET A O 1
ATOM 2551 N N . PRO A 1 328 ? 24.774 10.190 8.225 1.00 30.61 328 PRO A N 1
ATOM 2552 C CA . PRO A 1 328 ? 25.572 9.301 7.401 1.00 30.61 328 PRO A CA 1
ATOM 2553 C C . PRO A 1 328 ? 26.406 8.481 8.376 1.00 30.61 328 PRO A C 1
ATOM 2555 O O . PRO A 1 328 ? 27.055 9.058 9.251 1.00 30.61 328 PRO A O 1
ATOM 2558 N N . ARG A 1 329 ? 26.298 7.144 8.308 1.00 33.22 329 ARG A N 1
ATOM 2559 C CA . ARG A 1 329 ? 27.061 6.276 9.209 1.00 33.22 329 ARG A CA 1
ATOM 2560 C C . ARG A 1 329 ? 28.510 6.694 9.056 1.00 33.22 329 ARG A C 1
ATOM 2562 O O . ARG A 1 329 ? 29.065 6.552 7.969 1.00 33.22 329 ARG A O 1
ATOM 2569 N N . LYS A 1 330 ? 29.078 7.246 10.126 1.00 29.62 330 LYS A N 1
ATOM 2570 C CA . LYS A 1 330 ? 30.493 7.560 10.188 1.00 29.62 330 LYS A CA 1
ATOM 2571 C C . LYS A 1 330 ? 31.181 6.204 10.086 1.00 29.62 330 LYS A C 1
ATOM 2573 O O . LYS A 1 330 ? 31.134 5.419 11.030 1.00 29.62 330 LYS A O 1
ATOM 2578 N N . ILE A 1 331 ? 31.674 5.880 8.891 1.00 38.47 331 ILE A N 1
ATOM 2579 C CA . ILE A 1 331 ? 32.537 4.723 8.686 1.00 38.47 331 ILE A CA 1
ATOM 2580 C C . ILE A 1 331 ? 33.847 5.147 9.323 1.00 38.47 331 ILE A C 1
ATOM 2582 O O . ILE A 1 331 ? 34.697 5.771 8.692 1.00 38.47 331 ILE A O 1
ATOM 2586 N N . GLU A 1 332 ? 33.932 4.919 10.626 1.00 36.34 332 GLU A N 1
ATOM 2587 C CA . GLU A 1 332 ? 35.191 4.986 11.335 1.00 36.34 332 GLU A CA 1
ATOM 2588 C C . GLU A 1 332 ? 35.997 3.808 10.802 1.00 36.34 332 GLU A C 1
ATOM 2590 O O . GLU A 1 332 ? 35.769 2.658 11.177 1.00 36.34 332 GLU A O 1
ATOM 2595 N N . PHE A 1 333 ? 36.860 4.112 9.827 1.00 36.84 333 PHE A N 1
ATOM 2596 C CA . PHE A 1 333 ? 37.955 3.242 9.442 1.00 36.84 333 PHE A CA 1
ATOM 2597 C C . PHE A 1 333 ? 38.778 3.024 10.702 1.00 36.84 333 PHE A C 1
ATOM 2599 O O . PHE A 1 333 ? 39.560 3.873 11.124 1.00 36.84 333 PHE A O 1
ATOM 2606 N N . LYS A 1 334 ? 38.503 1.898 11.350 1.00 37.09 334 LYS A N 1
ATOM 2607 C CA . LYS A 1 334 ? 39.346 1.349 12.386 1.00 37.09 334 LYS A CA 1
ATOM 2608 C C . LYS A 1 334 ? 40.587 0.867 11.646 1.00 37.09 334 LYS A C 1
ATOM 2610 O O . LYS A 1 334 ? 40.481 -0.016 10.799 1.00 37.09 334 LYS A O 1
ATOM 2615 N N . GLU A 1 335 ? 41.725 1.500 11.902 1.00 48.59 335 GLU A N 1
ATOM 2616 C CA . GLU A 1 335 ? 43.021 1.053 11.392 1.00 48.59 335 GLU A CA 1
ATOM 2617 C C . GLU A 1 335 ? 43.397 -0.237 12.134 1.00 48.59 335 GLU A C 1
ATOM 2619 O O . GLU A 1 335 ? 44.188 -0.249 13.077 1.00 48.59 335 GLU A O 1
ATOM 2624 N N . GLU A 1 336 ? 42.751 -1.339 11.746 1.00 42.59 336 GLU A N 1
ATOM 2625 C CA . GLU A 1 336 ? 43.134 -2.695 12.129 1.00 42.59 336 GLU A CA 1
ATOM 2626 C C . GLU A 1 336 ? 44.377 -3.066 11.318 1.00 42.59 336 GLU A C 1
ATOM 2628 O O . GLU A 1 336 ? 44.314 -3.666 10.253 1.00 42.59 336 GLU A O 1
ATOM 2633 N N . LYS A 1 337 ? 45.483 -2.529 11.844 1.00 46.06 337 LYS A N 1
ATOM 2634 C CA . LYS A 1 337 ? 46.891 -2.924 11.773 1.00 46.06 337 LYS A CA 1
ATOM 2635 C C . LYS A 1 337 ? 47.217 -4.099 10.838 1.00 46.06 337 LYS A C 1
ATOM 2637 O O . LYS A 1 337 ? 46.645 -5.176 10.956 1.00 46.06 337 LYS A O 1
ATOM 2642 N N . GLU A 1 338 ? 48.231 -3.894 10.001 1.00 49.47 338 GLU A N 1
ATOM 2643 C CA . GLU A 1 338 ? 48.644 -4.716 8.847 1.00 49.47 338 GLU A CA 1
ATOM 2644 C C . GLU A 1 338 ? 49.226 -6.117 9.187 1.00 49.47 338 GLU A C 1
ATOM 2646 O O . GLU A 1 338 ? 50.056 -6.632 8.451 1.00 49.47 338 GLU A O 1
ATOM 2651 N N . GLU A 1 339 ? 48.805 -6.760 10.282 1.00 50.66 339 GLU A N 1
ATOM 2652 C CA . GLU A 1 339 ? 49.372 -8.032 10.771 1.00 50.66 339 GLU A CA 1
ATOM 2653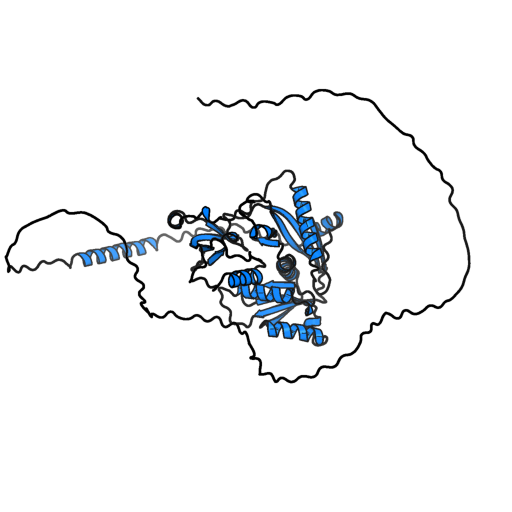 C C . GLU A 1 339 ? 48.700 -9.292 10.180 1.00 50.66 339 GLU A C 1
ATOM 2655 O O . GLU A 1 339 ? 49.341 -10.334 10.119 1.00 50.66 339 GLU A O 1
ATOM 2660 N N . GLU A 1 340 ? 47.458 -9.221 9.678 1.00 48.00 340 GLU A N 1
ATOM 2661 C CA . GLU A 1 340 ? 46.823 -10.357 8.968 1.00 48.00 340 GLU A CA 1
ATOM 2662 C C . GLU A 1 340 ? 47.274 -10.471 7.493 1.00 48.00 340 GLU A C 1
ATOM 2664 O O . GLU A 1 340 ? 47.131 -11.524 6.876 1.00 48.00 340 GLU A O 1
ATOM 2669 N N . GLY A 1 341 ? 47.844 -9.402 6.918 1.00 44.88 341 GLY A N 1
ATOM 2670 C CA . GLY A 1 341 ? 48.214 -9.346 5.496 1.00 44.88 341 GLY A CA 1
ATOM 2671 C C . GLY A 1 341 ? 49.481 -10.126 5.130 1.00 44.88 341 GLY A C 1
ATOM 2672 O O . GLY A 1 341 ? 49.576 -10.642 4.019 1.00 44.88 341 GLY A O 1
ATOM 2673 N N . GLU A 1 342 ? 50.439 -10.242 6.053 1.00 53.19 342 GLU A N 1
ATOM 2674 C CA . GLU A 1 342 ? 51.669 -11.017 5.834 1.00 53.19 342 GLU A CA 1
ATOM 2675 C C . GLU A 1 342 ? 51.411 -12.531 6.005 1.00 53.19 342 GLU A C 1
ATOM 2677 O O . GLU A 1 342 ? 51.913 -13.334 5.220 1.00 53.19 342 GLU A O 1
ATOM 2682 N N . GLU A 1 343 ? 50.535 -12.933 6.939 1.00 57.03 343 GLU A N 1
ATOM 2683 C CA . GLU A 1 343 ? 50.242 -14.353 7.217 1.00 57.03 343 GLU A CA 1
ATOM 2684 C C . GLU A 1 343 ? 49.344 -15.033 6.156 1.00 57.03 343 GLU A C 1
ATOM 2686 O O . GLU A 1 343 ? 49.323 -16.266 6.070 1.00 57.03 343 GLU A O 1
ATOM 2691 N N . GLU A 1 344 ? 48.593 -14.270 5.348 1.00 56.31 344 GLU A N 1
ATOM 2692 C CA . GLU A 1 344 ? 47.943 -14.784 4.126 1.00 56.31 344 GLU A CA 1
ATOM 2693 C C . GLU A 1 344 ? 48.887 -14.788 2.910 1.00 56.31 344 GLU A C 1
ATOM 2695 O O . GLU A 1 344 ? 48.698 -15.606 2.008 1.00 56.31 344 GLU A O 1
ATOM 2700 N N . ALA A 1 345 ? 49.915 -13.929 2.885 1.00 60.41 345 ALA A N 1
ATOM 2701 C CA . ALA A 1 345 ? 50.897 -13.883 1.801 1.00 60.41 345 ALA A CA 1
ATOM 2702 C C . ALA A 1 345 ? 51.876 -15.069 1.858 1.00 60.41 345 ALA A C 1
ATOM 2704 O O . ALA A 1 345 ? 52.024 -15.764 0.853 1.00 60.41 345 ALA A O 1
ATOM 2705 N N . GLU A 1 346 ? 52.461 -15.374 3.028 1.00 66.94 346 GLU A N 1
ATOM 2706 C CA . GLU A 1 346 ? 53.332 -16.556 3.192 1.00 66.94 346 GLU A CA 1
ATOM 2707 C C . GLU A 1 346 ? 52.602 -17.856 2.807 1.00 66.94 346 GLU A C 1
ATOM 2709 O O . GLU A 1 346 ? 53.164 -18.698 2.109 1.00 66.94 346 GLU A O 1
ATOM 2714 N N . LYS A 1 347 ? 51.317 -18.001 3.169 1.00 68.25 347 LYS A N 1
ATOM 2715 C CA . LYS A 1 347 ? 50.524 -19.188 2.797 1.00 68.25 347 LYS A CA 1
ATOM 2716 C C . LYS A 1 347 ? 50.281 -19.310 1.291 1.00 68.25 347 LYS A C 1
ATOM 2718 O O . LYS A 1 347 ? 50.208 -20.429 0.791 1.00 68.25 347 LYS A O 1
ATOM 2723 N N . GLN A 1 348 ? 50.160 -18.198 0.563 1.00 61.06 348 GLN A N 1
ATOM 2724 C CA . GLN A 1 348 ? 50.005 -18.242 -0.895 1.00 61.06 348 GLN A CA 1
ATOM 2725 C C . GLN A 1 348 ? 51.326 -18.585 -1.600 1.00 61.06 348 GLN A C 1
ATOM 2727 O O . GLN A 1 348 ? 51.298 -19.338 -2.572 1.00 61.06 348 GLN A O 1
ATOM 2732 N N . GLU A 1 349 ? 52.477 -18.131 -1.089 1.00 71.12 349 GLU A N 1
ATOM 2733 C CA . GLU A 1 349 ? 53.779 -18.576 -1.610 1.00 71.12 349 GLU A CA 1
ATOM 2734 C C . GLU A 1 349 ? 54.056 -20.061 -1.290 1.00 71.12 349 GLU A C 1
ATOM 2736 O O . GLU A 1 349 ? 54.538 -20.780 -2.168 1.00 71.12 349 GLU A O 1
ATOM 2741 N N . GLU A 1 350 ? 53.678 -20.572 -0.107 1.00 71.94 350 GLU A N 1
ATOM 2742 C CA . GLU A 1 350 ? 53.779 -22.011 0.204 1.00 71.94 350 GLU A CA 1
ATOM 2743 C C . GLU A 1 350 ? 52.863 -22.885 -0.683 1.00 71.94 350 GLU A C 1
ATOM 2745 O O . GLU A 1 350 ? 53.315 -23.919 -1.190 1.00 71.94 350 GLU A O 1
ATOM 2750 N N . GLU A 1 351 ? 51.608 -22.481 -0.933 1.00 68.50 351 GLU A N 1
ATOM 2751 C CA . GLU A 1 351 ? 50.699 -23.227 -1.823 1.00 68.50 351 GLU A CA 1
ATOM 2752 C C . GLU A 1 351 ? 51.160 -23.207 -3.298 1.00 68.50 351 GLU A C 1
ATOM 2754 O O . GLU A 1 351 ? 51.075 -24.239 -3.978 1.00 68.50 351 GLU A O 1
ATOM 2759 N N . GLU A 1 352 ? 51.704 -22.092 -3.811 1.00 66.25 352 GLU A N 1
ATOM 2760 C CA . GLU A 1 352 ? 52.278 -22.061 -5.168 1.00 66.25 352 GLU A CA 1
ATOM 2761 C C . GLU A 1 352 ? 53.578 -22.885 -5.280 1.00 66.25 352 GLU A C 1
ATOM 2763 O O . GLU A 1 352 ? 53.782 -23.565 -6.294 1.00 66.25 352 GLU A O 1
ATOM 2768 N N . GLU A 1 353 ? 54.425 -22.919 -4.242 1.00 64.38 353 GLU A N 1
ATOM 2769 C CA . GLU A 1 353 ? 55.602 -23.800 -4.175 1.00 64.38 353 GLU A CA 1
ATOM 2770 C C . GLU A 1 353 ? 55.215 -25.291 -4.196 1.00 64.38 353 GLU A C 1
ATOM 2772 O O . GLU A 1 353 ? 55.798 -26.067 -4.965 1.00 64.38 353 GLU A O 1
ATOM 2777 N N . GLU A 1 354 ? 54.214 -25.722 -3.415 1.00 61.81 354 GLU A N 1
ATOM 2778 C CA . GLU A 1 354 ? 53.768 -27.123 -3.431 1.00 61.81 354 GLU A CA 1
ATOM 2779 C C . GLU A 1 354 ? 53.167 -27.510 -4.795 1.00 61.81 354 GLU A C 1
ATOM 2781 O O . GLU A 1 354 ? 53.517 -28.557 -5.362 1.00 61.81 354 GLU A O 1
ATOM 2786 N N . TYR A 1 355 ? 52.346 -26.637 -5.389 1.00 52.38 355 TYR A N 1
ATOM 2787 C CA . TYR A 1 355 ? 51.776 -26.859 -6.722 1.00 52.38 355 TYR A CA 1
ATOM 2788 C C . TYR A 1 355 ? 52.849 -26.875 -7.829 1.00 52.38 355 TYR A C 1
ATOM 2790 O O . TYR A 1 355 ? 52.755 -27.648 -8.791 1.00 52.38 355 TYR A O 1
ATOM 2798 N N . GLY A 1 356 ? 53.913 -26.078 -7.676 1.00 48.50 356 GLY A N 1
ATOM 2799 C CA . GLY A 1 356 ? 55.096 -26.093 -8.536 1.00 48.50 356 GLY A CA 1
ATOM 2800 C C . GLY A 1 356 ? 55.860 -27.418 -8.467 1.00 48.50 356 GLY A C 1
ATOM 2801 O O . GLY A 1 356 ? 56.141 -28.031 -9.504 1.00 48.50 356 GLY A O 1
ATOM 2802 N N . ARG A 1 357 ? 56.135 -27.914 -7.252 1.00 51.56 357 ARG A N 1
ATOM 2803 C CA . ARG A 1 357 ? 56.831 -29.195 -7.018 1.00 51.56 357 ARG A CA 1
ATOM 2804 C C . ARG A 1 357 ? 56.038 -30.385 -7.567 1.00 51.56 357 ARG A C 1
ATOM 2806 O O . ARG A 1 357 ? 56.616 -31.267 -8.206 1.00 51.56 357 ARG A O 1
ATOM 2813 N N . GLN A 1 358 ? 54.714 -30.398 -7.391 1.00 45.81 358 GLN A N 1
ATOM 2814 C CA . GLN A 1 358 ? 53.858 -31.503 -7.842 1.00 45.81 358 GLN A CA 1
ATOM 2815 C C . GLN A 1 358 ? 53.801 -31.641 -9.379 1.00 45.81 358 GLN A C 1
ATOM 2817 O O . GLN A 1 358 ? 53.556 -32.733 -9.895 1.00 45.81 358 GLN A O 1
ATOM 2822 N N . LYS A 1 359 ? 54.100 -30.572 -10.130 1.00 42.31 359 LYS A N 1
ATOM 2823 C CA . LYS A 1 359 ? 54.111 -30.566 -11.604 1.00 42.31 359 LYS A CA 1
ATOM 2824 C C . LYS A 1 359 ? 55.356 -31.189 -12.246 1.00 42.31 359 LYS A C 1
ATOM 2826 O O . LYS A 1 359 ? 55.317 -31.502 -13.434 1.00 42.31 359 LYS A O 1
ATOM 2831 N N . PHE A 1 360 ? 56.443 -31.382 -11.494 1.00 38.75 360 PHE A N 1
ATOM 2832 C CA . PHE A 1 360 ? 57.738 -31.833 -12.030 1.00 38.75 360 PHE A CA 1
ATOM 2833 C C . PHE A 1 360 ? 58.007 -33.346 -11.919 1.00 38.75 360 PHE A C 1
ATOM 2835 O O . PHE A 1 360 ? 59.046 -33.815 -12.379 1.00 38.75 360 PHE A O 1
ATOM 2842 N N . SER A 1 361 ? 57.084 -34.131 -11.353 1.00 40.56 361 SER A N 1
ATOM 2843 C CA . SER A 1 361 ? 57.258 -35.582 -11.149 1.00 40.56 361 SER A CA 1
ATOM 2844 C C . SER A 1 361 ? 56.643 -36.473 -12.241 1.00 40.56 361 SER A C 1
ATOM 2846 O O . SER A 1 361 ? 56.909 -37.674 -12.262 1.00 40.56 361 SER A O 1
ATOM 2848 N N . ILE A 1 362 ? 55.855 -35.916 -13.174 1.00 44.06 362 ILE A N 1
ATOM 2849 C CA . ILE A 1 362 ? 55.104 -36.682 -14.191 1.00 44.06 362 ILE A CA 1
ATOM 2850 C C . ILE A 1 362 ? 55.662 -36.455 -15.608 1.00 44.06 362 ILE A C 1
ATOM 2852 O O . ILE A 1 362 ? 54.932 -36.081 -16.519 1.00 44.06 362 ILE A O 1
ATOM 2856 N N . PHE A 1 363 ? 56.963 -36.697 -15.805 1.00 34.75 363 PHE A N 1
ATOM 2857 C CA . PHE A 1 363 ? 57.532 -37.058 -17.116 1.00 34.75 363 PHE A CA 1
ATOM 2858 C C . PHE A 1 363 ? 58.911 -37.728 -16.957 1.00 34.75 363 PHE A C 1
ATOM 2860 O O . PHE A 1 363 ? 59.945 -37.067 -16.922 1.00 34.75 363 PHE A O 1
ATOM 2867 N N . GLN A 1 364 ? 58.929 -39.063 -16.920 1.00 35.31 364 GLN A N 1
ATOM 2868 C CA . GLN A 1 364 ? 60.112 -39.859 -17.267 1.00 35.31 364 GLN A CA 1
ATOM 2869 C C . GLN A 1 364 ? 59.767 -40.728 -18.487 1.00 35.31 364 GLN A C 1
ATOM 2871 O O . GLN A 1 364 ? 58.809 -41.502 -18.414 1.00 35.31 364 GLN A O 1
ATOM 2876 N N . PRO A 1 365 ? 60.485 -40.603 -19.618 1.00 36.22 365 PRO A N 1
ATOM 2877 C CA . PRO A 1 365 ? 60.307 -41.499 -20.753 1.00 36.22 365 PRO A CA 1
ATOM 2878 C C . PRO A 1 365 ? 61.012 -42.835 -20.482 1.00 36.22 365 PRO A C 1
ATOM 2880 O O . PRO A 1 365 ? 62.197 -42.858 -20.163 1.00 36.22 365 PRO A O 1
ATOM 2883 N N . ASN A 1 366 ? 60.293 -43.947 -20.646 1.00 34.62 366 ASN A N 1
ATOM 2884 C CA . ASN A 1 366 ? 60.902 -45.274 -20.753 1.00 34.62 366 ASN A CA 1
ATOM 2885 C C . ASN A 1 366 ? 61.239 -45.557 -22.222 1.00 34.62 366 ASN A C 1
ATOM 2887 O O . ASN A 1 366 ? 60.357 -45.484 -23.080 1.00 34.62 366 ASN A O 1
ATOM 2891 N N . ASP A 1 367 ? 62.484 -45.940 -22.494 1.00 33.19 367 ASP A N 1
ATOM 2892 C CA . ASP A 1 367 ? 62.891 -46.504 -23.781 1.00 33.19 367 ASP A CA 1
ATOM 2893 C C . ASP A 1 367 ? 62.419 -47.966 -23.908 1.00 33.19 367 ASP A C 1
ATOM 2895 O O . ASP A 1 367 ? 62.782 -48.805 -23.085 1.00 33.19 367 ASP A O 1
ATOM 2899 N N . ASP A 1 368 ? 61.688 -48.311 -24.977 1.00 34.19 368 ASP A N 1
ATOM 2900 C CA . ASP A 1 368 ? 61.580 -49.704 -25.450 1.00 34.19 368 ASP A CA 1
ATOM 2901 C C . ASP A 1 368 ? 61.541 -49.775 -26.999 1.00 34.19 368 ASP A C 1
ATOM 2903 O O . ASP A 1 368 ? 60.555 -49.373 -27.629 1.00 34.19 368 ASP A O 1
ATOM 2907 N N . PRO A 1 369 ? 62.619 -50.241 -27.663 1.00 37.25 369 PRO A N 1
ATOM 2908 C CA . PRO A 1 369 ? 62.771 -50.135 -29.112 1.00 37.25 369 PRO A CA 1
ATOM 2909 C C . PRO A 1 369 ? 62.303 -51.390 -29.881 1.00 37.25 369 PRO A C 1
ATOM 2911 O O . PRO A 1 369 ? 63.126 -52.158 -30.391 1.00 37.25 369 PRO A O 1
ATOM 2914 N N . ARG A 1 370 ? 60.984 -51.584 -30.063 1.00 33.81 370 ARG A N 1
ATOM 2915 C CA . ARG A 1 370 ? 60.429 -52.540 -31.058 1.00 33.81 370 ARG A CA 1
ATOM 2916 C C . ARG A 1 370 ? 59.076 -52.124 -31.663 1.00 33.81 370 ARG A C 1
ATOM 2918 O O . ARG A 1 370 ? 58.038 -52.455 -31.106 1.00 33.81 370 ARG A O 1
ATOM 2925 N N . LEU A 1 371 ? 59.097 -51.550 -32.877 1.00 36.69 371 LEU A N 1
ATOM 2926 C CA . LEU A 1 371 ? 58.400 -52.065 -34.087 1.00 36.69 371 LEU A CA 1
ATOM 2927 C C . LEU A 1 371 ? 58.376 -51.032 -35.234 1.00 36.69 371 LEU A C 1
ATOM 2929 O O . LEU A 1 371 ? 57.571 -50.106 -35.254 1.00 36.69 371 LEU A O 1
ATOM 2933 N N . HIS A 1 372 ? 59.197 -51.249 -36.265 1.00 31.67 372 HIS A N 1
ATOM 2934 C CA . HIS A 1 372 ? 58.973 -50.619 -37.570 1.00 31.67 372 HIS A CA 1
ATOM 2935 C C . HIS A 1 372 ? 57.841 -51.341 -38.320 1.00 31.67 372 HIS A C 1
ATOM 2937 O O . HIS A 1 372 ? 57.921 -52.562 -38.465 1.00 31.67 372 HIS A O 1
ATOM 2943 N N . ARG A 1 373 ? 56.926 -50.592 -38.961 1.00 32.16 373 ARG A N 1
ATOM 2944 C CA . ARG A 1 373 ? 56.865 -50.499 -40.444 1.00 32.16 373 ARG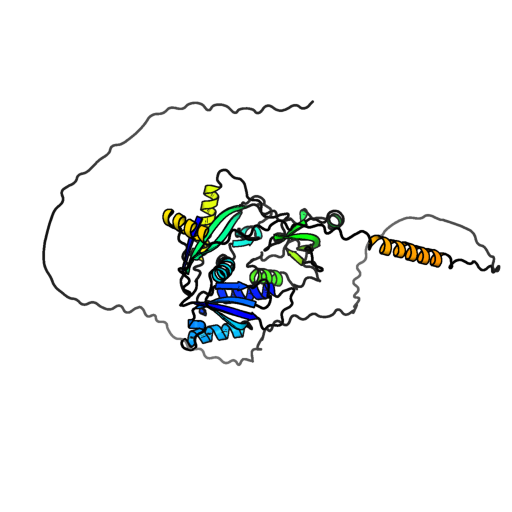 A CA 1
ATOM 2945 C C . ARG A 1 373 ? 55.744 -49.588 -40.982 1.00 32.16 373 ARG A C 1
ATOM 2947 O O . ARG A 1 373 ? 54.570 -49.878 -40.820 1.00 32.16 373 ARG A O 1
ATOM 2954 N N . THR A 1 374 ? 56.173 -48.537 -41.690 1.00 31.84 374 THR A N 1
ATOM 2955 C CA . THR A 1 374 ? 55.676 -48.048 -43.002 1.00 31.84 374 THR A CA 1
ATOM 2956 C C . THR A 1 374 ? 54.183 -48.151 -43.366 1.00 31.84 374 THR A C 1
ATOM 2958 O O . THR A 1 374 ? 53.674 -49.258 -43.525 1.00 31.84 374 THR A O 1
ATOM 2961 N N . ILE A 1 375 ? 53.590 -47.026 -43.796 1.00 34.28 375 ILE A N 1
ATOM 2962 C CA . ILE A 1 375 ? 53.259 -46.760 -45.221 1.00 34.28 375 ILE A CA 1
ATOM 2963 C C . ILE A 1 375 ? 52.918 -45.264 -45.438 1.00 34.28 375 ILE A C 1
ATOM 2965 O O . ILE A 1 375 ? 52.597 -44.543 -44.497 1.00 34.28 375 ILE A O 1
ATOM 2969 N N . ASP A 1 376 ? 53.068 -44.790 -46.678 1.00 29.78 376 ASP A N 1
ATOM 2970 C CA . ASP A 1 376 ? 53.062 -43.384 -47.105 1.00 29.78 376 ASP A CA 1
ATOM 2971 C C . ASP A 1 376 ? 51.717 -42.853 -47.663 1.00 29.78 376 ASP A C 1
ATOM 2973 O O . ASP A 1 376 ? 51.149 -43.466 -48.563 1.00 29.78 376 ASP A O 1
ATOM 2977 N N . LYS A 1 377 ? 51.389 -41.590 -47.315 1.00 33.78 377 LYS A N 1
ATOM 2978 C CA . LYS A 1 377 ? 50.766 -40.559 -48.200 1.00 33.78 377 LYS A CA 1
ATOM 2979 C C . LYS A 1 377 ? 49.308 -40.833 -48.714 1.00 33.78 377 LYS A C 1
ATOM 2981 O O . LYS A 1 377 ? 48.697 -41.820 -48.330 1.00 33.78 377 LYS A O 1
ATOM 2986 N N . PRO A 1 378 ? 48.673 -39.919 -49.494 1.00 41.78 378 PRO A N 1
ATOM 2987 C CA . PRO A 1 378 ? 48.355 -38.545 -49.075 1.00 41.78 378 PRO A CA 1
ATOM 2988 C C . PRO A 1 378 ? 46.915 -38.053 -49.405 1.00 41.78 378 PRO A C 1
ATOM 2990 O O . PRO A 1 378 ? 46.181 -38.634 -50.194 1.00 41.78 378 PRO A O 1
ATOM 2993 N N . ILE A 1 379 ? 46.592 -36.885 -48.834 1.00 36.25 379 ILE A N 1
ATOM 2994 C CA . ILE A 1 379 ? 45.608 -35.844 -49.223 1.00 36.25 379 ILE A CA 1
ATOM 2995 C C . ILE A 1 379 ? 44.880 -36.006 -50.581 1.00 36.25 379 ILE A C 1
ATOM 2997 O O . ILE A 1 379 ? 45.511 -35.990 -51.637 1.00 36.25 379 ILE A O 1
ATOM 3001 N N . ALA A 1 380 ? 43.544 -35.883 -50.558 1.00 29.27 380 ALA A N 1
ATOM 3002 C CA . ALA A 1 380 ? 42.727 -35.427 -51.694 1.00 29.27 380 ALA A CA 1
ATOM 3003 C C . ALA A 1 380 ? 41.591 -34.482 -51.229 1.00 29.27 380 ALA A C 1
ATOM 3005 O O . ALA A 1 380 ? 41.120 -34.583 -50.098 1.00 29.27 380 ALA A O 1
ATOM 3006 N N . LYS A 1 381 ? 41.151 -33.552 -52.094 1.00 33.38 381 LYS A N 1
ATOM 3007 C CA . LYS A 1 381 ? 40.036 -32.609 -51.845 1.00 33.38 381 LYS A CA 1
ATOM 3008 C C . LYS A 1 381 ? 38.785 -33.037 -52.619 1.00 33.38 381 LYS A C 1
ATOM 3010 O O . LYS A 1 381 ? 38.910 -33.282 -53.815 1.00 33.38 381 LYS A O 1
ATOM 3015 N N . ALA A 1 382 ? 37.596 -32.969 -52.011 1.00 29.19 382 ALA A N 1
ATOM 3016 C CA . ALA A 1 382 ? 36.327 -32.865 -52.746 1.00 29.19 382 ALA A CA 1
ATOM 3017 C C . ALA A 1 382 ? 35.174 -32.297 -51.888 1.00 29.19 382 ALA A C 1
ATOM 3019 O O . ALA A 1 382 ? 34.735 -32.918 -50.926 1.00 29.19 382 ALA A O 1
ATOM 3020 N N . SER A 1 383 ? 34.649 -31.144 -52.304 1.00 29.28 383 SER A N 1
ATOM 3021 C CA . SER A 1 383 ? 33.204 -30.838 -52.274 1.00 29.28 383 SER A CA 1
ATOM 3022 C C . SER A 1 383 ? 32.589 -31.402 -53.583 1.00 29.28 383 SER A C 1
ATOM 3024 O O . SER A 1 383 ? 33.385 -31.657 -54.493 1.00 29.28 383 SER A O 1
ATOM 3026 N N . PRO A 1 384 ? 31.252 -31.551 -53.776 1.00 44.38 384 PRO A N 1
ATOM 3027 C CA . PRO A 1 384 ? 30.189 -30.742 -53.160 1.00 44.38 384 PRO A CA 1
ATOM 3028 C C . PRO A 1 384 ? 28.842 -31.475 -52.893 1.00 44.38 384 PRO A C 1
ATOM 3030 O O . PRO A 1 384 ? 28.758 -32.696 -52.904 1.00 44.38 384 PRO A O 1
ATOM 3033 N N . ALA A 1 385 ? 27.786 -30.657 -52.773 1.00 29.23 385 ALA A N 1
ATOM 3034 C CA . ALA A 1 385 ? 26.373 -30.925 -53.075 1.00 29.23 385 ALA A CA 1
ATOM 3035 C C . ALA A 1 385 ? 25.470 -31.541 -51.986 1.00 29.23 385 ALA A C 1
ATOM 3037 O O . ALA A 1 385 ? 25.597 -32.683 -51.561 1.00 29.23 385 ALA A O 1
ATOM 3038 N N . THR A 1 386 ? 24.454 -30.749 -51.635 1.00 33.41 386 THR A N 1
ATOM 3039 C CA . THR A 1 386 ? 23.179 -31.165 -51.037 1.00 33.41 386 THR A CA 1
ATOM 3040 C C . THR A 1 386 ? 22.397 -32.071 -51.999 1.00 33.41 386 THR A C 1
ATOM 3042 O O . THR A 1 386 ? 22.531 -31.938 -53.218 1.00 33.41 386 THR A O 1
ATOM 3045 N N . PRO A 1 387 ? 21.474 -32.891 -51.477 1.00 40.09 387 PRO A N 1
ATOM 3046 C CA . PRO A 1 387 ? 20.093 -32.717 -51.938 1.00 40.09 387 PRO A CA 1
ATOM 3047 C C . PRO A 1 387 ? 19.069 -32.611 -50.795 1.00 40.09 387 PRO A C 1
ATOM 3049 O O . PRO A 1 387 ? 19.377 -32.746 -49.613 1.00 40.09 387 PRO A O 1
ATOM 3052 N N . SER A 1 388 ? 17.835 -32.300 -51.178 1.00 29.47 388 SER A N 1
ATOM 3053 C CA . SER A 1 388 ? 16.701 -31.996 -50.309 1.00 29.47 388 SER A CA 1
ATOM 3054 C C . SER A 1 388 ? 15.884 -33.221 -49.877 1.00 29.47 388 SER A C 1
ATOM 3056 O O . SER A 1 388 ? 15.725 -34.177 -50.629 1.00 29.47 388 SER A O 1
ATOM 3058 N N . GLY A 1 389 ? 15.206 -33.079 -48.732 1.00 27.33 389 GLY A N 1
ATOM 3059 C CA . GLY A 1 389 ? 13.893 -33.692 -48.496 1.00 27.33 389 GLY A CA 1
ATOM 3060 C C . GLY A 1 389 ? 13.868 -34.999 -47.697 1.00 27.33 389 GLY A C 1
ATOM 3061 O O . GLY A 1 389 ? 14.650 -35.913 -47.923 1.00 27.33 389 GLY A O 1
ATOM 3062 N N . GLY A 1 390 ? 12.900 -35.092 -46.781 1.00 26.02 390 GLY A N 1
ATOM 3063 C CA . GLY A 1 390 ? 12.604 -36.306 -46.016 1.00 26.02 390 GLY A CA 1
ATOM 3064 C C . GLY A 1 390 ? 11.797 -36.007 -44.752 1.00 26.02 390 GLY A C 1
ATOM 3065 O O . GLY A 1 390 ? 12.325 -35.443 -43.799 1.00 26.02 390 GLY A O 1
ATOM 3066 N N . TYR A 1 391 ? 10.515 -36.382 -44.733 1.00 29.56 391 TYR A N 1
ATOM 3067 C CA . TYR A 1 391 ? 9.729 -36.430 -43.494 1.00 29.56 391 TYR A CA 1
ATOM 3068 C C . TYR A 1 391 ? 10.183 -37.626 -42.644 1.00 29.56 391 TYR A C 1
ATOM 3070 O O . TYR A 1 391 ? 10.386 -38.714 -43.176 1.00 29.56 391 TYR A O 1
ATOM 3078 N N . GLY A 1 392 ? 10.261 -37.453 -41.323 1.00 28.58 392 GLY A N 1
ATOM 3079 C CA . GLY A 1 392 ? 10.568 -38.540 -40.392 1.00 28.58 392 GLY A CA 1
ATOM 3080 C C . GLY A 1 392 ? 10.118 -38.213 -38.973 1.00 28.58 392 GLY A C 1
ATOM 3081 O O . GLY A 1 392 ? 10.818 -37.519 -38.244 1.00 28.58 392 GLY A O 1
ATOM 3082 N N . SER A 1 393 ? 8.940 -38.703 -38.579 1.00 32.84 393 SER A N 1
ATOM 3083 C CA . SER A 1 393 ? 8.502 -38.670 -37.180 1.00 32.84 393 SER A CA 1
ATOM 3084 C C . SER A 1 393 ? 8.998 -39.927 -36.469 1.00 32.84 393 SER A C 1
ATOM 3086 O O . SER A 1 393 ? 8.759 -41.033 -36.950 1.00 32.84 393 SER A O 1
ATOM 3088 N N . ALA A 1 394 ? 9.667 -39.764 -35.329 1.00 30.69 394 ALA A N 1
ATOM 3089 C CA . ALA A 1 394 ? 10.051 -40.863 -34.453 1.00 30.69 394 ALA A CA 1
ATOM 3090 C C . ALA A 1 394 ? 9.898 -40.444 -32.985 1.00 30.69 394 ALA A C 1
ATOM 3092 O O . ALA A 1 394 ? 10.278 -39.341 -32.594 1.00 30.69 394 ALA A O 1
ATOM 3093 N N . VAL A 1 395 ? 9.327 -41.336 -32.177 1.00 31.77 395 VAL A N 1
ATOM 3094 C CA . VAL A 1 395 ? 9.166 -41.166 -30.729 1.00 31.77 395 VAL A CA 1
ATOM 3095 C C . VAL A 1 395 ? 10.399 -41.722 -30.020 1.00 31.77 395 VAL A C 1
ATOM 3097 O O . VAL A 1 395 ? 10.811 -42.843 -30.306 1.00 31.77 395 VAL A O 1
ATOM 3100 N N . SER A 1 396 ? 10.927 -41.001 -29.030 1.00 31.23 396 SER A N 1
ATOM 3101 C CA . SER A 1 396 ? 11.844 -41.570 -28.035 1.00 31.23 396 SER A CA 1
ATOM 3102 C C . SER A 1 396 ? 11.440 -41.144 -26.625 1.00 31.23 396 SER A C 1
ATOM 3104 O O . SER A 1 396 ? 11.551 -39.976 -26.255 1.00 31.23 396 SER A O 1
ATOM 3106 N N . THR A 1 397 ? 10.972 -42.098 -25.824 1.00 32.41 397 THR A N 1
ATOM 3107 C CA . THR A 1 397 ? 10.691 -41.907 -24.396 1.00 32.41 397 THR A CA 1
ATOM 3108 C C . THR A 1 397 ? 11.993 -41.814 -23.601 1.00 32.41 397 THR A C 1
ATOM 3110 O O . THR A 1 397 ? 12.748 -42.784 -23.563 1.00 32.41 397 THR A O 1
ATOM 3113 N N . GLY A 1 398 ? 12.235 -40.687 -22.927 1.00 29.61 398 GLY A N 1
ATOM 3114 C CA . GLY A 1 398 ? 13.358 -40.507 -22.000 1.00 29.61 398 GLY A CA 1
ATOM 3115 C C . GLY A 1 398 ? 12.861 -40.223 -20.585 1.00 29.61 398 GLY A C 1
ATOM 3116 O O . GLY A 1 398 ? 12.362 -39.133 -20.318 1.00 29.61 398 GLY A O 1
ATOM 3117 N N . VAL A 1 399 ? 12.982 -41.197 -19.679 1.00 32.88 399 VAL A N 1
ATOM 3118 C CA . VAL A 1 399 ? 12.615 -41.045 -18.262 1.00 32.88 399 VAL A CA 1
ATOM 3119 C C . VAL A 1 399 ? 13.860 -40.719 -17.442 1.00 32.88 399 VAL A C 1
ATOM 3121 O O . VAL A 1 399 ? 14.723 -41.576 -17.286 1.00 32.88 399 VAL A O 1
ATOM 3124 N N . LEU A 1 400 ? 13.908 -39.526 -16.847 1.00 32.53 400 LEU A N 1
ATOM 3125 C CA . LEU A 1 400 ? 14.711 -39.235 -15.655 1.00 32.53 400 LEU A CA 1
ATOM 3126 C C . LEU A 1 400 ? 13.901 -38.347 -14.700 1.00 32.53 400 LEU A C 1
ATOM 3128 O O . LEU A 1 400 ? 13.089 -37.528 -15.129 1.00 32.53 400 LEU A O 1
ATOM 3132 N N . GLY A 1 401 ? 14.065 -38.577 -13.396 1.00 32.62 401 GLY A N 1
ATOM 3133 C CA . GLY A 1 401 ? 13.209 -37.995 -12.362 1.00 32.62 401 GLY A CA 1
ATOM 3134 C C . GLY A 1 401 ? 13.638 -36.601 -11.898 1.00 32.62 401 GLY A C 1
ATOM 3135 O O . GLY A 1 401 ? 14.824 -36.320 -11.757 1.00 32.62 401 GLY A O 1
ATOM 3136 N N . GLY A 1 402 ? 12.651 -35.763 -11.574 1.00 28.58 402 GLY A N 1
ATOM 3137 C CA . GLY A 1 402 ? 12.815 -34.510 -10.833 1.00 28.58 402 GLY A CA 1
ATOM 3138 C C . GLY A 1 402 ? 11.866 -34.476 -9.631 1.00 28.58 402 GLY A C 1
ATOM 3139 O O . GLY A 1 402 ? 10.748 -34.990 -9.707 1.00 28.58 402 GLY A O 1
ATOM 3140 N N . SER A 1 403 ? 12.310 -33.913 -8.504 1.00 31.61 403 SER A N 1
ATOM 3141 C CA . SER A 1 403 ? 11.533 -33.915 -7.255 1.00 31.61 403 SER A CA 1
ATOM 3142 C C . SER A 1 403 ? 10.286 -33.027 -7.354 1.00 31.61 403 SER A C 1
ATOM 3144 O O . SER A 1 403 ? 10.376 -31.845 -7.683 1.00 31.61 403 SER A O 1
ATOM 3146 N N . VAL A 1 404 ? 9.108 -33.585 -7.054 1.00 27.81 404 VAL A N 1
ATOM 3147 C CA . VAL A 1 404 ? 7.822 -32.884 -7.202 1.00 27.81 404 VAL A CA 1
ATOM 3148 C C . VAL A 1 404 ? 7.490 -32.081 -5.943 1.00 27.81 404 VAL A C 1
ATOM 3150 O O . VAL A 1 404 ? 6.908 -32.601 -4.988 1.00 27.81 404 VAL A O 1
ATOM 3153 N N . TYR A 1 405 ? 7.800 -30.784 -5.968 1.00 32.50 405 TYR A N 1
ATOM 3154 C CA . TYR A 1 405 ? 7.315 -29.825 -4.974 1.00 32.50 405 TYR A CA 1
ATOM 3155 C C . TYR A 1 405 ? 5.781 -29.691 -5.059 1.00 32.50 405 TYR A C 1
ATOM 3157 O O . TYR A 1 405 ? 5.233 -29.369 -6.113 1.00 32.50 405 TYR A O 1
ATOM 3165 N N . LYS A 1 406 ? 5.072 -29.948 -3.950 1.00 31.27 406 LYS A N 1
ATOM 3166 C CA . LYS A 1 406 ? 3.600 -29.884 -3.869 1.00 31.27 406 LYS A CA 1
ATOM 3167 C C . LYS A 1 406 ? 3.133 -28.775 -2.915 1.00 31.27 406 LYS A C 1
ATOM 3169 O O . LYS A 1 406 ? 3.051 -29.032 -1.712 1.00 31.27 406 LYS A O 1
ATOM 3174 N N . PRO A 1 407 ? 2.735 -27.588 -3.409 1.00 37.25 407 PRO A N 1
ATOM 3175 C CA . PRO A 1 407 ? 2.019 -26.618 -2.588 1.00 37.25 407 PRO A CA 1
ATOM 3176 C C . PRO A 1 407 ? 0.606 -27.144 -2.275 1.00 37.25 407 PRO A C 1
ATOM 3178 O O . PRO A 1 407 ? -0.259 -27.234 -3.147 1.00 37.25 407 PRO A O 1
ATOM 3181 N N . ARG A 1 408 ? 0.360 -27.519 -1.014 1.00 32.34 408 ARG A N 1
ATOM 3182 C CA . ARG A 1 408 ? -0.960 -27.957 -0.526 1.00 32.34 408 ARG A CA 1
ATOM 3183 C C . ARG A 1 408 ? -1.873 -26.746 -0.284 1.00 32.34 408 ARG A C 1
ATOM 3185 O O . ARG A 1 408 ? -1.945 -26.238 0.829 1.00 32.34 408 ARG A O 1
ATOM 3192 N N . PHE A 1 409 ? -2.629 -26.332 -1.299 1.00 38.41 409 PHE A N 1
ATOM 3193 C CA . PHE A 1 409 ? -3.807 -25.479 -1.095 1.00 38.41 409 PHE A CA 1
ATOM 3194 C C . PHE A 1 409 ? -5.056 -26.346 -0.873 1.00 38.41 409 PHE A C 1
ATOM 3196 O O . PHE A 1 409 ? -5.427 -27.161 -1.718 1.00 38.41 409 PHE A O 1
ATOM 3203 N N . GLY A 1 410 ? -5.685 -26.201 0.297 1.00 29.86 410 GLY A N 1
ATOM 3204 C CA . GLY A 1 410 ? -6.781 -27.053 0.775 1.00 29.86 410 GLY A CA 1
ATOM 3205 C C . GLY A 1 410 ? -8.149 -26.765 0.147 1.00 29.86 410 GLY A C 1
ATOM 3206 O O . GLY A 1 410 ? -9.063 -26.327 0.838 1.00 29.86 410 GLY A O 1
ATOM 3207 N N . GLY A 1 411 ? -8.316 -27.031 -1.151 1.00 30.19 411 GLY A N 1
ATOM 3208 C CA . GLY A 1 411 ? -9.610 -26.940 -1.842 1.00 30.19 411 GLY A CA 1
ATOM 3209 C C . GLY A 1 411 ? -10.487 -28.184 -1.640 1.00 30.19 411 GLY A C 1
ATOM 3210 O O . GLY A 1 411 ? -10.394 -29.141 -2.406 1.00 30.19 411 GLY A O 1
ATOM 3211 N N . GLY A 1 412 ? -11.353 -28.183 -0.621 1.00 29.34 412 GLY A N 1
ATOM 3212 C CA . GLY A 1 412 ? -12.224 -29.318 -0.271 1.00 29.34 412 GLY A CA 1
ATOM 3213 C C . GLY A 1 412 ? -13.413 -29.548 -1.217 1.00 29.34 412 GLY A C 1
ATOM 3214 O O . GLY A 1 412 ? -14.557 -29.282 -0.850 1.00 29.34 412 GLY A O 1
ATOM 3215 N N . ALA A 1 413 ? -13.173 -30.073 -2.421 1.00 30.67 413 ALA A N 1
ATOM 3216 C CA . ALA A 1 413 ? -14.230 -30.383 -3.388 1.00 30.67 413 ALA A CA 1
ATOM 3217 C C . ALA A 1 413 ? -15.083 -31.604 -2.971 1.00 30.67 413 ALA A C 1
ATOM 3219 O O . ALA A 1 413 ? -14.633 -32.750 -3.035 1.00 30.67 413 ALA A O 1
ATOM 3220 N N . ARG A 1 414 ? -16.350 -31.379 -2.589 1.00 35.38 414 ARG A N 1
ATOM 3221 C CA . ARG A 1 414 ? -17.342 -32.457 -2.417 1.00 35.38 414 ARG A CA 1
ATOM 3222 C C . ARG A 1 414 ? -17.836 -32.955 -3.781 1.00 35.38 414 ARG A C 1
ATOM 3224 O O . ARG A 1 414 ? -18.243 -32.155 -4.619 1.00 35.38 414 ARG A O 1
ATOM 3231 N N . LYS A 1 415 ? -17.875 -34.279 -3.977 1.00 34.97 415 LYS A N 1
ATOM 3232 C CA . LYS A 1 415 ? -18.606 -34.902 -5.097 1.00 34.97 415 LYS A CA 1
ATOM 3233 C C . LYS A 1 415 ? -20.119 -34.648 -4.953 1.00 34.97 415 LYS A C 1
ATOM 3235 O O . LYS A 1 415 ? -20.625 -34.806 -3.840 1.00 34.97 415 LYS A O 1
ATOM 3240 N N . PRO A 1 416 ? -20.855 -34.357 -6.039 1.00 37.28 416 PRO A N 1
ATOM 3241 C CA . PRO A 1 416 ? -22.305 -34.521 -6.057 1.00 37.28 416 PRO A CA 1
ATOM 3242 C C . PRO A 1 416 ? -22.673 -36.016 -6.089 1.00 37.28 416 PRO A C 1
ATOM 3244 O O . PRO A 1 416 ? -21.955 -36.828 -6.677 1.00 37.28 416 PRO A O 1
ATOM 3247 N N . ALA A 1 417 ? -23.795 -36.369 -5.462 1.00 31.11 417 ALA A N 1
ATOM 3248 C CA . ALA A 1 417 ? -24.420 -37.688 -5.577 1.00 31.11 417 ALA A CA 1
ATOM 3249 C C . ALA A 1 417 ? -25.502 -37.687 -6.678 1.00 31.11 417 ALA A C 1
ATOM 3251 O O . ALA A 1 417 ? -25.839 -36.637 -7.225 1.00 31.11 417 ALA A O 1
ATOM 3252 N N . ALA A 1 418 ? -26.009 -38.870 -7.031 1.00 30.02 418 ALA A N 1
ATOM 3253 C CA . ALA A 1 418 ? -26.906 -39.062 -8.170 1.00 30.02 418 ALA A CA 1
ATOM 3254 C C . ALA A 1 418 ? -28.295 -38.412 -8.002 1.00 30.02 418 ALA A C 1
ATOM 3256 O O . ALA A 1 418 ? -28.809 -38.269 -6.893 1.00 30.02 418 ALA A O 1
ATOM 3257 N N . ALA A 1 419 ? -28.921 -38.092 -9.137 1.00 34.00 419 ALA A N 1
ATOM 3258 C CA . ALA A 1 419 ? -30.352 -37.805 -9.222 1.00 34.00 419 ALA A CA 1
ATOM 3259 C C . ALA A 1 419 ? -31.193 -39.090 -9.069 1.00 34.00 419 ALA A C 1
ATOM 3261 O O . ALA A 1 419 ? -30.680 -40.200 -9.233 1.00 34.00 419 ALA A O 1
ATOM 3262 N N . PRO A 1 420 ? -32.509 -38.939 -8.867 1.00 43.38 420 PRO A N 1
ATOM 3263 C CA . PRO A 1 420 ? -33.421 -39.572 -9.822 1.00 43.38 420 PRO A CA 1
ATOM 3264 C C . PRO A 1 420 ? -34.403 -38.582 -10.470 1.00 43.38 420 PRO A C 1
ATOM 3266 O O . PRO A 1 420 ? -34.618 -37.468 -9.997 1.00 43.38 420 PRO A O 1
ATOM 3269 N N . SER A 1 421 ? -34.999 -39.019 -11.578 1.00 31.55 421 SER A N 1
ATOM 3270 C CA . SER A 1 421 ? -36.039 -38.308 -12.332 1.00 31.55 421 SER A CA 1
ATOM 3271 C C . SER A 1 421 ? -37.438 -38.762 -11.908 1.00 31.55 421 SER A C 1
ATOM 3273 O O . SER A 1 421 ? -37.632 -39.960 -11.715 1.00 31.55 421 SER A O 1
ATOM 3275 N N . ALA A 1 422 ? -38.411 -37.844 -11.867 1.00 30.70 422 ALA A N 1
ATOM 3276 C CA . ALA A 1 422 ? -39.762 -38.066 -12.404 1.00 30.70 422 ALA A CA 1
ATOM 3277 C C . ALA A 1 422 ? -40.557 -36.747 -12.497 1.00 30.70 422 ALA A C 1
ATOM 3279 O O . ALA A 1 422 ? -40.309 -35.796 -11.759 1.00 30.70 422 ALA A O 1
ATOM 3280 N N . ALA A 1 423 ? -41.511 -36.696 -13.428 1.00 29.86 423 ALA A N 1
ATOM 3281 C CA . ALA A 1 423 ? -42.286 -35.505 -13.767 1.00 29.86 423 ALA A CA 1
ATOM 3282 C C . ALA A 1 423 ? -43.514 -35.261 -12.869 1.00 29.86 423 ALA A C 1
ATOM 3284 O O . ALA A 1 423 ? -44.181 -36.202 -12.447 1.00 29.86 423 ALA A O 1
ATOM 3285 N N . ALA A 1 424 ? -43.902 -33.989 -12.748 1.00 30.53 424 ALA A N 1
ATOM 3286 C CA . ALA A 1 424 ? -45.302 -33.564 -12.715 1.00 30.53 424 ALA A CA 1
ATOM 3287 C C . ALA A 1 424 ? -45.406 -32.131 -13.271 1.00 30.53 424 ALA A C 1
ATOM 3289 O O . ALA A 1 424 ? -44.588 -31.279 -12.930 1.00 30.53 424 ALA A O 1
ATOM 3290 N N . ALA A 1 425 ? -46.399 -31.859 -14.120 1.00 31.22 425 ALA A N 1
ATOM 3291 C CA . ALA A 1 425 ? -46.665 -30.527 -14.666 1.00 31.22 425 ALA A CA 1
ATOM 3292 C C . ALA A 1 425 ? -48.096 -30.098 -14.320 1.00 31.22 425 ALA A C 1
ATOM 3294 O O . ALA A 1 425 ? -49.037 -30.851 -14.561 1.00 31.22 425 ALA A O 1
ATOM 3295 N N . VAL A 1 426 ? -48.261 -28.885 -13.785 1.00 32.31 426 VAL A N 1
ATOM 3296 C CA . VAL A 1 426 ? -49.567 -28.246 -13.551 1.00 32.31 426 VAL A CA 1
ATOM 3297 C C . VAL A 1 426 ? -49.469 -26.766 -13.926 1.00 32.31 426 VAL A C 1
ATOM 3299 O O . VAL A 1 426 ? -48.461 -26.113 -13.664 1.00 32.31 426 VAL A O 1
ATOM 3302 N N . VAL A 1 427 ? -50.519 -26.248 -14.562 1.00 31.77 427 VAL A N 1
ATOM 3303 C CA . VAL A 1 427 ? -50.636 -24.870 -15.062 1.00 31.77 427 VAL A CA 1
ATOM 3304 C C . VAL A 1 427 ? -51.531 -24.053 -14.128 1.00 31.77 427 VAL A C 1
ATOM 3306 O O . VAL A 1 427 ? -52.646 -24.494 -13.866 1.00 31.77 427 VAL A O 1
ATOM 3309 N N . ALA A 1 428 ? -51.119 -22.843 -13.716 1.00 29.66 428 ALA A N 1
ATOM 3310 C CA . ALA A 1 428 ? -52.058 -21.788 -13.299 1.00 29.66 428 ALA A CA 1
ATOM 3311 C C . ALA A 1 428 ? -51.461 -20.360 -13.267 1.00 29.66 428 ALA A C 1
ATOM 3313 O O . ALA A 1 428 ? -50.440 -20.105 -12.641 1.00 29.66 428 ALA A O 1
ATOM 3314 N N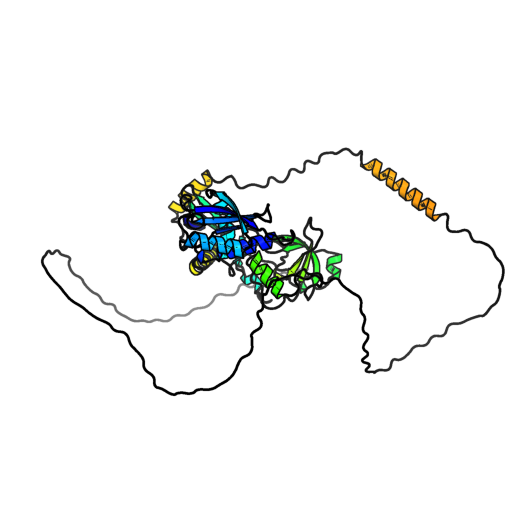 . ALA A 1 429 ? -52.184 -19.455 -13.933 1.00 28.52 429 ALA A N 1
ATOM 3315 C CA . ALA A 1 429 ? -52.494 -18.050 -13.627 1.00 28.52 429 ALA A CA 1
ATOM 3316 C C . ALA A 1 429 ? -51.596 -17.155 -12.729 1.00 28.52 429 ALA A C 1
ATOM 3318 O O . ALA A 1 429 ? -51.280 -17.436 -11.578 1.00 28.52 429 ALA A O 1
ATOM 3319 N N . ALA A 1 430 ? -51.380 -15.945 -13.254 1.00 30.53 430 ALA A N 1
ATOM 3320 C CA . ALA A 1 430 ? -50.838 -14.749 -12.611 1.00 30.53 430 ALA A CA 1
ATOM 3321 C C . ALA A 1 430 ? -51.622 -14.205 -11.394 1.00 30.53 430 ALA A C 1
ATOM 3323 O O . ALA A 1 430 ? -52.834 -14.385 -11.293 1.00 30.53 430 ALA A O 1
ATOM 3324 N N . THR A 1 431 ? -50.967 -13.360 -10.582 1.00 30.03 431 THR A N 1
ATOM 3325 C CA . THR A 1 431 ? -51.464 -12.007 -10.206 1.00 30.03 431 THR A CA 1
ATOM 3326 C C . THR A 1 431 ? -50.393 -11.171 -9.484 1.00 30.03 431 THR A C 1
ATOM 3328 O O . THR A 1 431 ? -49.389 -11.702 -9.017 1.00 30.03 431 THR A O 1
ATOM 3331 N N . THR A 1 432 ? -50.599 -9.850 -9.398 1.00 38.88 432 THR A N 1
ATOM 3332 C CA . THR A 1 432 ? -49.740 -8.897 -8.667 1.00 38.88 432 THR A CA 1
ATOM 3333 C C . THR A 1 432 ? -50.509 -8.153 -7.563 1.00 38.88 432 THR A C 1
ATOM 3335 O O . THR A 1 432 ? -51.625 -7.687 -7.792 1.00 38.88 432 THR A O 1
ATOM 3338 N N . PRO A 1 433 ? -49.888 -7.943 -6.390 1.00 37.53 433 PRO A N 1
ATOM 3339 C CA . PRO A 1 433 ? -50.131 -6.793 -5.512 1.00 37.53 433 PRO A CA 1
ATOM 3340 C C . PRO A 1 433 ? -48.854 -5.924 -5.476 1.00 37.53 433 PRO A C 1
ATOM 3342 O O . PRO A 1 433 ? -47.752 -6.444 -5.345 1.00 37.53 433 PRO A O 1
ATOM 3345 N N . ARG A 1 434 ? -48.834 -4.606 -5.696 1.00 28.64 434 ARG A N 1
ATOM 3346 C CA . ARG A 1 434 ? -49.752 -3.486 -5.409 1.00 28.64 434 ARG A CA 1
ATOM 3347 C C . ARG A 1 434 ? -49.833 -3.110 -3.919 1.00 28.64 434 ARG A C 1
ATOM 3349 O O . ARG A 1 434 ? -50.296 -3.871 -3.082 1.00 28.64 434 ARG A O 1
ATOM 3356 N N . VAL A 1 435 ? -49.348 -1.897 -3.647 1.00 37.25 435 VAL A N 1
ATOM 3357 C CA . VAL A 1 435 ? -49.169 -1.244 -2.338 1.00 37.25 435 VAL A CA 1
ATOM 3358 C C . VAL A 1 435 ? -50.510 -0.872 -1.684 1.00 37.25 435 VAL A C 1
ATOM 3360 O O . VAL A 1 435 ? -51.381 -0.357 -2.389 1.00 37.25 435 VAL A O 1
ATOM 3363 N N . PRO A 1 436 ? -50.658 -1.004 -0.351 1.00 38.09 436 PRO A N 1
ATOM 3364 C CA . PRO A 1 436 ? -51.656 -0.275 0.424 1.00 38.09 436 PRO A CA 1
ATOM 3365 C C . PRO A 1 436 ? -51.090 1.060 0.943 1.00 38.09 436 PRO A C 1
ATOM 3367 O O . PRO A 1 436 ? -50.010 1.102 1.531 1.00 38.09 436 PRO A O 1
ATOM 3370 N N . ALA A 1 437 ? -51.840 2.150 0.774 1.00 33.38 437 ALA A N 1
ATOM 3371 C CA . ALA A 1 437 ? -51.559 3.439 1.403 1.00 33.38 437 ALA A CA 1
ATOM 3372 C C . ALA A 1 437 ? -52.813 3.945 2.133 1.00 33.38 437 ALA A C 1
ATOM 3374 O O . ALA A 1 437 ? -53.864 4.108 1.521 1.00 33.38 437 ALA A O 1
ATOM 3375 N N . PHE A 1 438 ? -52.677 4.194 3.434 1.00 31.67 438 PHE A N 1
ATOM 3376 C CA . PHE A 1 438 ? -53.646 4.813 4.347 1.00 31.67 438 PHE A CA 1
ATOM 3377 C C . PHE A 1 438 ? -52.832 5.527 5.445 1.00 31.67 438 PHE A C 1
ATOM 3379 O O . PHE A 1 438 ? -51.709 5.117 5.725 1.00 31.67 438 PHE A O 1
ATOM 3386 N N . GLY A 1 439 ? -53.310 6.575 6.113 1.00 28.19 439 GLY A N 1
ATOM 3387 C CA . GLY A 1 439 ? -54.567 7.321 5.979 1.00 28.19 439 GLY A CA 1
ATOM 3388 C C . GLY A 1 439 ? -54.578 8.455 7.022 1.00 28.19 439 GLY A C 1
ATOM 3389 O O . GLY A 1 439 ? -53.918 8.332 8.051 1.00 28.19 439 GLY A O 1
ATOM 3390 N N . SER A 1 440 ? -55.245 9.582 6.757 1.00 30.81 440 SER A N 1
ATOM 3391 C CA . SER A 1 440 ? -55.064 10.830 7.523 1.00 30.81 440 SER A CA 1
ATOM 3392 C C . SER A 1 440 ? -56.216 11.200 8.475 1.00 30.81 440 SER A C 1
ATOM 3394 O O . SER A 1 440 ? -57.387 11.018 8.160 1.00 30.81 440 SER A O 1
ATOM 3396 N N . SER A 1 441 ? -55.862 11.814 9.613 1.00 27.58 441 SER A N 1
ATOM 3397 C CA . SER A 1 441 ? -56.702 12.660 10.490 1.00 27.58 441 SER A CA 1
ATOM 3398 C C . SER A 1 441 ? -55.731 13.506 11.343 1.00 27.58 441 SER A C 1
ATOM 3400 O O . SER A 1 441 ? -54.784 12.942 11.877 1.00 27.58 441 SER A O 1
ATOM 3402 N N . ALA A 1 442 ? -55.725 14.849 11.376 1.00 30.64 442 ALA A N 1
ATOM 3403 C CA . ALA A 1 442 ? -56.770 15.810 11.780 1.00 30.64 442 ALA A CA 1
ATOM 3404 C C . ALA A 1 442 ? -57.132 15.680 13.282 1.00 30.64 442 ALA A C 1
ATOM 3406 O O . ALA A 1 442 ? -57.398 14.568 13.727 1.00 30.64 442 ALA A O 1
ATOM 3407 N N . ALA A 1 443 ? -57.178 16.733 14.120 1.00 28.94 443 ALA A N 1
ATOM 3408 C CA . ALA A 1 443 ? -56.875 18.181 13.982 1.00 28.94 443 ALA A CA 1
ATOM 3409 C C . ALA A 1 443 ? -56.481 18.753 15.397 1.00 28.94 443 ALA A C 1
ATOM 3411 O O . ALA A 1 443 ? -56.135 17.944 16.249 1.00 28.94 443 ALA A O 1
ATOM 3412 N N . ALA A 1 444 ? -56.456 20.043 15.800 1.00 30.66 444 ALA A N 1
ATOM 3413 C CA . ALA A 1 444 ? -56.918 21.342 15.269 1.00 30.66 444 ALA A CA 1
ATOM 3414 C C . ALA A 1 444 ? -56.262 22.549 16.027 1.00 30.66 444 ALA A C 1
ATOM 3416 O O . ALA A 1 444 ? -55.507 22.338 16.966 1.00 30.66 444 ALA A O 1
ATOM 3417 N N . ALA A 1 445 ? -56.692 23.789 15.704 1.00 32.72 445 ALA A N 1
ATOM 3418 C CA . ALA A 1 445 ? -56.620 25.040 16.512 1.00 32.72 445 ALA A CA 1
ATOM 3419 C C . ALA A 1 445 ? -55.249 25.747 16.752 1.00 32.72 445 ALA A C 1
ATOM 3421 O O . ALA A 1 445 ? -54.220 25.097 16.821 1.00 32.72 445 ALA A O 1
ATOM 3422 N N . ARG A 1 446 ? -55.152 27.080 16.989 1.00 33.94 446 ARG A N 1
ATOM 3423 C CA . ARG A 1 446 ? -55.831 28.301 16.441 1.00 33.94 446 ARG A CA 1
ATOM 3424 C C . ARG A 1 446 ? -55.177 29.585 17.038 1.00 33.94 446 ARG A C 1
ATOM 3426 O O . ARG A 1 446 ? -54.916 29.580 18.231 1.00 33.94 446 ARG A O 1
ATOM 3433 N N . LYS A 1 447 ? -55.139 30.716 16.289 1.00 32.50 447 LYS A N 1
ATOM 3434 C CA . LYS A 1 447 ? -54.929 32.136 16.755 1.00 32.50 447 LYS A CA 1
ATOM 3435 C C . LYS A 1 447 ? -53.514 32.522 17.300 1.00 32.50 447 LYS A C 1
ATOM 3437 O O . LYS A 1 447 ? -52.838 31.664 17.834 1.00 32.50 447 LYS A O 1
ATOM 3442 N N . LYS A 1 448 ? -53.018 33.787 17.245 1.00 32.62 448 LYS A N 1
ATOM 3443 C CA . LYS A 1 448 ? -53.415 35.049 16.533 1.00 32.62 448 LYS A CA 1
ATOM 3444 C C . LYS A 1 448 ? -52.320 36.163 16.637 1.00 32.62 448 LYS A C 1
ATOM 3446 O O . LYS A 1 448 ? -51.950 36.486 17.755 1.00 32.62 448 LYS A O 1
ATOM 3451 N N . ALA A 1 449 ? -52.015 36.862 15.520 1.00 33.91 449 ALA A N 1
ATOM 3452 C CA . ALA A 1 449 ? -51.288 38.168 15.394 1.00 33.91 449 ALA A CA 1
ATOM 3453 C C . ALA A 1 449 ? -49.810 38.214 15.887 1.00 33.91 449 ALA A C 1
ATOM 3455 O O . ALA A 1 449 ? -49.378 37.276 16.539 1.00 33.91 449 ALA A O 1
ATOM 3456 N N . ALA A 1 450 ? -48.947 39.206 15.583 1.00 32.22 450 ALA A N 1
ATOM 3457 C CA . ALA A 1 450 ? -48.982 40.476 14.809 1.00 32.22 450 ALA A CA 1
ATOM 3458 C C . ALA A 1 450 ? -47.622 40.619 14.047 1.00 32.22 450 ALA A C 1
ATOM 3460 O O . ALA A 1 450 ? -46.631 40.096 14.540 1.00 32.22 450 ALA A O 1
ATOM 3461 N N . ALA A 1 451 ? -47.455 41.124 12.813 1.00 33.22 451 ALA A N 1
ATOM 3462 C CA . ALA A 1 451 ? -47.821 42.392 12.146 1.00 33.22 451 ALA A CA 1
ATOM 3463 C C . ALA A 1 451 ? -46.798 43.557 12.292 1.00 33.22 451 ALA A C 1
ATOM 3465 O O . ALA A 1 451 ? -46.970 44.417 13.147 1.00 33.22 451 ALA A O 1
ATOM 3466 N N . ALA A 1 452 ? -45.789 43.596 11.401 1.00 33.22 452 ALA A N 1
ATOM 3467 C CA . ALA A 1 452 ? -45.038 44.768 10.886 1.00 33.22 452 ALA A CA 1
ATOM 3468 C C . ALA A 1 452 ? -43.976 44.272 9.864 1.00 33.22 452 ALA A C 1
ATOM 3470 O O . ALA A 1 452 ? -43.458 43.179 10.056 1.00 33.22 452 ALA A O 1
ATOM 3471 N N . ALA A 1 453 ? -43.487 44.962 8.828 1.00 33.03 453 ALA A N 1
ATOM 3472 C CA . ALA A 1 453 ? -43.933 46.037 7.928 1.00 33.03 453 ALA A CA 1
ATOM 3473 C C . ALA A 1 453 ? -42.690 46.401 7.066 1.00 33.03 453 ALA A C 1
ATOM 3475 O O . ALA A 1 453 ? -41.668 46.779 7.631 1.00 33.03 453 ALA A O 1
ATOM 3476 N N . ALA A 1 454 ? -42.737 46.287 5.730 1.00 32.69 454 ALA A N 1
ATOM 3477 C CA . ALA A 1 454 ? -41.626 46.668 4.834 1.00 32.69 454 ALA A CA 1
ATOM 3478 C C . ALA A 1 454 ? -42.148 47.101 3.435 1.00 32.69 454 ALA A C 1
ATOM 3480 O O . ALA A 1 454 ? -43.083 46.463 2.945 1.00 32.69 454 ALA A O 1
ATOM 3481 N N . PRO A 1 455 ? -41.609 48.163 2.792 1.00 52.72 455 PRO A N 1
ATOM 3482 C CA . PRO A 1 455 ? -42.207 48.757 1.584 1.00 52.72 455 PRO A CA 1
ATOM 3483 C C . PRO A 1 455 ? -41.613 48.327 0.217 1.00 52.72 455 PRO A C 1
ATOM 3485 O O . PRO A 1 455 ? -40.497 47.831 0.115 1.00 52.72 455 PRO A O 1
ATOM 3488 N N . ALA A 1 456 ? -42.414 48.588 -0.829 1.00 35.19 456 ALA A N 1
ATOM 3489 C CA . ALA A 1 456 ? -42.191 48.535 -2.293 1.00 35.19 456 ALA A CA 1
ATOM 3490 C C . ALA A 1 456 ? -40.741 48.760 -2.814 1.00 35.19 456 ALA A C 1
ATOM 3492 O O . ALA A 1 456 ? -40.029 49.613 -2.303 1.00 35.19 456 ALA A O 1
ATOM 3493 N N . ALA A 1 457 ? -40.228 48.010 -3.810 1.00 39.50 457 ALA A N 1
ATOM 3494 C CA . ALA A 1 457 ? -40.568 47.967 -5.260 1.00 39.50 457 ALA A CA 1
ATOM 3495 C C . ALA A 1 457 ? -40.203 49.270 -6.030 1.00 39.50 457 ALA A C 1
ATOM 3497 O O . ALA A 1 457 ? -40.527 50.356 -5.569 1.00 39.50 457 ALA A O 1
ATOM 3498 N N . LYS A 1 458 ? -39.568 49.245 -7.221 1.00 36.59 458 LYS A N 1
ATOM 3499 C CA . LYS A 1 458 ? -40.060 48.686 -8.508 1.00 36.59 458 LYS A CA 1
ATOM 3500 C C . LYS A 1 458 ? -38.942 48.418 -9.560 1.00 36.59 458 LYS A C 1
ATOM 3502 O O . LYS A 1 458 ? -37.890 49.037 -9.525 1.00 36.59 458 LYS A O 1
ATOM 3507 N N . LYS A 1 459 ? -39.273 47.525 -10.515 1.00 36.88 459 LYS A N 1
ATOM 3508 C CA . LYS A 1 459 ? -39.109 47.542 -12.004 1.00 36.88 459 LYS A CA 1
ATOM 3509 C C . LYS A 1 459 ? -38.466 48.777 -12.705 1.00 36.88 459 LYS A C 1
ATOM 3511 O O . LYS A 1 459 ? -38.668 49.879 -12.219 1.00 36.88 459 LYS A O 1
ATOM 3516 N N . ALA A 1 460 ? -37.937 48.715 -13.949 1.00 39.31 460 ALA A N 1
ATOM 3517 C CA . ALA A 1 460 ? -37.495 47.631 -14.877 1.00 39.31 460 ALA A CA 1
ATOM 3518 C C . ALA A 1 460 ? -37.022 48.228 -16.253 1.00 39.31 460 ALA A C 1
ATOM 3520 O O . ALA A 1 460 ? -37.071 49.441 -16.427 1.00 39.31 460 ALA A O 1
ATOM 3521 N N . VAL A 1 461 ? -36.753 47.353 -17.250 1.00 36.25 461 VAL A N 1
ATOM 3522 C CA . VAL A 1 461 ? -36.728 47.567 -18.734 1.00 36.25 461 VAL A CA 1
ATOM 3523 C C . VAL A 1 461 ? -35.356 47.875 -19.392 1.00 36.25 461 VAL A C 1
ATOM 3525 O O . VAL A 1 461 ? -34.476 48.472 -18.787 1.00 36.25 461 VAL A O 1
ATOM 3528 N N . ALA A 1 462 ? -35.178 47.392 -20.636 1.00 37.12 462 ALA A N 1
ATOM 3529 C CA . ALA A 1 462 ? -33.984 47.479 -21.503 1.00 37.12 462 ALA A CA 1
ATOM 3530 C C . ALA A 1 462 ? -34.221 48.378 -22.748 1.00 37.12 462 ALA A C 1
ATOM 3532 O O . ALA A 1 462 ? -35.329 48.889 -22.915 1.00 37.12 462 ALA A O 1
ATOM 3533 N N . PRO A 1 463 ? -33.234 48.545 -23.660 1.00 56.12 463 PRO A N 1
ATOM 3534 C CA . PRO A 1 463 ? -33.513 48.198 -25.070 1.00 56.12 463 PRO A CA 1
ATOM 3535 C C . PRO A 1 463 ? -32.340 47.477 -25.804 1.00 56.12 463 PRO A C 1
ATOM 3537 O O . PRO A 1 463 ? -31.719 46.591 -25.223 1.00 56.12 463 PRO A O 1
ATOM 3540 N N . LYS A 1 464 ? -32.141 47.711 -27.120 1.00 39.03 464 LYS A N 1
ATOM 3541 C CA . LYS A 1 464 ? -31.754 46.676 -28.114 1.00 39.03 464 LYS A CA 1
ATOM 3542 C C . LYS A 1 464 ? -30.942 47.223 -29.325 1.00 39.03 464 LYS A C 1
ATOM 3544 O O . LYS A 1 464 ? -31.231 48.326 -29.765 1.00 39.03 464 LYS A O 1
ATOM 3549 N N . ALA A 1 465 ? -30.087 46.370 -29.925 1.00 38.88 465 ALA A N 1
ATOM 3550 C CA . ALA A 1 465 ? -29.580 46.360 -31.331 1.00 38.88 465 ALA A CA 1
ATOM 3551 C C . ALA A 1 465 ? -28.466 47.343 -31.836 1.00 38.88 465 ALA A C 1
ATOM 3553 O O . ALA A 1 465 ? -28.714 48.527 -32.003 1.00 38.88 465 ALA A O 1
ATOM 3554 N N . THR A 1 466 ? -27.273 46.779 -32.151 1.00 38.44 466 THR A N 1
ATOM 3555 C CA . THR A 1 466 ? -26.504 46.718 -33.454 1.00 38.44 466 THR A CA 1
ATOM 3556 C C . THR A 1 466 ? -26.615 47.801 -34.562 1.00 38.44 466 THR A C 1
ATOM 3558 O O . THR A 1 466 ? -27.676 48.409 -34.647 1.00 38.44 466 THR A O 1
ATOM 3561 N N . PRO A 1 467 ? -25.692 47.886 -35.577 1.00 59.25 467 PRO A N 1
ATOM 3562 C CA . PRO A 1 467 ? -24.329 47.297 -35.778 1.00 59.25 467 PRO A CA 1
ATOM 3563 C C . PRO A 1 467 ? -23.246 48.287 -36.337 1.00 59.25 467 PRO A C 1
ATOM 3565 O O . PRO A 1 467 ? -23.583 49.408 -36.697 1.00 59.25 467 PRO A O 1
ATOM 3568 N N . ALA A 1 468 ? -21.977 47.854 -36.535 1.00 33.69 468 ALA A N 1
ATOM 3569 C CA . ALA A 1 468 ? -21.054 48.380 -37.581 1.00 33.69 468 ALA A CA 1
ATOM 3570 C C . ALA A 1 468 ? -19.782 47.509 -37.813 1.00 33.69 468 ALA A C 1
ATOM 3572 O O . ALA A 1 468 ? -19.374 46.750 -36.936 1.00 33.69 468 ALA A O 1
ATOM 3573 N N . THR A 1 469 ? -19.152 47.649 -38.990 1.00 38.09 469 THR A N 1
ATOM 3574 C CA . THR A 1 469 ? -18.047 46.823 -39.546 1.00 38.09 469 THR A CA 1
ATOM 3575 C C . THR A 1 469 ? -16.673 47.518 -39.503 1.00 38.09 469 THR A C 1
ATOM 3577 O O . THR A 1 469 ? -16.609 48.705 -39.804 1.00 38.09 469 THR A O 1
ATOM 3580 N N . ALA A 1 470 ? -15.570 46.779 -39.286 1.00 36.66 470 ALA A N 1
ATOM 3581 C CA . ALA A 1 470 ? -14.217 47.106 -39.793 1.00 36.66 470 ALA A CA 1
ATOM 3582 C C . ALA A 1 470 ? -13.262 45.886 -39.711 1.00 36.66 470 ALA A C 1
ATOM 3584 O O . ALA A 1 470 ? -13.475 45.001 -38.885 1.00 36.66 470 ALA A O 1
ATOM 3585 N N . ALA A 1 471 ? -12.203 45.837 -40.534 1.00 38.47 471 ALA A N 1
ATOM 3586 C CA . ALA A 1 471 ? -11.195 44.761 -40.533 1.00 38.47 471 ALA A CA 1
ATOM 3587 C C . ALA A 1 471 ? -9.776 45.286 -40.837 1.00 38.47 471 ALA A C 1
ATOM 3589 O O . ALA A 1 471 ? -9.633 46.170 -41.679 1.00 38.47 471 ALA A O 1
ATOM 3590 N N . ALA A 1 472 ? -8.730 44.719 -40.208 1.00 36.12 472 ALA A N 1
ATOM 3591 C CA . ALA A 1 472 ? -7.326 45.002 -40.550 1.00 36.12 472 ALA A CA 1
ATOM 3592 C C . ALA A 1 472 ? -6.312 43.919 -40.089 1.00 36.12 472 ALA A C 1
ATOM 3594 O O . ALA A 1 472 ? -6.207 43.623 -38.905 1.00 36.12 472 ALA A O 1
ATOM 3595 N N . VAL A 1 473 ? -5.539 43.409 -41.060 1.00 42.72 473 VAL A N 1
ATOM 3596 C CA . VAL A 1 473 ? -4.093 43.052 -41.045 1.00 42.72 473 VAL A CA 1
ATOM 3597 C C . VAL A 1 473 ? -3.484 42.214 -39.884 1.00 42.72 473 VAL A C 1
ATOM 3599 O O . VAL A 1 473 ? -3.370 42.698 -38.761 1.00 42.72 473 VAL A O 1
ATOM 3602 N N . PRO A 1 474 ? -2.894 41.029 -40.174 1.00 50.62 474 PRO A N 1
ATOM 3603 C CA . PRO A 1 474 ? -1.970 40.322 -39.276 1.00 50.62 474 PRO A CA 1
ATOM 3604 C C . PRO A 1 474 ? -0.493 40.740 -39.466 1.00 50.62 474 PRO A C 1
ATOM 3606 O O . PRO A 1 474 ? -0.048 41.011 -40.581 1.00 50.62 474 PRO A O 1
ATOM 3609 N N . THR A 1 475 ? 0.304 40.720 -38.391 1.00 45.44 475 THR A N 1
ATOM 3610 C CA . THR A 1 475 ? 1.751 41.040 -38.391 1.00 45.44 475 THR A CA 1
ATOM 3611 C C . THR A 1 475 ? 2.657 39.783 -38.372 1.00 45.44 475 THR A C 1
ATOM 3613 O O . THR A 1 475 ? 2.186 38.683 -38.075 1.00 45.44 475 THR A O 1
ATOM 3616 N N . PRO A 1 476 ? 3.943 39.876 -38.787 1.00 51.00 476 PRO A N 1
ATOM 3617 C CA . PRO A 1 476 ? 4.620 38.744 -39.436 1.00 51.00 476 PRO A CA 1
ATOM 3618 C C . PRO A 1 476 ? 5.432 37.795 -38.532 1.00 51.00 476 PRO A C 1
ATOM 3620 O O . PRO A 1 476 ? 5.983 38.162 -37.495 1.00 51.00 476 PRO A O 1
ATOM 3623 N N . ARG A 1 477 ? 5.611 36.560 -39.029 1.00 40.88 477 ARG A N 1
ATOM 3624 C CA . ARG A 1 477 ? 6.525 35.532 -38.493 1.00 40.88 477 ARG A CA 1
ATOM 3625 C C . ARG A 1 477 ? 7.973 36.045 -38.381 1.00 40.88 477 ARG A C 1
ATOM 3627 O O . ARG A 1 477 ? 8.598 36.350 -39.397 1.00 40.88 477 ARG A O 1
ATOM 3634 N N . ARG A 1 478 ? 8.569 35.984 -37.183 1.00 45.22 478 ARG A N 1
ATOM 3635 C CA . ARG A 1 478 ? 10.036 36.041 -37.021 1.00 45.22 478 ARG A CA 1
ATOM 3636 C C . ARG A 1 478 ? 10.676 34.758 -37.570 1.00 45.22 478 ARG A C 1
ATOM 3638 O O . ARG A 1 478 ? 10.407 33.670 -37.067 1.00 45.22 478 ARG A O 1
ATOM 3645 N N . LYS A 1 479 ? 11.557 34.888 -38.566 1.00 38.72 479 LYS A N 1
ATOM 3646 C CA . LYS A 1 479 ? 12.470 33.811 -38.987 1.00 38.72 479 LYS A CA 1
ATOM 3647 C C . LYS A 1 479 ? 13.533 33.604 -37.898 1.00 38.72 479 LYS A C 1
ATOM 3649 O O . LYS A 1 479 ? 14.084 34.586 -37.405 1.00 38.72 479 LYS A O 1
ATOM 3654 N N . ARG A 1 480 ? 13.859 32.354 -37.547 1.00 44.00 480 ARG A N 1
ATOM 3655 C CA . ARG A 1 480 ? 15.143 32.043 -36.889 1.00 44.00 480 ARG A CA 1
ATOM 3656 C C . ARG A 1 480 ? 16.231 32.011 -37.963 1.00 44.00 480 ARG A C 1
ATOM 3658 O O . ARG A 1 480 ? 16.002 31.454 -39.034 1.00 44.00 480 ARG A O 1
ATOM 3665 N N . ALA A 1 481 ? 17.384 32.611 -37.681 1.00 45.59 481 ALA A N 1
ATOM 3666 C CA . ALA A 1 481 ? 18.571 32.446 -38.513 1.00 45.59 481 ALA A CA 1
ATOM 3667 C C . ALA A 1 481 ? 19.128 31.023 -38.348 1.00 45.59 481 ALA A C 1
ATOM 3669 O O . ALA A 1 481 ? 19.050 30.451 -37.259 1.00 45.59 481 ALA A O 1
ATOM 3670 N N . GLY A 1 482 ? 19.675 30.462 -39.427 1.00 35.28 482 GLY A N 1
ATOM 3671 C CA . GLY A 1 482 ? 20.463 29.235 -39.360 1.00 35.28 482 GLY A CA 1
ATOM 3672 C C . GLY A 1 482 ? 21.876 29.539 -38.868 1.00 35.28 482 GLY A C 1
ATOM 3673 O O . GLY A 1 482 ? 22.448 30.564 -39.233 1.00 35.28 482 GLY A O 1
ATOM 3674 N N . ILE A 1 483 ? 22.435 28.640 -38.062 1.00 47.81 483 ILE A N 1
ATOM 3675 C CA . ILE A 1 483 ? 23.863 28.634 -37.740 1.00 47.81 483 ILE A CA 1
ATOM 3676 C C . ILE A 1 483 ? 24.560 27.859 -38.861 1.00 47.81 483 ILE A C 1
ATOM 3678 O O . ILE A 1 483 ? 24.239 26.693 -39.086 1.00 47.81 483 ILE A O 1
ATOM 3682 N N . LYS A 1 484 ? 25.500 28.501 -39.561 1.00 41.62 484 LYS A N 1
ATOM 3683 C CA . LYS A 1 484 ? 26.564 27.775 -40.261 1.00 41.62 484 LYS A CA 1
ATOM 3684 C C . LYS A 1 484 ? 27.578 27.307 -39.218 1.00 41.62 484 LYS A C 1
ATOM 3686 O O . LYS A 1 484 ? 27.935 28.090 -38.341 1.00 41.62 484 LYS A O 1
ATOM 3691 N N . MET A 1 485 ? 28.066 26.084 -39.366 1.00 44.72 485 MET A N 1
ATOM 3692 C CA . MET A 1 485 ? 29.439 25.763 -38.984 1.00 44.72 485 MET A CA 1
ATOM 3693 C C . MET A 1 485 ? 30.299 25.842 -40.248 1.00 44.72 485 MET A C 1
ATOM 3695 O O . MET A 1 485 ? 29.808 25.545 -41.342 1.00 44.72 485 MET A O 1
ATOM 3699 N N . GLU A 1 486 ? 31.543 26.261 -40.064 1.00 55.69 486 GLU A N 1
ATOM 3700 C CA . GLU A 1 486 ? 32.685 25.999 -40.945 1.00 55.69 486 GLU A CA 1
ATOM 3701 C C . GLU A 1 486 ? 33.675 25.150 -40.134 1.00 55.69 486 GLU A C 1
ATOM 3703 O O . GLU A 1 486 ? 33.683 25.330 -38.891 1.00 55.69 486 GLU A O 1
#

InterPro domains:
  IPR031643 Domain of unknown function DUF4708 [PF15813] (15-261)
  IPR031643 Domain of unknown function DUF4708 [PTHR28495] (7-464)

Foldseek 3Di:
DKWWFFFDDLVFKKKWKKFQQDPDDPVCLLLLQLLLQLCVCVVPLQAHKFWDRDPVDSRIIIIMGTCLCVDVVNVVNVVSNVVSCVVSNMDTDDIGRDDFVRVQRSCQSSLQSLLPPQWFAAAQKTWGLCLLVDDPPPQDDWIKIWHWRWGADPRRTIMTDIDIFTWHFAFDDVVVPVDLVVCVVPFAWKQFPDNRAIWTFNDKDQADDPPAPAPDPVSVQVSCCSRTRHNHDPDDARMWTWTGGPPDPGTHIDRRSRITSGGIDTDDDPCGVVSRVVSVVVSQVSNLVSQRGHNNDRTHIDDDDPVRVVVVVVVCVVPDDDPPDPPPPPPPPPPPDPPVVVVVVVVVVVVVVVVVVVVPPPDDDDDDDDDDDDDDDDDDDDDDDDDDDDDDDDDDDDDDDDDDDDDDDDDDDDDDDDDDDDDDDDDDDDDDDDDDDDDDDDDDDDDDDDDDDDDDDDDDDDDDDDDDDDDDDDDDDDDDDDDDDD

pLDDT: mean 70.76, std 25.63, range [26.02, 97.81]

Sequence (486 aa):
QMLRLGRIDPSTSSAVHLSIDKPTDRSSAHAEQCAVVRKLIGHSAIGGVIGYPVVMDVARVVIIIRKEFLEPSSSPSLAVFQEACRVLELKVTSTEIPDGEVIELCLRYTLCVWLEPEWCRVGEALVQSTFLYRGRESPNDRLAKIEVAVSCSTTGDVLLTLRPSLVRMYIIEPWFLSDVASLQFDPKWACCLPKLGKGKIVGVHRRLPADCPFPSWDHIRHYWANAYGYHLPSHEPEAYYDVLFNGMKKTMVYPYYCVCSGEPEEAPFRMAAEAASQTVAVFEATLNRRRATMLGEEVRVAALPAAAAASARLAYASTAPLPFVRMPRKIEFKEEKEEEGEEEAEKQEEEEEEYGRQKFSIFQPNDDPRLHRTIDKPIAKASPATPSGGYGSAVSTGVLGGSVYKPRFGGGARKPAAAPSAAAAVVAAATTPRVPAFGSSAAAARKKAAAAAAPAAKKAVAPKATPATAAAVPTPRRKRAGIKME

Organism: NCBI:txid1317129

Radius of gyration: 37.35 Å; chains: 1; bounding box: 120×101×81 Å